Protein AF-A0A8S9G353-F1 (afdb_monomer_lite)

Structure (mmCIF, N/CA/C/O backbone):
data_AF-A0A8S9G353-F1
#
_entry.id   AF-A0A8S9G353-F1
#
loop_
_atom_site.group_PDB
_atom_site.id
_atom_site.type_symbol
_atom_site.label_atom_id
_atom_site.label_alt_id
_atom_site.label_comp_id
_atom_site.label_asym_id
_atom_site.label_entity_id
_atom_site.label_seq_id
_atom_site.pdbx_PDB_ins_code
_atom_site.Cartn_x
_atom_site.Cartn_y
_atom_site.Cartn_z
_atom_site.occupancy
_atom_site.B_iso_or_equiv
_atom_site.auth_seq_id
_atom_site.auth_comp_id
_atom_site.auth_asym_id
_atom_site.auth_atom_id
_atom_site.pdbx_PDB_model_num
ATOM 1 N N . MET A 1 1 ? -62.607 6.803 13.921 1.00 55.91 1 MET A N 1
ATOM 2 C CA . MET A 1 1 ? -63.536 5.691 13.612 1.00 55.91 1 MET A CA 1
ATOM 3 C C . MET A 1 1 ? -62.784 4.374 13.402 1.00 55.91 1 MET A C 1
ATOM 5 O O . MET A 1 1 ? -63.034 3.438 14.153 1.00 55.91 1 MET A O 1
ATOM 9 N N . LEU A 1 2 ? -61.813 4.290 12.478 1.00 59.03 2 LEU A N 1
ATOM 10 C CA . LEU A 1 2 ? -61.034 3.056 12.250 1.00 59.03 2 LEU A CA 1
ATOM 11 C C . LEU A 1 2 ? -60.102 2.688 13.426 1.00 59.03 2 LEU A C 1
ATOM 13 O O . LEU A 1 2 ? -60.113 1.559 13.903 1.00 59.03 2 LEU A O 1
ATOM 17 N N . THR A 1 3 ? -59.357 3.660 13.956 1.00 58.97 3 THR A N 1
ATOM 18 C CA . THR A 1 3 ? -58.429 3.477 15.090 1.00 58.97 3 THR A CA 1
ATOM 19 C C . THR A 1 3 ? -59.133 3.031 16.370 1.00 58.97 3 THR A C 1
ATOM 21 O O . THR A 1 3 ? -58.652 2.149 17.075 1.00 58.97 3 THR A O 1
ATOM 24 N N . THR A 1 4 ? -60.317 3.581 16.636 1.00 71.00 4 THR A N 1
ATOM 25 C CA . THR A 1 4 ? -61.157 3.221 17.784 1.00 71.00 4 THR A CA 1
ATOM 26 C C . THR A 1 4 ? -61.655 1.776 17.685 1.00 71.00 4 THR A C 1
ATOM 28 O O . THR A 1 4 ? -61.631 1.048 18.671 1.00 71.00 4 THR A O 1
ATOM 31 N N . SER A 1 5 ? -62.028 1.331 16.482 1.00 72.62 5 SER A N 1
ATOM 32 C CA . SER A 1 5 ? -62.490 -0.044 16.235 1.00 72.62 5 SER A CA 1
ATOM 33 C C . SER A 1 5 ? -61.361 -1.069 16.389 1.00 72.62 5 SER A C 1
ATOM 35 O O . SER A 1 5 ? -61.573 -2.144 16.945 1.00 72.62 5 SER A O 1
ATOM 37 N N . ILE A 1 6 ? -60.140 -0.713 15.971 1.00 72.31 6 ILE A N 1
ATOM 38 C CA . ILE A 1 6 ? -58.944 -1.548 16.159 1.00 72.31 6 ILE A CA 1
ATOM 39 C C . ILE A 1 6 ? -58.614 -1.684 17.652 1.00 72.31 6 ILE A C 1
ATOM 41 O O . ILE A 1 6 ? -58.399 -2.796 18.127 1.00 72.31 6 ILE A O 1
ATOM 45 N N . TYR A 1 7 ? -58.646 -0.587 18.417 1.00 67.81 7 TYR A N 1
ATOM 46 C CA . TYR A 1 7 ? -58.399 -0.629 19.864 1.00 67.81 7 TYR A CA 1
ATOM 47 C C . TYR A 1 7 ? -59.419 -1.488 20.616 1.00 67.81 7 TYR A C 1
ATOM 49 O O . TYR A 1 7 ? -59.037 -2.236 21.517 1.00 67.81 7 TYR A O 1
ATOM 57 N N . VAL A 1 8 ? -60.696 -1.434 20.230 1.00 78.00 8 VAL A N 1
ATOM 58 C CA . VAL A 1 8 ? -61.743 -2.284 20.816 1.00 78.00 8 VAL A CA 1
ATOM 59 C C . VAL A 1 8 ? -61.528 -3.756 20.453 1.00 78.00 8 VAL A C 1
ATOM 61 O O . VAL A 1 8 ? -61.611 -4.608 21.334 1.00 78.00 8 VAL A O 1
ATOM 64 N N . ALA A 1 9 ? -61.174 -4.071 19.203 1.00 75.00 9 ALA A N 1
ATOM 65 C CA . ALA A 1 9 ? -60.909 -5.447 18.777 1.00 75.00 9 ALA A CA 1
ATOM 66 C C . ALA A 1 9 ? -59.677 -6.055 19.472 1.00 75.00 9 ALA A C 1
ATOM 68 O O . ALA A 1 9 ? -59.719 -7.203 19.918 1.00 75.00 9 ALA A O 1
ATOM 69 N N . VAL A 1 10 ? -58.600 -5.277 19.619 1.00 74.81 10 VAL A N 1
ATOM 70 C CA . VAL A 1 10 ? -57.392 -5.698 20.346 1.00 74.81 10 VAL A CA 1
ATOM 71 C C . VAL A 1 10 ? -57.701 -5.875 21.830 1.00 74.81 10 VAL A C 1
ATOM 73 O O . VAL A 1 10 ? -57.339 -6.900 22.398 1.00 74.81 10 VAL A O 1
ATOM 76 N N . SER A 1 11 ? -58.439 -4.947 22.443 1.00 73.62 11 SER A N 1
ATOM 77 C CA . SER A 1 11 ? -58.834 -5.056 23.855 1.00 73.62 11 SER A CA 1
ATOM 78 C C . SER A 1 11 ? -59.720 -6.276 24.110 1.00 73.62 11 SER A C 1
ATOM 80 O O . SER A 1 11 ? -59.526 -6.977 25.100 1.00 73.62 11 SER A O 1
ATOM 82 N N . TYR A 1 12 ? -60.646 -6.577 23.192 1.00 79.62 12 TYR A N 1
ATOM 83 C CA . TYR A 1 12 ? -61.495 -7.764 23.266 1.00 79.62 12 TYR A CA 1
ATOM 84 C C . TYR A 1 12 ? -60.670 -9.052 23.178 1.00 79.62 12 TYR A C 1
ATOM 86 O O . TYR A 1 12 ? -60.824 -9.936 24.016 1.00 79.62 12 TYR A O 1
ATOM 94 N N . ARG A 1 13 ? -59.727 -9.134 22.230 1.00 73.06 13 ARG A N 1
ATOM 95 C CA . ARG A 1 13 ? -58.816 -10.283 22.098 1.00 73.06 13 ARG A CA 1
ATOM 96 C C . ARG A 1 13 ? -57.903 -10.453 23.309 1.00 73.06 13 ARG A C 1
ATOM 98 O O . ARG A 1 13 ? -57.686 -11.578 23.750 1.00 73.06 13 ARG A O 1
ATOM 105 N N . LEU A 1 14 ? -57.401 -9.353 23.869 1.00 72.69 14 LEU A N 1
ATOM 106 C CA . LEU A 1 14 ? -56.577 -9.381 25.077 1.00 72.69 14 LEU A CA 1
ATOM 107 C C . LEU A 1 14 ? -57.393 -9.862 26.286 1.00 72.69 14 LEU A C 1
ATOM 109 O O . LEU A 1 14 ? -56.909 -10.661 27.084 1.00 72.69 14 LEU A O 1
ATOM 113 N N . PHE A 1 15 ? -58.649 -9.429 26.400 1.00 75.56 15 PHE A N 1
ATOM 114 C CA . PHE A 1 15 ? -59.568 -9.863 27.452 1.00 75.56 15 PHE A CA 1
ATOM 115 C C . PHE A 1 15 ? -59.942 -11.349 27.326 1.00 75.56 15 PHE A C 1
ATOM 117 O O . PHE A 1 15 ? -59.948 -12.070 28.325 1.00 75.56 15 PHE A O 1
ATOM 124 N N . GLU A 1 16 ? -60.176 -11.833 26.105 1.00 74.50 16 GLU A N 1
ATOM 125 C CA . GLU A 1 16 ? -60.436 -13.246 25.804 1.00 74.50 16 GLU A CA 1
ATOM 126 C C . GLU A 1 16 ? -59.230 -14.123 26.186 1.00 74.50 16 GLU A C 1
ATOM 128 O O . GLU A 1 16 ? -59.372 -15.130 26.887 1.00 74.50 16 GLU A O 1
ATOM 133 N N . LEU A 1 17 ? -58.021 -13.678 25.823 1.00 70.38 17 LEU A N 1
ATOM 134 C CA . LEU A 1 17 ? -56.768 -14.337 26.187 1.00 70.38 17 LEU A CA 1
ATOM 135 C C . LEU A 1 17 ? -56.573 -14.362 27.709 1.00 70.38 17 LEU A C 1
ATOM 137 O O . LEU A 1 17 ? -56.207 -15.391 28.274 1.00 70.38 17 LEU A O 1
ATOM 141 N N . THR A 1 18 ? -56.877 -13.251 28.385 1.00 70.69 18 THR A N 1
ATOM 142 C CA . THR A 1 18 ? -56.728 -13.124 29.842 1.00 70.69 18 THR A CA 1
ATOM 143 C C . THR A 1 18 ? -57.715 -14.023 30.586 1.00 70.69 18 THR A C 1
ATOM 145 O O . THR A 1 18 ? -57.336 -14.654 31.568 1.00 70.69 18 THR A O 1
ATOM 148 N N . ASN A 1 19 ? -58.957 -14.164 30.110 1.00 68.19 19 ASN A N 1
ATOM 149 C CA . ASN A 1 19 ? -59.935 -15.092 30.696 1.00 68.19 19 ASN A CA 1
ATOM 150 C C . ASN A 1 19 ? -59.601 -16.564 30.426 1.00 68.19 19 ASN A C 1
ATOM 152 O O . ASN A 1 19 ? -59.816 -17.413 31.295 1.00 68.19 19 ASN A O 1
ATOM 156 N N . THR A 1 20 ? -59.028 -16.866 29.262 1.00 69.19 20 THR A N 1
ATOM 157 C CA . THR A 1 20 ? -58.547 -18.216 28.928 1.00 69.19 20 THR A CA 1
ATOM 158 C C . THR A 1 20 ? -57.343 -18.595 29.799 1.00 69.19 20 THR A C 1
ATOM 160 O O . THR A 1 20 ? -57.286 -19.688 30.355 1.00 69.19 20 THR A O 1
ATOM 163 N N . LEU A 1 21 ? -56.418 -17.657 30.026 1.00 63.66 21 LEU A N 1
ATOM 164 C CA . LEU A 1 21 ? -55.309 -17.819 30.971 1.00 63.66 21 LEU A CA 1
ATOM 165 C C . LEU A 1 21 ? -55.810 -17.951 32.414 1.00 63.66 21 LEU A C 1
ATOM 167 O O . LEU A 1 21 ? -55.369 -18.833 33.144 1.00 63.66 21 LEU A O 1
ATOM 171 N N . LYS A 1 22 ? -56.781 -17.131 32.824 1.00 61.66 22 LYS A N 1
ATOM 172 C CA . LYS A 1 22 ? -57.370 -17.185 34.167 1.00 61.66 22 LYS A CA 1
ATOM 173 C C . LYS A 1 22 ? -58.022 -18.539 34.451 1.00 61.66 22 LYS A C 1
ATOM 175 O O . LYS A 1 22 ? -57.855 -19.067 35.542 1.00 61.66 22 LYS A O 1
ATOM 180 N N . THR A 1 23 ? -58.718 -19.122 33.477 1.00 62.19 23 THR A N 1
ATOM 181 C CA . THR A 1 23 ? -59.330 -20.458 33.606 1.00 62.19 23 THR A CA 1
ATOM 182 C C . THR A 1 23 ? -58.314 -21.599 33.524 1.00 62.19 23 THR A C 1
ATOM 184 O O . THR A 1 23 ? -58.526 -22.638 34.147 1.00 62.19 23 THR A O 1
ATOM 187 N N . ALA A 1 24 ? -57.187 -21.407 32.832 1.00 62.16 24 ALA A N 1
ATOM 188 C CA . ALA A 1 24 ? -56.083 -22.367 32.809 1.00 62.16 24 ALA A CA 1
ATOM 189 C C . ALA A 1 24 ? -55.247 -22.368 34.107 1.00 62.16 24 ALA A C 1
ATOM 191 O O . ALA A 1 24 ? -54.764 -23.422 34.524 1.00 62.16 24 ALA A O 1
ATOM 192 N N . PHE A 1 25 ? -55.087 -21.208 34.757 1.00 56.62 25 PHE A N 1
ATOM 193 C CA . PHE A 1 25 ? -54.214 -21.038 35.926 1.00 56.62 25 PHE A CA 1
ATOM 194 C C . PHE A 1 25 ? -54.941 -20.980 37.279 1.00 56.62 25 PHE A C 1
ATOM 196 O O . PHE A 1 25 ? -54.320 -21.281 38.296 1.00 56.62 25 PHE A O 1
ATOM 203 N N . ILE A 1 26 ? -56.235 -20.639 37.320 1.00 58.59 26 ILE A N 1
ATOM 204 C CA . ILE A 1 26 ? -57.022 -20.548 38.561 1.00 58.59 26 ILE A CA 1
ATOM 205 C C . ILE A 1 26 ? -58.124 -21.621 38.540 1.00 58.59 26 ILE A C 1
ATOM 207 O O . ILE A 1 26 ? -59.177 -21.409 37.933 1.00 58.59 26 ILE A O 1
ATOM 211 N N . PRO A 1 27 ? -57.917 -22.785 39.183 1.00 55.19 27 PRO A N 1
ATOM 212 C CA . PRO A 1 27 ? -58.934 -23.824 39.248 1.00 55.19 27 PRO A CA 1
ATOM 213 C C . PRO A 1 27 ? -60.047 -23.394 40.207 1.00 55.19 27 PRO A C 1
ATOM 215 O O . PRO A 1 27 ? -59.804 -23.095 41.371 1.00 55.19 27 PRO A O 1
ATOM 218 N N . THR A 1 28 ? -61.291 -23.379 39.736 1.00 58.62 28 THR A N 1
ATOM 219 C CA . THR A 1 28 ? -62.439 -22.929 40.535 1.00 58.62 28 THR A CA 1
ATOM 220 C C . THR A 1 28 ? -62.966 -23.962 41.531 1.00 58.62 28 THR A C 1
ATOM 222 O O . THR A 1 28 ? -63.950 -23.654 42.199 1.00 58.62 28 THR A O 1
ATOM 225 N N . LYS A 1 29 ? -62.359 -25.156 41.678 1.00 54.03 29 LYS A N 1
ATOM 226 C CA . LYS A 1 29 ? -62.764 -26.117 42.730 1.00 54.03 29 LYS A CA 1
ATOM 227 C C . LYS A 1 29 ? -61.875 -27.350 42.977 1.00 54.03 29 LYS A C 1
ATOM 229 O O . LYS A 1 29 ? -62.331 -28.254 43.667 1.00 54.03 29 LYS A O 1
ATOM 234 N N . ASP A 1 30 ? -60.650 -27.422 42.446 1.00 55.72 30 ASP A N 1
ATOM 235 C CA . ASP A 1 30 ? -59.838 -28.653 42.513 1.00 55.72 30 ASP A CA 1
ATOM 236 C C . ASP A 1 30 ? -58.372 -28.367 42.904 1.00 55.72 30 ASP A C 1
ATOM 238 O O . ASP A 1 30 ? -57.546 -27.989 42.065 1.00 55.72 30 ASP A O 1
ATOM 242 N N 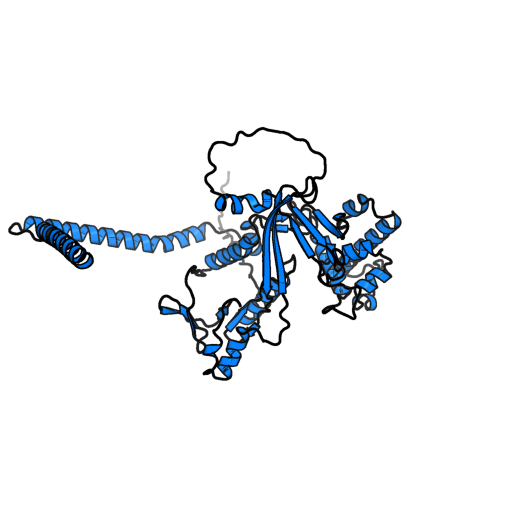. ASP A 1 31 ? -58.040 -28.561 44.187 1.00 58.78 31 ASP A N 1
ATOM 243 C CA . ASP A 1 31 ? -56.711 -28.289 44.776 1.00 58.78 31 ASP A CA 1
ATOM 244 C C . ASP A 1 31 ? -55.574 -29.070 44.094 1.00 58.78 31 ASP A C 1
ATOM 246 O O . ASP A 1 31 ? -54.429 -28.618 44.031 1.00 58.78 31 ASP A O 1
ATOM 250 N N . LYS A 1 32 ? -55.879 -30.232 43.503 1.00 61.28 32 LYS A N 1
ATOM 251 C CA . LYS A 1 32 ? -54.874 -31.110 42.881 1.00 61.28 32 LYS A CA 1
ATOM 252 C C . LYS A 1 32 ? -54.252 -30.522 41.612 1.00 61.28 32 LYS A C 1
ATOM 254 O O . LYS A 1 32 ? -53.079 -30.777 41.348 1.00 61.28 32 LYS A O 1
ATOM 259 N N . ARG A 1 33 ? -54.998 -29.725 40.832 1.00 61.06 33 ARG A N 1
ATOM 260 C CA . ARG A 1 33 ? -54.478 -29.095 39.600 1.00 61.06 33 ARG A CA 1
ATOM 261 C C . ARG A 1 33 ? -53.570 -27.908 39.892 1.00 61.06 33 ARG A C 1
ATOM 263 O O . ARG A 1 33 ? -52.574 -27.732 39.197 1.00 61.06 33 ARG A O 1
ATOM 270 N N . LEU A 1 34 ? -53.882 -27.130 40.931 1.00 64.69 34 LEU A N 1
ATOM 271 C CA . LEU A 1 34 ? -53.030 -26.022 41.361 1.00 64.69 34 LEU A CA 1
ATOM 272 C C . LEU A 1 34 ? -51.669 -26.554 41.818 1.00 64.69 34 LEU A C 1
ATOM 274 O O . LEU A 1 34 ? -50.641 -26.095 41.332 1.00 64.69 34 LEU A O 1
ATOM 278 N N . VAL A 1 35 ? -51.676 -27.599 42.651 1.00 70.25 35 VAL A N 1
ATOM 279 C CA . VAL A 1 35 ? -50.456 -28.269 43.117 1.00 70.25 35 VAL A CA 1
ATOM 280 C C . VAL A 1 35 ? -49.635 -28.819 41.943 1.00 70.25 35 VAL A C 1
ATOM 282 O O . VAL A 1 35 ? -48.425 -28.610 41.901 1.00 70.25 35 VAL A O 1
ATOM 285 N N . TYR A 1 36 ? -50.267 -29.447 40.945 1.00 73.75 36 TYR A N 1
ATOM 286 C CA . TYR A 1 36 ? -49.565 -29.957 39.756 1.00 73.75 36 TYR A CA 1
ATOM 287 C C . TYR A 1 36 ? -48.916 -28.849 38.913 1.00 73.75 36 TYR A C 1
ATOM 289 O O . TYR A 1 36 ? -47.792 -29.010 38.430 1.00 73.75 36 TYR A O 1
ATOM 297 N N . ASN A 1 37 ? -49.595 -27.709 38.763 1.00 72.44 37 ASN A N 1
ATOM 298 C CA . ASN A 1 37 ? -49.063 -26.548 38.049 1.00 72.44 37 ASN A CA 1
ATOM 299 C C . ASN A 1 37 ? -47.913 -25.888 38.824 1.00 72.44 37 ASN A C 1
ATOM 301 O O . ASN A 1 37 ? -46.915 -25.503 38.217 1.00 72.44 37 ASN A O 1
ATOM 305 N N . THR A 1 38 ? -47.999 -25.814 40.156 1.00 76.31 38 THR A N 1
ATOM 306 C CA . THR A 1 38 ? -46.906 -25.319 41.008 1.00 76.31 38 THR A CA 1
ATOM 307 C C . THR A 1 38 ? -45.686 -26.236 40.938 1.00 76.31 38 THR A C 1
ATOM 309 O O . THR A 1 38 ? -44.573 -25.751 40.749 1.00 76.31 38 THR A O 1
ATOM 312 N N . ILE A 1 39 ? -45.881 -27.557 41.011 1.00 80.25 39 ILE A N 1
ATOM 313 C CA . ILE A 1 39 ? -44.798 -28.543 40.875 1.00 80.25 39 ILE A CA 1
ATOM 314 C C . ILE A 1 39 ? -44.151 -28.438 39.489 1.00 80.25 39 ILE A C 1
ATOM 316 O O . ILE A 1 39 ? -42.927 -28.372 39.388 1.00 80.25 39 ILE A O 1
ATOM 320 N N . SER A 1 40 ? -44.952 -28.344 38.425 1.00 78.25 40 SER A N 1
ATOM 321 C CA . SER A 1 40 ? -44.439 -28.174 37.058 1.00 78.25 40 SER A CA 1
ATOM 322 C C . SER A 1 40 ? -43.652 -26.868 36.903 1.00 78.25 40 SER A C 1
ATOM 324 O O . SER A 1 40 ? -42.588 -26.863 36.290 1.00 78.25 40 SER A O 1
ATOM 326 N N . GLY A 1 41 ? -44.119 -25.775 37.514 1.00 80.81 41 GLY A N 1
ATOM 327 C CA . GLY A 1 41 ? -43.403 -24.499 37.547 1.00 80.81 41 GLY A CA 1
ATOM 328 C C . GLY A 1 41 ? -42.055 -24.591 38.268 1.00 80.81 41 GLY A C 1
ATOM 329 O O . GLY A 1 41 ? -41.054 -24.100 37.753 1.00 80.81 41 GLY A O 1
ATOM 330 N N . ILE A 1 42 ? -41.997 -25.276 39.416 1.00 86.06 42 ILE A N 1
ATOM 331 C CA . ILE A 1 42 ? -40.746 -25.494 40.163 1.00 86.06 42 ILE A CA 1
ATOM 332 C C . ILE A 1 42 ? -39.747 -26.304 39.329 1.00 86.06 42 ILE A C 1
ATOM 334 O O . ILE A 1 42 ? -38.574 -25.930 39.268 1.00 86.06 42 ILE A O 1
ATOM 338 N N . ILE A 1 43 ? -40.204 -27.365 38.653 1.00 88.69 43 ILE A N 1
ATOM 339 C CA . ILE A 1 43 ? -39.367 -28.205 37.780 1.00 88.69 43 ILE A CA 1
ATOM 340 C C . ILE A 1 43 ? -38.810 -27.383 36.612 1.00 88.69 43 ILE A C 1
ATOM 342 O O . ILE A 1 43 ? -37.608 -27.403 36.357 1.00 88.69 43 ILE A O 1
ATOM 346 N N . ILE A 1 44 ? -39.652 -26.602 35.932 1.00 83.00 44 ILE A N 1
ATOM 347 C CA . ILE A 1 44 ? -39.215 -25.766 34.805 1.00 83.00 44 ILE A CA 1
ATOM 348 C C . ILE A 1 44 ? -38.203 -24.711 35.273 1.00 83.00 44 ILE A C 1
ATOM 350 O O . ILE A 1 44 ? -37.161 -24.546 34.641 1.00 83.00 44 ILE A O 1
ATOM 354 N N . CYS A 1 45 ? -38.450 -24.043 36.403 1.00 82.56 45 CYS A N 1
ATOM 355 C CA . CYS A 1 45 ? -37.524 -23.055 36.961 1.00 82.56 45 CYS A CA 1
ATOM 356 C C . CYS A 1 45 ? -36.174 -23.671 37.356 1.00 82.56 45 CYS A C 1
ATOM 358 O O . CYS A 1 45 ? -35.131 -23.082 37.077 1.00 82.56 45 CYS A O 1
ATOM 360 N N . THR A 1 46 ? -36.167 -24.864 37.959 1.00 89.00 46 THR A N 1
ATOM 361 C CA . THR A 1 46 ? -34.916 -25.559 38.311 1.00 89.00 46 THR A CA 1
ATOM 362 C C . THR A 1 46 ? -34.156 -26.031 37.074 1.00 89.00 46 THR A C 1
ATOM 364 O O . THR A 1 46 ? -32.940 -25.848 37.013 1.00 89.00 46 THR A O 1
ATOM 367 N N . CYS A 1 47 ? -34.846 -26.546 36.053 1.00 88.38 47 CYS A N 1
ATOM 368 C CA . CYS A 1 47 ? -34.228 -26.888 34.772 1.00 88.38 47 CYS A CA 1
ATOM 369 C C . CYS A 1 47 ? -33.622 -25.658 34.080 1.00 88.38 47 CYS A C 1
ATOM 371 O O . CYS A 1 47 ? -32.480 -25.721 33.631 1.00 88.38 47 CYS A O 1
ATOM 373 N N . LEU A 1 48 ? -34.340 -24.530 34.032 1.00 79.25 48 LEU A N 1
ATOM 374 C CA . LEU A 1 48 ? -33.845 -23.283 33.437 1.00 79.25 48 LEU A CA 1
ATOM 375 C C . LEU A 1 48 ? -32.649 -22.712 34.207 1.00 79.25 48 LEU A C 1
ATOM 377 O O . LEU A 1 48 ? -31.680 -22.271 33.591 1.00 79.25 48 LEU A O 1
ATOM 381 N N . TYR A 1 49 ? -32.675 -22.769 35.541 1.00 86.44 49 TYR A N 1
ATOM 382 C CA . TYR A 1 49 ? -31.553 -22.337 36.374 1.00 86.44 49 TYR A CA 1
ATOM 383 C C . TYR A 1 49 ? -30.313 -23.212 36.153 1.00 86.44 49 TYR A C 1
ATOM 385 O O . TYR A 1 49 ? -29.210 -22.695 35.981 1.00 86.44 49 TYR A O 1
ATOM 393 N N . PHE A 1 50 ? -30.488 -24.535 36.074 1.00 85.94 50 PHE A N 1
ATOM 394 C CA . PHE A 1 50 ? -29.396 -25.461 35.777 1.00 85.94 50 PHE A CA 1
ATOM 395 C C . PHE A 1 50 ? -28.830 -25.239 34.369 1.00 85.94 50 PHE A C 1
ATOM 397 O O . PHE A 1 50 ? -27.614 -25.193 34.191 1.00 85.94 50 PHE A O 1
ATOM 404 N N . PHE A 1 51 ? -29.692 -25.024 33.374 1.00 79.44 51 PHE A N 1
ATOM 405 C CA . PHE A 1 51 ? -29.268 -24.730 32.006 1.00 79.44 51 PHE A CA 1
ATOM 406 C C . PHE A 1 51 ? -28.501 -23.401 31.927 1.00 79.44 51 PHE A C 1
ATOM 408 O O . PHE A 1 51 ? -27.449 -23.336 31.295 1.00 79.44 51 PHE A O 1
ATOM 415 N N . SER A 1 52 ? -28.957 -22.368 32.644 1.00 77.00 52 SER A N 1
ATOM 416 C CA . SER A 1 52 ? -28.242 -21.093 32.781 1.00 77.00 52 SER A CA 1
ATOM 417 C C . SER A 1 52 ? -26.883 -21.271 33.465 1.00 77.00 52 SER A C 1
ATOM 419 O O . SER A 1 52 ? -25.887 -20.712 33.013 1.00 77.00 52 SER A O 1
ATOM 421 N N . PHE A 1 53 ? -26.807 -22.075 34.526 1.00 78.00 53 PHE A N 1
ATOM 422 C CA . PHE A 1 53 ? -25.557 -22.364 35.231 1.00 78.00 53 PHE A CA 1
ATOM 423 C C . PHE A 1 53 ? -24.548 -23.102 34.336 1.00 78.00 53 PHE A C 1
ATOM 425 O O . PHE A 1 53 ? -23.368 -22.749 34.303 1.00 78.00 53 PHE A O 1
ATOM 432 N N . VAL A 1 54 ? -25.011 -24.075 33.543 1.00 75.88 54 VAL A N 1
ATOM 433 C CA . VAL A 1 54 ? -24.181 -24.781 32.555 1.00 75.88 54 VAL A CA 1
ATOM 434 C C . VAL A 1 54 ? -23.725 -23.836 31.438 1.00 75.88 54 VAL A C 1
ATOM 436 O O . VAL A 1 54 ? -22.541 -23.835 31.099 1.00 75.88 54 VAL A O 1
ATOM 439 N N . LEU A 1 55 ? -24.611 -22.981 30.916 1.00 67.56 55 LEU A N 1
ATOM 440 C CA . LEU A 1 55 ? -24.272 -21.973 29.902 1.00 67.56 55 LEU A CA 1
ATOM 441 C C . LEU A 1 55 ? -23.235 -20.956 30.395 1.00 67.56 55 LEU A C 1
ATOM 443 O O . LEU A 1 55 ? -22.378 -20.555 29.613 1.00 67.56 55 LEU A O 1
ATOM 447 N N . ILE A 1 56 ? -23.245 -20.598 31.682 1.00 68.62 56 ILE A N 1
ATOM 448 C CA . ILE A 1 56 ? -22.224 -19.732 32.298 1.00 68.62 56 ILE A CA 1
ATOM 449 C C . ILE A 1 56 ? -20.881 -20.472 32.462 1.00 68.62 56 ILE A C 1
ATOM 451 O O . ILE A 1 56 ? -19.817 -19.864 32.325 1.00 68.62 56 ILE A O 1
ATOM 455 N N . GLN A 1 57 ? -20.889 -21.790 32.693 1.00 61.34 57 GLN A N 1
ATOM 456 C CA . GLN A 1 57 ? -19.659 -22.589 32.802 1.00 61.34 57 GLN A CA 1
ATOM 457 C C . GLN A 1 57 ? -19.019 -22.963 31.455 1.00 61.34 57 GLN A C 1
ATOM 459 O O . GLN A 1 57 ? -17.812 -23.223 31.408 1.00 61.34 57 GLN A O 1
ATOM 464 N N . ILE A 1 58 ? -19.777 -22.976 30.354 1.00 64.62 58 ILE A N 1
ATOM 465 C CA . ILE A 1 58 ? -19.260 -23.267 29.006 1.00 64.62 58 ILE A CA 1
ATOM 466 C C . ILE A 1 58 ? -18.130 -22.304 28.583 1.00 64.62 58 ILE A C 1
ATOM 468 O O . ILE A 1 58 ? -17.070 -22.809 28.208 1.00 64.62 58 ILE A O 1
ATOM 472 N N . PRO A 1 59 ? -18.236 -20.963 28.701 1.00 52.25 59 PRO A N 1
ATOM 473 C CA . PRO A 1 59 ? -17.122 -20.067 28.379 1.00 52.25 59 PRO A CA 1
ATOM 474 C C . PRO A 1 59 ? -15.891 -20.288 29.278 1.00 52.25 59 PRO A C 1
ATOM 476 O O . PRO A 1 59 ? -14.751 -20.187 28.815 1.00 52.25 59 PRO A O 1
ATOM 479 N N . GLN A 1 60 ? -16.083 -20.680 30.543 1.00 52.66 60 GLN A N 1
ATOM 480 C CA . GLN A 1 60 ? -14.981 -20.950 31.479 1.00 52.66 60 GLN A CA 1
ATOM 481 C C . GLN A 1 60 ? -14.262 -22.284 31.216 1.00 52.66 60 GLN A C 1
ATOM 483 O O . GLN A 1 60 ? -13.046 -22.371 31.381 1.00 52.66 60 GLN A O 1
ATOM 488 N N . LYS A 1 61 ? -14.972 -23.335 30.790 1.00 45.66 61 LYS A N 1
ATOM 489 C CA . LYS A 1 61 ? -14.353 -24.618 30.401 1.00 45.66 61 LYS A CA 1
ATOM 490 C C . LYS A 1 61 ? -13.794 -24.588 28.978 1.00 45.66 61 LYS A C 1
ATOM 492 O O . LYS A 1 61 ? -12.731 -25.157 28.738 1.00 45.66 61 LYS A O 1
ATOM 497 N N . MET A 1 62 ? -14.448 -23.882 28.055 1.00 42.44 62 MET A N 1
ATOM 498 C CA . MET A 1 62 ? -13.987 -23.720 26.674 1.00 42.44 62 MET A CA 1
ATOM 499 C C . MET A 1 62 ? -12.714 -22.872 26.597 1.00 42.44 62 MET A C 1
ATOM 501 O O . MET A 1 62 ? -11.814 -23.215 25.841 1.00 42.44 62 MET A O 1
ATOM 505 N N . SER A 1 63 ? -12.560 -21.852 27.449 1.00 45.22 63 SER A N 1
ATOM 506 C CA . SER A 1 63 ? -11.295 -21.111 27.587 1.00 45.22 63 SER A CA 1
ATOM 507 C C . SER A 1 63 ? -10.150 -21.978 28.125 1.00 45.22 63 SER A C 1
ATOM 509 O O . SER A 1 63 ? -9.023 -21.839 27.658 1.00 45.22 63 SER A O 1
ATOM 511 N N . ARG A 1 64 ? -10.415 -22.928 29.035 1.00 46.03 64 ARG A N 1
ATOM 512 C CA . ARG A 1 64 ? -9.407 -23.899 29.516 1.00 46.03 64 ARG A CA 1
ATOM 513 C C . ARG A 1 64 ? -9.041 -24.950 28.461 1.00 46.03 64 ARG A C 1
ATOM 515 O O . ARG A 1 64 ? -7.877 -25.327 28.361 1.00 46.03 64 ARG A O 1
ATOM 522 N N . LEU A 1 65 ? -10.001 -25.393 27.647 1.00 39.28 65 LEU A N 1
ATOM 523 C CA . LEU A 1 65 ? -9.767 -26.351 26.556 1.00 39.28 65 LEU A CA 1
ATOM 524 C C . LEU A 1 65 ? -9.096 -25.706 25.331 1.00 39.28 65 LEU A C 1
ATOM 526 O O . LEU A 1 65 ? -8.218 -26.321 24.729 1.00 39.28 65 LEU A O 1
ATOM 530 N N . LEU A 1 66 ? -9.421 -24.449 25.013 1.00 42.12 66 LEU A N 1
ATOM 531 C CA . LEU A 1 66 ? -8.702 -23.645 24.017 1.00 42.12 66 LEU A CA 1
ATOM 532 C C . LEU A 1 66 ? -7.276 -23.325 24.483 1.00 42.12 66 LEU A C 1
ATOM 534 O O . LEU A 1 66 ? -6.359 -23.343 23.671 1.00 42.12 66 LEU A O 1
ATOM 538 N N . ARG A 1 67 ? -7.053 -23.131 25.790 1.00 37.81 67 ARG A N 1
ATOM 539 C CA . ARG A 1 67 ? -5.707 -22.946 26.360 1.00 37.81 67 ARG A CA 1
ATOM 540 C C . ARG A 1 67 ? -4.829 -24.205 26.232 1.00 37.81 67 ARG A C 1
ATOM 542 O O . ARG A 1 67 ? -3.624 -24.072 26.055 1.00 37.81 67 ARG A O 1
ATOM 549 N N . ARG A 1 68 ? -5.423 -25.410 26.235 1.00 36.16 68 ARG A N 1
ATOM 550 C CA . ARG A 1 68 ? -4.706 -26.690 26.041 1.00 36.16 68 ARG A CA 1
ATOM 551 C C . ARG A 1 68 ? -4.428 -27.063 24.578 1.00 36.16 68 ARG A C 1
ATOM 553 O O . ARG A 1 68 ? -3.456 -27.758 24.331 1.00 36.16 68 ARG A O 1
ATOM 560 N N . ARG A 1 69 ? -5.221 -26.602 23.599 1.00 35.72 69 ARG A N 1
ATOM 561 C CA . ARG A 1 69 ? -4.958 -26.866 22.159 1.00 35.72 69 ARG A CA 1
ATOM 562 C C . ARG A 1 69 ? -4.078 -25.822 21.462 1.00 35.72 69 ARG A C 1
ATOM 564 O O . ARG A 1 69 ? -3.790 -25.968 20.283 1.00 35.72 69 ARG A O 1
ATOM 571 N N . VAL A 1 70 ? -3.670 -24.768 22.164 1.00 40.50 70 VAL A N 1
ATOM 572 C CA . VAL A 1 70 ? -2.931 -23.624 21.598 1.00 40.50 70 VAL A CA 1
ATOM 573 C C . VAL A 1 70 ? -1.481 -23.585 22.121 1.00 40.50 70 VAL A C 1
ATOM 575 O O . VAL A 1 70 ? -0.866 -22.523 22.209 1.00 40.50 70 VAL A O 1
ATOM 578 N N . HIS A 1 71 ? -0.914 -24.751 22.452 1.00 39.97 71 HIS A N 1
ATOM 579 C CA . HIS A 1 71 ? 0.518 -24.915 22.724 1.00 39.97 71 HIS A CA 1
ATOM 580 C C . HIS A 1 71 ? 1.279 -25.113 21.410 1.00 39.97 71 HIS A C 1
ATOM 582 O O . HIS A 1 71 ? 1.415 -26.221 20.904 1.00 39.97 71 HIS A O 1
ATOM 588 N N . GLN A 1 72 ? 1.724 -23.999 20.833 1.00 43.03 72 GLN A N 1
ATOM 589 C CA . GLN A 1 72 ? 2.756 -23.978 19.797 1.00 43.03 72 GLN A CA 1
ATOM 590 C C . GLN A 1 72 ? 3.397 -22.581 19.780 1.00 43.03 72 GLN A C 1
ATOM 592 O O . GLN A 1 72 ? 2.640 -21.596 19.766 1.00 43.03 72 GLN A O 1
ATOM 597 N N . PRO A 1 73 ? 4.737 -22.478 19.841 1.00 37.56 73 PRO A N 1
ATOM 598 C CA . PRO A 1 73 ? 5.429 -21.220 20.095 1.00 37.56 73 PRO A CA 1
ATOM 599 C C . PRO A 1 73 ? 5.506 -20.337 18.835 1.00 37.56 73 PRO A C 1
ATOM 601 O O . PRO A 1 73 ? 5.373 -20.829 17.714 1.00 37.56 73 PRO A O 1
ATOM 604 N N . ASN A 1 74 ? 5.722 -19.035 19.069 1.00 43.12 74 ASN A N 1
ATOM 605 C CA . ASN A 1 74 ? 6.059 -17.933 18.142 1.00 43.12 74 ASN A CA 1
ATOM 606 C C . ASN A 1 74 ? 4.928 -16.921 17.832 1.00 43.12 74 ASN A C 1
ATOM 608 O O . ASN A 1 74 ? 3.844 -17.256 17.344 1.00 43.12 74 ASN A O 1
ATOM 612 N N . ALA A 1 75 ? 5.202 -15.637 18.108 1.00 44.03 75 ALA A N 1
ATOM 613 C CA . ALA A 1 75 ? 4.271 -14.512 17.959 1.00 44.03 75 ALA A CA 1
ATOM 614 C C . ALA A 1 75 ? 4.221 -13.946 16.524 1.00 44.03 75 ALA A C 1
ATOM 616 O O . ALA A 1 75 ? 3.122 -13.729 16.011 1.00 44.03 75 ALA A O 1
ATOM 617 N N . GLU A 1 76 ? 5.363 -13.806 15.840 1.00 40.75 76 GLU A N 1
ATOM 618 C CA . GLU A 1 76 ? 5.417 -13.412 14.417 1.00 40.75 76 GLU A CA 1
ATOM 619 C C . GLU A 1 76 ? 4.846 -14.489 13.481 1.00 40.75 76 GLU A C 1
ATOM 621 O O . GLU A 1 76 ? 4.237 -14.196 12.449 1.00 40.75 76 GLU A O 1
ATOM 626 N N . VAL A 1 77 ? 5.000 -15.760 13.861 1.00 44.34 77 VAL A N 1
ATOM 627 C CA . VAL A 1 77 ? 4.550 -16.914 13.070 1.00 44.34 77 VAL A CA 1
ATOM 628 C C . VAL A 1 77 ? 3.019 -17.030 13.057 1.00 44.34 77 VAL A C 1
ATOM 630 O O . VAL A 1 77 ? 2.453 -17.496 12.071 1.00 44.34 77 VAL A O 1
ATOM 633 N N . ARG A 1 78 ? 2.306 -16.546 14.089 1.00 48.84 78 ARG A N 1
ATOM 634 C CA . ARG A 1 78 ? 0.839 -16.691 14.175 1.00 48.84 78 ARG A CA 1
ATOM 635 C C . ARG A 1 78 ? 0.034 -15.703 13.333 1.00 48.84 78 ARG A C 1
ATOM 637 O O . ARG A 1 78 ? -1.047 -16.083 12.905 1.00 48.84 78 ARG A O 1
ATOM 644 N N . ILE A 1 79 ? 0.507 -14.483 13.055 1.00 51.44 79 ILE A N 1
ATOM 645 C CA . ILE A 1 79 ? -0.207 -13.600 12.103 1.00 51.44 79 ILE A CA 1
ATOM 646 C C . ILE A 1 79 ? -0.021 -14.126 10.675 1.00 51.44 79 ILE A C 1
ATOM 648 O O . ILE A 1 79 ? -0.990 -14.207 9.923 1.00 51.44 79 ILE A O 1
ATOM 652 N N . LYS A 1 80 ? 1.187 -14.603 10.341 1.00 50.97 80 LYS A N 1
ATOM 653 C CA . LYS A 1 80 ? 1.469 -15.267 9.058 1.00 50.97 80 LYS A CA 1
ATOM 654 C C . LYS A 1 80 ? 0.652 -16.549 8.845 1.00 50.97 80 LYS A C 1
ATOM 656 O O . LYS A 1 80 ? 0.360 -16.889 7.711 1.00 50.97 80 LYS A O 1
ATOM 661 N N . GLN A 1 81 ? 0.250 -17.245 9.911 1.00 56.78 81 GLN A N 1
ATOM 662 C CA . GLN A 1 81 ? -0.660 -18.397 9.815 1.00 56.78 81 GLN A CA 1
ATOM 663 C C . GLN A 1 81 ? -2.132 -18.010 9.605 1.00 56.78 81 GLN A C 1
ATOM 665 O O . GLN A 1 81 ? -2.931 -18.863 9.226 1.00 56.78 81 GLN A O 1
ATOM 670 N N . LEU A 1 82 ? -2.515 -16.761 9.886 1.00 68.44 82 LEU A N 1
ATOM 671 C CA . LEU A 1 82 ? -3.903 -16.306 9.779 1.00 68.44 82 LEU A CA 1
ATOM 672 C C . LEU A 1 82 ? -4.238 -15.747 8.398 1.00 68.44 82 LEU A C 1
ATOM 674 O O . LEU A 1 82 ? -5.401 -15.793 8.010 1.00 68.44 82 LEU A O 1
ATOM 678 N N . ILE A 1 83 ? -3.240 -15.227 7.682 1.00 82.81 83 ILE A N 1
ATOM 679 C CA . ILE A 1 83 ? -3.422 -14.578 6.386 1.00 82.81 83 ILE A CA 1
ATOM 680 C C . ILE A 1 83 ? -2.524 -15.254 5.359 1.00 82.81 83 ILE A C 1
ATOM 682 O O . ILE A 1 83 ? -1.306 -15.322 5.522 1.00 82.81 83 ILE A O 1
ATOM 686 N N . GLU A 1 84 ? -3.133 -15.720 4.276 1.00 84.69 84 GLU A N 1
ATOM 687 C CA . GLU A 1 84 ? -2.405 -16.176 3.100 1.00 84.69 84 GLU A CA 1
ATOM 688 C C . GLU A 1 84 ? -2.055 -14.974 2.217 1.00 84.69 84 GLU A C 1
ATOM 690 O O . GLU A 1 84 ? -2.875 -14.080 2.012 1.00 84.69 84 GLU A O 1
ATOM 695 N N . PHE A 1 85 ? -0.847 -14.960 1.662 1.00 85.75 85 PHE A N 1
ATOM 696 C CA . PHE A 1 85 ? -0.381 -13.906 0.767 1.00 85.75 85 PHE A CA 1
ATOM 697 C C . PHE A 1 85 ? -0.117 -14.464 -0.629 1.00 85.75 85 PHE A C 1
ATOM 699 O O . PHE A 1 85 ? 0.389 -15.577 -0.782 1.00 85.75 85 PHE A O 1
ATOM 706 N N . LYS A 1 86 ? -0.418 -13.658 -1.649 1.00 86.75 86 LYS A N 1
ATOM 707 C CA . LYS A 1 86 ? -0.043 -13.903 -3.045 1.00 86.75 86 LYS A CA 1
ATOM 708 C C . LYS A 1 86 ? 0.884 -12.815 -3.543 1.00 86.75 86 LYS A C 1
ATOM 710 O O . LYS A 1 86 ? 0.752 -11.657 -3.166 1.00 86.75 86 LYS A O 1
ATOM 715 N N . SER A 1 87 ? 1.814 -13.189 -4.408 1.00 86.56 87 SER A N 1
ATOM 716 C CA . SER A 1 87 ? 2.712 -12.225 -5.036 1.00 86.56 87 SER A CA 1
ATOM 717 C C . SER A 1 87 ? 2.016 -11.421 -6.124 1.00 86.56 87 SER A C 1
ATOM 719 O O . SER A 1 87 ? 1.032 -11.867 -6.726 1.00 86.56 87 SER A O 1
ATOM 721 N N . THR A 1 88 ? 2.584 -10.254 -6.402 1.00 86.25 88 THR A N 1
ATOM 722 C CA . THR A 1 88 ? 2.386 -9.578 -7.680 1.00 86.25 88 THR A CA 1
ATOM 723 C C . THR A 1 88 ? 3.183 -10.324 -8.751 1.00 86.25 88 THR A C 1
ATOM 725 O O . THR A 1 88 ? 4.396 -10.477 -8.618 1.00 86.25 88 THR A O 1
ATOM 728 N N . ASP A 1 89 ? 2.518 -10.774 -9.815 1.00 86.19 89 ASP A N 1
ATOM 729 C CA . ASP A 1 89 ? 3.139 -11.592 -10.865 1.00 86.19 89 ASP A CA 1
ATOM 730 C C . ASP A 1 89 ? 4.103 -10.765 -11.730 1.00 86.19 89 ASP A C 1
ATOM 732 O O . ASP A 1 89 ? 5.106 -11.281 -12.225 1.00 86.19 89 ASP A O 1
ATOM 736 N N . ALA A 1 90 ? 3.799 -9.478 -11.931 1.00 88.06 90 ALA A N 1
ATOM 737 C CA . ALA A 1 90 ? 4.648 -8.560 -12.680 1.00 88.06 90 ALA A CA 1
ATOM 738 C C . ALA A 1 90 ? 4.409 -7.088 -12.316 1.00 88.06 90 ALA A C 1
ATOM 740 O O . ALA A 1 90 ? 3.294 -6.684 -11.979 1.00 88.06 90 ALA A O 1
ATOM 741 N N . SER A 1 91 ? 5.457 -6.277 -12.464 1.00 91.00 91 SER A N 1
ATOM 742 C CA . SER A 1 91 ? 5.398 -4.822 -12.301 1.00 91.00 91 SER A CA 1
ATOM 743 C C . SER A 1 91 ? 5.774 -4.113 -13.601 1.00 91.00 91 SER A C 1
ATOM 745 O O . SER A 1 91 ? 6.705 -4.528 -14.302 1.00 91.00 91 SER A O 1
ATOM 747 N N . PHE A 1 92 ? 5.073 -3.025 -13.908 1.00 91.19 92 PHE A N 1
ATOM 748 C CA . PHE A 1 92 ? 5.235 -2.250 -15.132 1.00 91.19 92 PHE A CA 1
ATOM 749 C C . PHE A 1 92 ? 5.346 -0.755 -14.861 1.00 91.19 92 PHE A C 1
ATOM 751 O O . PHE A 1 92 ? 4.732 -0.235 -13.933 1.00 91.19 92 PHE A O 1
ATOM 758 N N . VAL A 1 93 ? 6.071 -0.062 -15.735 1.00 92.06 93 VAL A N 1
ATOM 759 C CA . VAL A 1 93 ? 6.067 1.396 -15.852 1.00 92.06 93 VAL A CA 1
ATOM 760 C C . VAL A 1 93 ? 5.393 1.766 -17.169 1.00 92.06 93 VAL A C 1
ATOM 762 O O . VAL A 1 93 ? 5.788 1.261 -18.224 1.00 92.06 93 VAL A O 1
ATOM 765 N N . GLY A 1 94 ? 4.354 2.592 -17.096 1.00 86.81 94 GLY A N 1
ATOM 766 C CA . GLY A 1 94 ? 3.564 3.027 -18.245 1.00 86.81 94 GLY A CA 1
ATOM 767 C C . GLY A 1 94 ? 3.866 4.458 -18.683 1.00 86.81 94 GLY A C 1
ATOM 768 O O . GLY A 1 94 ? 4.384 5.261 -17.909 1.00 86.81 94 GLY A O 1
ATOM 769 N N . ASP A 1 95 ? 3.507 4.776 -19.925 1.00 84.62 95 ASP A N 1
ATOM 770 C CA . ASP A 1 95 ? 3.526 6.133 -20.476 1.00 84.62 95 ASP A CA 1
ATOM 771 C C . ASP A 1 95 ? 2.183 6.504 -21.143 1.00 84.62 95 ASP A C 1
ATOM 773 O O . ASP A 1 95 ? 1.268 5.680 -21.249 1.00 84.62 95 ASP A O 1
ATOM 777 N N . SER A 1 96 ? 2.047 7.758 -21.586 1.00 79.06 96 SER A N 1
ATOM 778 C CA . SER A 1 96 ? 0.843 8.289 -22.247 1.00 79.06 96 SER A CA 1
ATOM 779 C C . SER A 1 96 ? 0.486 7.583 -23.556 1.00 79.06 96 SER A C 1
ATOM 781 O O . SER A 1 96 ? -0.661 7.666 -23.994 1.00 79.06 96 SER A O 1
ATOM 783 N N . SER A 1 97 ? 1.423 6.853 -24.173 1.00 79.38 97 SER A N 1
ATOM 784 C CA . SER A 1 97 ? 1.139 6.060 -25.375 1.00 79.38 97 SER A CA 1
ATOM 785 C C . SER A 1 97 ? 0.374 4.767 -25.060 1.00 79.38 97 SER A C 1
ATOM 787 O O . SER A 1 97 ? -0.168 4.122 -25.960 1.00 79.38 97 SER A O 1
ATOM 789 N N . GLY A 1 98 ? 0.296 4.397 -23.776 1.00 74.12 98 GLY A N 1
ATOM 790 C CA . GLY A 1 98 ? -0.258 3.127 -23.315 1.00 74.12 98 GLY A CA 1
ATOM 791 C C . GLY A 1 98 ? 0.728 1.961 -23.429 1.00 74.12 98 GLY A C 1
ATOM 792 O O . GLY A 1 98 ? 0.332 0.814 -23.211 1.00 74.12 98 GLY A O 1
ATOM 793 N N . GLU A 1 99 ? 1.997 2.225 -23.759 1.00 84.31 99 GLU A N 1
ATOM 794 C CA . GLU A 1 99 ? 3.058 1.222 -23.730 1.00 84.31 99 GLU A CA 1
ATOM 795 C C . GLU A 1 99 ? 3.409 0.896 -22.272 1.00 84.31 99 GLU A C 1
ATOM 797 O O . GLU A 1 99 ? 3.634 1.782 -21.449 1.00 84.31 99 GLU A O 1
ATOM 802 N N . LEU A 1 100 ? 3.463 -0.397 -21.943 1.00 87.56 100 LEU A N 1
ATOM 803 C CA . LEU A 1 100 ? 3.836 -0.875 -20.614 1.00 87.56 100 LEU A CA 1
ATOM 804 C C . LEU A 1 100 ? 5.201 -1.549 -20.670 1.00 87.56 100 LEU A C 1
ATOM 806 O O . LEU A 1 100 ? 5.371 -2.582 -21.325 1.00 87.56 100 LEU A O 1
ATOM 810 N N . ARG A 1 101 ? 6.170 -1.001 -19.944 1.00 89.00 101 ARG A N 1
ATOM 811 C CA . ARG A 1 101 ? 7.529 -1.545 -19.860 1.00 89.00 101 ARG A CA 1
ATOM 812 C C . ARG A 1 101 ? 7.711 -2.308 -18.566 1.00 89.00 101 ARG A C 1
ATOM 814 O O . ARG A 1 101 ? 7.187 -1.907 -17.537 1.00 89.00 101 ARG A O 1
ATOM 821 N N . ASN A 1 102 ? 8.446 -3.411 -18.609 1.00 90.31 102 ASN A N 1
ATOM 822 C CA . ASN A 1 102 ? 8.711 -4.205 -17.410 1.00 90.31 102 ASN A CA 1
ATOM 823 C C . ASN A 1 102 ? 9.612 -3.426 -16.455 1.00 90.31 102 ASN A C 1
ATOM 825 O O . ASN A 1 102 ? 10.586 -2.810 -16.891 1.00 90.31 102 ASN A O 1
ATOM 829 N N . VAL A 1 103 ? 9.324 -3.507 -15.158 1.00 90.88 103 VAL A N 1
ATOM 830 C CA . VAL A 1 103 ? 10.291 -3.096 -14.141 1.00 90.88 103 VAL A CA 1
ATOM 831 C C . VAL A 1 103 ? 11.500 -4.029 -14.238 1.00 90.88 103 VAL A C 1
ATOM 833 O O . VAL A 1 103 ? 11.372 -5.252 -14.274 1.00 90.88 103 VAL A O 1
ATOM 836 N N . LEU A 1 104 ? 12.687 -3.439 -14.355 1.00 88.31 104 LEU A N 1
ATOM 837 C CA . LEU A 1 104 ? 13.943 -4.156 -14.557 1.00 88.31 104 LEU A CA 1
ATOM 838 C C . LEU A 1 104 ? 14.582 -4.467 -13.206 1.00 88.31 104 LEU A C 1
ATOM 840 O O . LEU A 1 104 ? 15.608 -3.900 -12.848 1.00 88.31 104 LEU A O 1
ATOM 844 N N . ASP A 1 105 ? 13.931 -5.343 -12.454 1.00 83.50 105 ASP A N 1
ATOM 845 C CA . ASP A 1 105 ? 14.236 -5.651 -11.052 1.00 83.50 105 ASP A CA 1
ATOM 846 C C . ASP A 1 105 ? 15.244 -6.791 -10.839 1.00 83.50 105 ASP A C 1
ATOM 848 O O . ASP A 1 105 ? 15.781 -6.973 -9.750 1.00 83.50 105 ASP A O 1
ATOM 852 N N . SER A 1 106 ? 15.500 -7.583 -11.876 1.00 83.44 106 SER A N 1
ATOM 853 C CA . SER A 1 106 ? 16.270 -8.818 -11.780 1.00 83.44 106 SER A CA 1
ATOM 854 C C . SER A 1 106 ? 17.181 -9.003 -12.983 1.00 83.44 106 SER A C 1
ATOM 856 O O . SER A 1 106 ? 16.924 -8.512 -14.085 1.00 83.44 106 SER A O 1
ATOM 858 N N . ARG A 1 107 ? 18.242 -9.802 -12.811 1.00 84.44 107 ARG A N 1
ATOM 859 C CA . ARG A 1 107 ? 19.142 -10.169 -13.917 1.00 84.44 107 ARG A CA 1
ATOM 860 C C . ARG A 1 107 ? 18.374 -10.789 -15.088 1.00 84.44 107 ARG A C 1
ATOM 862 O O . ARG A 1 107 ? 18.696 -10.517 -16.242 1.00 84.44 107 ARG A O 1
ATOM 869 N N . ALA A 1 108 ? 17.360 -11.604 -14.794 1.00 83.88 108 ALA A N 1
ATOM 870 C CA . ALA A 1 108 ? 16.507 -12.214 -15.805 1.00 83.88 108 ALA A CA 1
ATOM 871 C C . ALA A 1 108 ? 15.648 -11.169 -16.536 1.00 83.88 108 ALA A C 1
ATOM 873 O O . ALA A 1 108 ? 15.583 -11.213 -17.766 1.00 83.88 108 ALA A O 1
ATOM 874 N N . ALA A 1 109 ? 15.040 -10.219 -15.816 1.00 85.81 109 ALA A N 1
ATOM 875 C CA . ALA A 1 109 ? 14.264 -9.132 -16.415 1.00 85.81 109 ALA A CA 1
ATOM 876 C C . ALA A 1 109 ? 15.136 -8.236 -17.309 1.00 85.81 109 ALA A C 1
ATOM 878 O O . ALA A 1 109 ? 14.800 -8.021 -18.473 1.00 85.81 109 ALA A O 1
ATOM 879 N N . ILE A 1 110 ? 16.309 -7.818 -16.818 1.00 88.00 110 ILE A N 1
ATOM 880 C CA . ILE A 1 110 ? 17.285 -7.018 -17.578 1.00 88.00 110 ILE A CA 1
ATOM 881 C C . ILE A 1 110 ? 17.731 -7.754 -18.843 1.00 88.00 110 ILE A C 1
ATOM 883 O O . ILE A 1 110 ? 17.849 -7.161 -19.916 1.00 88.00 110 ILE A O 1
ATOM 887 N N . PHE A 1 111 ? 17.990 -9.059 -18.743 1.00 86.44 111 PHE A N 1
ATOM 888 C CA . PHE A 1 111 ? 18.433 -9.839 -19.892 1.00 86.44 111 PHE A CA 1
ATOM 889 C C . PHE A 1 111 ? 17.338 -9.963 -20.960 1.00 86.44 111 PHE A C 1
ATOM 891 O O . PHE A 1 111 ? 17.630 -9.746 -22.138 1.00 86.44 111 PHE A O 1
ATOM 898 N N . LYS A 1 112 ? 16.095 -10.256 -20.549 1.00 87.12 112 LYS A N 1
ATOM 899 C CA . LYS A 1 112 ? 14.929 -10.426 -21.436 1.00 87.12 112 LYS A CA 1
ATOM 900 C C . LYS A 1 112 ? 14.469 -9.130 -22.107 1.00 87.12 112 LYS A C 1
ATOM 902 O O . LYS A 1 112 ? 13.811 -9.201 -23.144 1.00 87.12 112 LYS A O 1
ATOM 907 N N . ASP A 1 113 ? 14.791 -7.975 -21.534 1.00 86.31 113 ASP A N 1
ATOM 908 C CA . ASP A 1 113 ? 14.381 -6.685 -22.078 1.00 86.31 113 ASP A CA 1
ATOM 909 C C . ASP A 1 113 ? 14.952 -6.435 -23.486 1.00 86.31 113 ASP A C 1
ATOM 911 O O . ASP A 1 113 ? 16.119 -6.718 -23.759 1.00 86.31 113 ASP A O 1
ATOM 915 N N . LYS A 1 114 ? 14.133 -5.911 -24.399 1.00 86.31 114 LYS A N 1
ATOM 916 C CA . LYS A 1 114 ? 14.546 -5.602 -25.782 1.00 86.31 114 LYS A CA 1
ATOM 917 C C . LYS A 1 114 ? 14.799 -4.110 -26.011 1.00 86.31 114 LYS A C 1
ATOM 919 O O . LYS A 1 114 ? 15.331 -3.756 -27.058 1.00 86.31 114 LYS A O 1
ATOM 924 N N . GLY A 1 115 ? 14.407 -3.255 -25.066 1.00 82.88 115 GLY A N 1
ATOM 925 C CA . GLY A 1 115 ? 14.524 -1.802 -25.167 1.00 82.88 115 GLY A CA 1
ATOM 926 C C . GLY A 1 115 ? 15.897 -1.261 -24.766 1.00 82.88 115 GLY A C 1
ATOM 927 O O . GLY A 1 115 ? 16.250 -0.164 -25.190 1.00 82.88 115 GLY A O 1
ATOM 928 N N . LEU A 1 116 ? 16.670 -2.020 -23.983 1.00 85.44 116 LEU A N 1
ATOM 929 C CA . LEU A 1 116 ? 18.015 -1.652 -23.547 1.00 85.44 116 LEU A CA 1
ATOM 930 C C . LEU A 1 116 ? 19.121 -2.227 -24.435 1.00 85.44 116 LEU A C 1
ATOM 932 O O . LEU A 1 116 ? 19.168 -3.425 -24.741 1.00 85.44 116 LEU A O 1
ATOM 936 N N . THR A 1 117 ? 20.101 -1.384 -24.745 1.00 89.81 117 THR A N 1
ATOM 937 C CA . THR A 1 117 ? 21.363 -1.791 -25.367 1.00 89.81 117 THR A CA 1
ATOM 938 C C . THR A 1 117 ? 22.216 -2.622 -24.402 1.00 89.81 117 THR A C 1
ATOM 940 O O . THR A 1 117 ? 22.076 -2.572 -23.178 1.00 89.81 117 THR A O 1
ATOM 943 N N . ARG A 1 118 ? 23.180 -3.382 -24.940 1.00 88.62 118 ARG A N 1
ATOM 944 C CA . ARG A 1 118 ? 24.104 -4.192 -24.123 1.00 88.62 118 ARG A CA 1
ATOM 945 C C . ARG A 1 118 ? 24.895 -3.349 -23.112 1.00 88.62 118 ARG A C 1
ATOM 947 O O . ARG A 1 118 ? 25.171 -3.826 -22.014 1.00 88.62 118 ARG A O 1
ATOM 954 N N . LEU A 1 119 ? 25.257 -2.118 -23.477 1.00 89.25 119 LEU A N 1
ATOM 955 C CA . LEU A 1 119 ? 25.980 -1.202 -22.592 1.00 89.25 119 LEU A CA 1
ATOM 956 C C . LEU A 1 119 ? 25.100 -0.755 -21.421 1.00 89.25 119 LEU A C 1
ATOM 958 O O . LEU A 1 119 ? 25.540 -0.835 -20.278 1.00 89.25 119 LEU A O 1
ATOM 962 N N . GLU A 1 120 ? 23.849 -0.382 -21.684 1.00 89.88 120 GLU A N 1
ATOM 963 C CA . GLU A 1 120 ? 22.895 0.036 -20.649 1.00 89.88 120 GLU A CA 1
ATOM 964 C C . GLU A 1 120 ? 22.556 -1.108 -19.688 1.00 89.88 120 GLU A C 1
ATOM 966 O O . GLU A 1 120 ? 22.564 -0.913 -18.473 1.00 89.88 120 GLU A O 1
ATOM 971 N N . LYS A 1 121 ? 22.361 -2.329 -20.206 1.00 90.31 121 LYS A N 1
ATOM 972 C CA . LYS A 1 121 ? 22.175 -3.528 -19.370 1.00 90.31 121 LYS A CA 1
ATOM 973 C C . LYS A 1 121 ? 23.370 -3.768 -18.448 1.00 90.31 121 LYS A C 1
ATOM 975 O O . LYS A 1 121 ? 23.192 -4.064 -17.270 1.00 90.31 121 LYS A O 1
ATOM 980 N N . ASN A 1 122 ? 24.590 -3.625 -18.968 1.00 89.31 122 ASN A N 1
ATOM 981 C CA . ASN A 1 122 ? 25.806 -3.777 -18.170 1.00 89.31 122 ASN A CA 1
ATOM 982 C C . ASN A 1 122 ? 25.934 -2.683 -17.098 1.00 89.31 122 ASN A C 1
ATOM 984 O O . ASN A 1 122 ? 26.373 -2.985 -15.990 1.00 89.31 122 ASN A O 1
ATOM 988 N N . LEU A 1 123 ? 25.558 -1.437 -17.406 1.00 89.12 123 LEU A N 1
ATOM 989 C CA . LEU A 1 123 ? 25.552 -0.333 -16.440 1.00 89.12 123 LEU A CA 1
ATOM 990 C C . LEU A 1 123 ? 24.556 -0.589 -15.305 1.00 89.12 123 LEU A C 1
ATOM 992 O O . LEU A 1 123 ? 24.938 -0.506 -14.141 1.00 89.12 123 LEU A O 1
ATOM 996 N N . LEU A 1 124 ? 23.324 -0.988 -15.629 1.00 89.94 124 LEU A N 1
ATOM 997 C CA . LEU A 1 124 ? 22.300 -1.301 -14.629 1.00 89.94 124 LEU A CA 1
ATOM 998 C C . LEU A 1 124 ? 22.701 -2.491 -13.743 1.00 89.94 124 LEU A C 1
ATOM 1000 O O . LEU A 1 124 ? 22.575 -2.431 -12.524 1.00 89.94 124 LEU A O 1
ATOM 1004 N N . MET A 1 125 ? 23.269 -3.548 -14.331 1.00 89.94 125 MET A N 1
ATOM 1005 C CA . MET A 1 125 ? 23.788 -4.687 -13.564 1.00 89.94 125 MET A CA 1
ATOM 1006 C C . MET A 1 125 ? 24.924 -4.286 -12.613 1.00 89.94 125 MET A C 1
ATOM 1008 O O . MET A 1 125 ? 24.981 -4.778 -11.487 1.00 89.94 125 MET A O 1
ATOM 1012 N N . LYS A 1 126 ? 25.832 -3.398 -13.045 1.00 88.56 126 LYS A N 1
ATOM 1013 C CA . LYS A 1 126 ? 26.892 -2.857 -12.177 1.00 88.56 126 LYS A CA 1
ATOM 1014 C C . LYS A 1 126 ? 26.312 -2.020 -11.043 1.00 88.56 126 LYS A C 1
ATOM 1016 O O . LYS A 1 126 ? 26.774 -2.152 -9.916 1.00 88.56 126 LYS A O 1
ATOM 1021 N N . PHE A 1 127 ? 25.300 -1.210 -11.335 1.00 90.19 127 PHE A N 1
ATOM 1022 C CA . PHE A 1 127 ? 24.608 -0.405 -10.338 1.00 90.19 127 PHE A CA 1
ATOM 1023 C C . PHE A 1 127 ? 23.927 -1.277 -9.271 1.00 90.19 127 PHE A C 1
ATOM 1025 O O . PHE A 1 127 ? 24.156 -1.069 -8.085 1.00 90.19 127 PHE A O 1
ATOM 1032 N N . PHE A 1 128 ? 23.196 -2.329 -9.657 1.00 89.62 128 PHE A N 1
ATOM 1033 C CA . PHE A 1 128 ? 22.625 -3.263 -8.678 1.00 89.62 128 PHE A CA 1
ATOM 1034 C C . PHE A 1 128 ? 23.679 -4.011 -7.866 1.00 89.62 128 PHE A C 1
ATOM 1036 O O . PHE A 1 128 ? 23.481 -4.227 -6.672 1.00 89.62 128 PHE A O 1
ATOM 1043 N N . LYS A 1 129 ? 24.817 -4.369 -8.473 1.00 88.12 129 LYS A N 1
ATOM 1044 C CA . LYS A 1 129 ? 25.930 -4.956 -7.722 1.00 88.12 129 LYS A CA 1
ATOM 1045 C C . LYS A 1 129 ? 26.477 -3.976 -6.682 1.00 88.12 129 LYS A C 1
ATOM 1047 O O . LYS A 1 129 ? 26.730 -4.390 -5.562 1.00 88.12 129 LYS A O 1
ATOM 1052 N N . LEU A 1 130 ? 26.609 -2.696 -7.030 1.00 87.75 130 LEU A N 1
ATOM 1053 C CA . LEU A 1 130 ? 27.037 -1.647 -6.103 1.00 87.75 130 LEU A CA 1
ATOM 1054 C C . LEU A 1 130 ? 26.067 -1.512 -4.918 1.00 87.75 130 LEU A C 1
ATOM 1056 O O . LEU A 1 130 ? 26.522 -1.520 -3.779 1.00 87.75 130 LEU A O 1
ATOM 1060 N N . VAL A 1 131 ? 24.752 -1.491 -5.165 1.00 87.38 131 VAL A N 1
ATOM 1061 C CA . VAL A 1 131 ? 23.732 -1.464 -4.095 1.00 87.38 131 VAL A CA 1
ATOM 1062 C C . VAL A 1 131 ? 23.847 -2.695 -3.184 1.00 87.38 131 VAL A C 1
ATOM 1064 O O . VAL A 1 131 ? 23.843 -2.566 -1.966 1.00 87.38 131 VAL A O 1
ATOM 1067 N N . GLN A 1 132 ? 24.014 -3.893 -3.752 1.00 84.44 132 GLN A N 1
ATOM 1068 C CA . GLN A 1 132 ? 24.184 -5.126 -2.970 1.00 84.44 132 GLN A CA 1
ATOM 1069 C C . GLN A 1 132 ? 25.485 -5.143 -2.157 1.00 84.44 132 GLN A C 1
ATOM 1071 O O . GLN A 1 132 ? 25.497 -5.603 -1.019 1.00 84.44 132 GLN A O 1
ATOM 1076 N N . THR A 1 133 ? 26.585 -4.645 -2.722 1.00 81.56 133 THR A N 1
ATOM 1077 C CA . THR A 1 133 ? 27.867 -4.548 -2.016 1.00 81.56 133 THR A CA 1
ATOM 1078 C C . THR A 1 133 ? 27.797 -3.544 -0.869 1.00 81.56 133 THR A C 1
ATOM 1080 O O . THR A 1 133 ? 28.339 -3.826 0.197 1.00 81.56 133 THR A O 1
ATOM 1083 N N . HIS A 1 134 ? 27.080 -2.428 -1.044 1.00 77.75 134 HIS A N 1
ATOM 1084 C CA . HIS A 1 134 ? 26.839 -1.469 0.032 1.00 77.75 134 HIS A CA 1
ATOM 1085 C C . HIS A 1 134 ? 26.174 -2.142 1.246 1.00 77.75 134 HIS A C 1
ATOM 1087 O O . HIS A 1 134 ? 26.663 -2.003 2.366 1.00 77.75 134 HIS A O 1
ATOM 1093 N N . LEU A 1 135 ? 25.155 -2.979 1.012 1.00 72.12 135 LEU A N 1
ATOM 1094 C CA . LEU A 1 135 ? 24.491 -3.756 2.069 1.00 72.12 135 LEU A CA 1
ATOM 1095 C C . LEU A 1 135 ? 25.410 -4.758 2.770 1.00 72.12 135 LEU A C 1
ATOM 1097 O O . LEU A 1 135 ? 25.317 -4.937 3.975 1.00 72.12 135 LEU A O 1
ATOM 1101 N N . ALA A 1 136 ? 26.290 -5.433 2.031 1.00 70.69 136 ALA A N 1
ATOM 1102 C CA . ALA A 1 136 ? 27.212 -6.395 2.633 1.00 70.69 136 ALA A CA 1
ATOM 1103 C C . ALA A 1 136 ? 28.285 -5.698 3.493 1.00 70.69 136 ALA A C 1
ATOM 1105 O O . ALA A 1 136 ? 28.711 -6.227 4.523 1.00 70.69 136 ALA A O 1
ATOM 1106 N N . SER A 1 137 ? 28.698 -4.490 3.098 1.00 63.28 137 SER A N 1
ATOM 1107 C CA . SER A 1 137 ? 29.714 -3.708 3.810 1.00 63.28 137 SER A CA 1
ATOM 1108 C C . SER A 1 137 ? 29.225 -3.065 5.112 1.00 63.28 137 SER A C 1
ATOM 1110 O O . SER A 1 137 ? 30.053 -2.746 5.959 1.00 63.28 137 SER A O 1
ATOM 1112 N N . SER A 1 138 ? 27.909 -2.922 5.312 1.00 56.78 138 SER A N 1
ATOM 1113 C CA . SER A 1 138 ? 27.338 -2.519 6.606 1.00 56.78 138 SER A CA 1
ATOM 1114 C C . SER A 1 138 ? 27.239 -3.679 7.609 1.00 56.78 138 SER A C 1
ATOM 1116 O O . SER A 1 138 ? 27.011 -3.434 8.791 1.00 56.78 138 SER A O 1
ATOM 1118 N N . SER A 1 139 ? 27.448 -4.930 7.169 1.00 54.12 139 SER A N 1
ATOM 1119 C CA . SER A 1 139 ? 27.336 -6.138 8.007 1.00 54.12 139 SER A CA 1
ATOM 1120 C C . SER A 1 139 ? 28.657 -6.836 8.371 1.00 54.12 139 SER A C 1
ATOM 1122 O O . SER A 1 139 ? 28.669 -7.632 9.306 1.00 54.12 139 SER A O 1
ATOM 1124 N N . THR A 1 140 ? 29.771 -6.556 7.684 1.00 44.88 140 THR A N 1
ATOM 1125 C CA . THR A 1 140 ? 31.075 -7.210 7.940 1.00 44.88 140 THR A CA 1
ATOM 1126 C C . THR A 1 140 ? 32.255 -6.282 7.649 1.00 44.88 140 THR A C 1
ATOM 1128 O O . THR A 1 140 ? 32.241 -5.550 6.660 1.00 44.88 140 THR A O 1
ATOM 1131 N N . GLU A 1 141 ? 33.283 -6.331 8.505 1.00 46.28 141 GLU A N 1
ATOM 1132 C CA . GLU A 1 141 ? 34.506 -5.533 8.374 1.00 46.28 141 GLU A CA 1
ATOM 1133 C C . GLU A 1 141 ? 35.283 -5.821 7.073 1.00 46.28 141 GLU A C 1
ATOM 1135 O O . GLU A 1 141 ? 35.532 -6.970 6.722 1.00 46.28 141 GLU A O 1
ATOM 1140 N N . HIS A 1 142 ? 35.698 -4.729 6.418 1.00 46.38 142 HIS A N 1
ATOM 1141 C CA . HIS A 1 142 ? 36.827 -4.584 5.486 1.00 46.38 142 HIS A CA 1
ATOM 1142 C C . HIS A 1 142 ? 36.944 -5.585 4.321 1.00 46.38 142 HIS A C 1
ATOM 1144 O O . HIS A 1 142 ? 37.753 -6.507 4.346 1.00 46.38 142 HIS A O 1
ATOM 1150 N N . ASP A 1 143 ? 36.262 -5.274 3.213 1.00 40.81 143 ASP A N 1
ATOM 1151 C CA . ASP A 1 143 ? 36.684 -5.704 1.874 1.00 40.81 143 ASP A CA 1
ATOM 1152 C C . ASP A 1 143 ? 37.174 -4.471 1.080 1.00 40.81 143 ASP A C 1
ATOM 1154 O O . ASP A 1 143 ? 36.384 -3.625 0.650 1.00 40.81 143 ASP A O 1
ATOM 1158 N N . GLU A 1 144 ? 38.498 -4.321 0.941 1.00 44.41 144 GLU A N 1
ATOM 1159 C CA . GLU A 1 144 ? 39.181 -3.164 0.318 1.00 44.41 144 GLU A CA 1
ATOM 1160 C C . GLU A 1 144 ? 38.932 -3.035 -1.199 1.00 44.41 144 GLU A C 1
ATOM 1162 O O . GLU A 1 144 ? 39.338 -2.055 -1.825 1.00 44.41 144 GLU A O 1
ATOM 1167 N N . THR A 1 145 ? 38.239 -4.000 -1.812 1.00 46.06 145 THR A N 1
ATOM 1168 C CA . THR A 1 145 ? 37.934 -4.011 -3.254 1.00 46.06 145 THR A CA 1
ATOM 1169 C C . THR A 1 145 ? 36.520 -3.532 -3.602 1.00 46.06 145 THR A C 1
ATOM 1171 O O . THR A 1 145 ? 36.158 -3.446 -4.782 1.00 46.06 145 THR A O 1
ATOM 1174 N N . ALA A 1 146 ? 35.708 -3.192 -2.597 1.00 52.88 146 ALA A N 1
ATOM 1175 C CA . ALA A 1 146 ? 34.352 -2.702 -2.795 1.00 52.88 146 ALA A CA 1
ATOM 1176 C C . ALA A 1 146 ? 34.350 -1.253 -3.311 1.00 52.88 146 ALA A C 1
ATOM 1178 O O . ALA A 1 146 ? 34.888 -0.346 -2.679 1.00 52.88 146 ALA A O 1
ATOM 1179 N N . VAL A 1 147 ? 33.683 -1.015 -4.445 1.00 60.44 147 VAL A N 1
ATOM 1180 C CA . VAL A 1 147 ? 33.339 0.340 -4.899 1.00 60.44 147 VAL A CA 1
ATOM 1181 C C . VAL A 1 147 ? 32.327 0.912 -3.905 1.00 60.44 147 VAL A C 1
ATOM 1183 O O . VAL A 1 147 ? 31.129 0.660 -4.027 1.00 60.44 147 VAL A O 1
ATOM 1186 N N . LYS A 1 148 ? 32.819 1.621 -2.887 1.00 67.50 148 LYS A N 1
ATOM 1187 C CA . LYS A 1 148 ? 31.988 2.350 -1.928 1.00 67.50 148 LYS A CA 1
ATOM 1188 C C . LYS A 1 148 ? 31.457 3.621 -2.585 1.00 67.50 148 LYS A C 1
ATOM 1190 O O . LYS A 1 148 ? 32.176 4.299 -3.319 1.00 67.50 148 LYS A O 1
ATOM 1195 N N . VAL A 1 149 ? 30.188 3.916 -2.335 1.00 78.75 149 VAL A N 1
ATOM 1196 C CA . VAL A 1 149 ? 29.605 5.225 -2.644 1.00 78.75 149 VAL A CA 1
ATOM 1197 C C . VAL A 1 149 ? 30.250 6.234 -1.693 1.00 78.75 149 VAL A C 1
ATOM 1199 O O . VAL A 1 149 ? 30.448 5.911 -0.524 1.00 78.75 149 VAL A O 1
ATOM 1202 N N . SER A 1 150 ? 30.661 7.403 -2.189 1.00 82.38 150 SER A N 1
ATOM 1203 C CA . SER A 1 150 ? 31.280 8.412 -1.324 1.00 82.38 150 SER A CA 1
ATOM 1204 C C . SER A 1 150 ? 30.250 9.005 -0.362 1.00 82.38 150 SER A C 1
ATOM 1206 O O . SER A 1 150 ? 29.080 9.131 -0.711 1.00 82.38 150 SER A O 1
ATOM 1208 N N . GLU A 1 151 ? 30.688 9.439 0.821 1.00 82.19 151 GLU A N 1
ATOM 1209 C CA . GLU A 1 151 ? 29.822 10.132 1.794 1.00 82.19 151 GLU A CA 1
ATOM 1210 C C . GLU A 1 151 ? 29.165 11.389 1.191 1.00 82.19 151 GLU A C 1
ATOM 1212 O O . GLU A 1 151 ? 28.008 11.694 1.457 1.00 82.19 151 GLU A O 1
ATOM 1217 N N . GLU A 1 152 ? 29.876 12.087 0.299 1.00 85.44 152 GLU A N 1
ATOM 1218 C CA . GLU A 1 152 ? 29.325 13.218 -0.459 1.00 85.44 152 GLU A CA 1
ATOM 1219 C C . GLU A 1 152 ? 28.171 12.796 -1.379 1.00 85.44 152 GLU A C 1
ATOM 1221 O O . GLU A 1 152 ? 27.158 13.488 -1.464 1.00 85.44 152 GLU A O 1
ATOM 1226 N N . ASP A 1 153 ? 28.302 11.648 -2.051 1.00 86.50 153 ASP A N 1
ATOM 1227 C CA . ASP A 1 153 ? 27.241 11.128 -2.912 1.00 86.50 153 ASP A CA 1
ATOM 1228 C C . ASP A 1 153 ? 26.050 10.659 -2.075 1.00 86.50 153 ASP A C 1
ATOM 1230 O O . ASP A 1 153 ? 24.917 10.810 -2.518 1.00 86.50 153 ASP A O 1
ATOM 1234 N N . MET A 1 154 ? 26.282 10.150 -0.863 1.00 87.12 154 MET A N 1
ATOM 1235 C CA . MET A 1 154 ? 25.233 9.687 0.046 1.00 87.12 154 MET A CA 1
ATOM 1236 C C . MET A 1 154 ? 24.271 10.794 0.481 1.00 87.12 154 MET A C 1
ATOM 1238 O O . MET A 1 154 ? 23.054 10.588 0.479 1.00 87.12 154 MET A O 1
ATOM 1242 N N . GLU A 1 155 ? 24.798 11.976 0.790 1.00 89.56 155 GLU A N 1
ATOM 1243 C CA . GLU A 1 155 ? 23.982 13.141 1.149 1.00 89.56 155 GLU A CA 1
ATOM 1244 C C . GLU A 1 155 ? 23.414 13.884 -0.070 1.00 89.56 155 GLU A C 1
ATOM 1246 O O . GLU A 1 155 ? 22.489 14.687 0.075 1.00 89.56 155 GLU A O 1
ATOM 1251 N N . SER A 1 156 ? 23.920 13.606 -1.277 1.00 91.88 156 SER A N 1
ATOM 1252 C CA . SER A 1 156 ? 23.410 14.212 -2.510 1.00 91.88 156 SER A CA 1
ATOM 1253 C C . SER A 1 156 ? 22.005 13.702 -2.880 1.00 91.88 156 SER A C 1
ATOM 1255 O O . SER A 1 156 ? 21.635 12.573 -2.520 1.00 91.88 156 SER A O 1
ATOM 1257 N N . PRO A 1 157 ? 21.212 14.486 -3.636 1.00 93.06 157 PRO A N 1
ATOM 1258 C CA . PRO A 1 157 ? 19.946 14.025 -4.193 1.00 93.06 157 PRO A CA 1
ATOM 1259 C C . PRO A 1 157 ? 20.117 12.751 -5.024 1.00 93.06 157 PRO A C 1
ATOM 1261 O O . PRO A 1 157 ? 20.978 12.661 -5.902 1.00 93.06 157 PRO A O 1
ATOM 1264 N N . PHE A 1 158 ? 19.240 11.770 -4.817 1.00 93.94 158 PHE A N 1
ATOM 1265 C CA . PHE A 1 158 ? 19.352 10.471 -5.479 1.00 93.94 158 PHE A CA 1
ATOM 1266 C C . PHE A 1 158 ? 19.324 10.581 -7.010 1.00 93.94 158 PHE A C 1
ATOM 1268 O O . PHE A 1 158 ? 20.037 9.862 -7.709 1.00 93.94 158 PHE A O 1
ATOM 1275 N N . VAL A 1 159 ? 18.558 11.527 -7.558 1.00 92.44 159 VAL A N 1
ATOM 1276 C CA . VAL A 1 159 ? 18.513 11.806 -9.004 1.00 92.44 159 VAL A CA 1
ATOM 1277 C C . VAL A 1 159 ? 19.868 12.255 -9.556 1.00 92.44 159 VAL A C 1
ATOM 1279 O O . VAL A 1 159 ? 20.263 11.839 -10.656 1.00 92.44 159 VAL A O 1
ATOM 1282 N N . GLU A 1 160 ? 20.605 13.070 -8.804 1.00 91.75 160 GLU A N 1
ATOM 1283 C CA . GLU A 1 160 ? 21.943 13.522 -9.183 1.00 91.75 160 GLU A CA 1
ATOM 1284 C C . GLU A 1 160 ? 22.917 12.347 -9.181 1.00 91.75 160 GLU A C 1
ATOM 1286 O O . GLU A 1 160 ? 23.640 12.142 -10.162 1.00 91.75 160 GLU A O 1
ATOM 1291 N N . PHE A 1 161 ? 22.852 11.494 -8.159 1.00 92.81 161 PHE A N 1
ATOM 1292 C CA . PHE A 1 161 ? 23.652 10.276 -8.095 1.00 92.81 161 PHE A CA 1
ATOM 1293 C C . PHE A 1 161 ? 23.364 9.321 -9.267 1.00 92.81 161 PHE A C 1
ATOM 1295 O O . PHE A 1 161 ? 24.286 8.859 -9.948 1.00 92.81 161 PHE A O 1
ATOM 1302 N N . LEU A 1 162 ? 22.090 9.082 -9.603 1.00 92.50 162 LEU A N 1
ATOM 1303 C CA . LEU A 1 162 ? 21.714 8.277 -10.775 1.00 92.50 162 LEU A CA 1
ATOM 1304 C C . LEU A 1 162 ? 22.242 8.884 -12.089 1.00 92.50 162 LEU A C 1
ATOM 1306 O O . LEU A 1 162 ? 22.605 8.158 -13.022 1.00 92.50 162 LEU A O 1
ATOM 1310 N N . SER A 1 163 ? 22.308 10.215 -12.167 1.00 91.56 163 SER A N 1
ATOM 1311 C CA . SER A 1 163 ? 22.876 10.944 -13.306 1.00 91.56 163 SER A CA 1
ATOM 1312 C C . SER A 1 163 ? 24.397 10.801 -13.378 1.00 91.56 163 SER A C 1
ATOM 1314 O O . SER A 1 163 ? 24.932 10.531 -14.458 1.00 91.56 163 SER A O 1
ATOM 1316 N N . LYS A 1 164 ? 25.086 10.878 -12.234 1.00 90.75 164 LYS A N 1
ATOM 1317 C CA . LYS A 1 164 ? 26.530 10.627 -12.097 1.00 90.75 164 LYS A CA 1
ATOM 1318 C C . LYS A 1 164 ? 26.900 9.207 -12.535 1.00 90.75 164 LYS A C 1
ATOM 1320 O O . LYS A 1 164 ? 27.901 9.016 -13.226 1.00 90.75 164 LYS A O 1
ATOM 1325 N N . MET A 1 165 ? 26.035 8.230 -12.255 1.00 88.62 165 MET A N 1
ATOM 1326 C CA . MET A 1 165 ? 26.170 6.838 -12.709 1.00 88.62 165 MET A CA 1
ATOM 1327 C C . MET A 1 165 ? 25.887 6.631 -14.210 1.00 88.62 165 MET A C 1
ATOM 1329 O O . MET A 1 165 ? 25.986 5.506 -14.708 1.00 88.62 165 MET A O 1
ATOM 1333 N N . ARG A 1 166 ? 25.577 7.704 -14.955 1.00 88.31 166 ARG A N 1
ATOM 1334 C CA . ARG A 1 166 ? 25.299 7.706 -16.404 1.00 88.31 166 ARG A CA 1
ATOM 1335 C C . ARG A 1 166 ? 24.157 6.768 -16.801 1.00 88.31 166 ARG A C 1
ATOM 1337 O O . ARG A 1 166 ? 24.177 6.178 -17.883 1.00 88.31 166 ARG A O 1
ATOM 1344 N N . LEU A 1 167 ? 23.161 6.618 -15.929 1.00 88.69 167 LEU A N 1
ATOM 1345 C CA . LEU A 1 167 ? 21.984 5.812 -16.230 1.00 88.69 167 LEU A CA 1
ATOM 1346 C C . LEU A 1 167 ? 21.052 6.574 -17.193 1.00 88.69 167 LEU A C 1
ATOM 1348 O O . LEU A 1 167 ? 20.778 7.757 -16.969 1.00 88.69 167 LEU A O 1
ATOM 1352 N N . PRO A 1 168 ? 20.543 5.928 -18.260 1.00 88.50 168 PRO A N 1
ATOM 1353 C CA . PRO A 1 168 ? 19.588 6.538 -19.180 1.00 88.50 168 PRO A CA 1
ATOM 1354 C C . PRO A 1 168 ? 18.322 7.027 -18.462 1.00 88.50 168 PRO A C 1
ATOM 1356 O O . PRO A 1 168 ? 17.875 6.358 -17.526 1.00 88.50 168 PRO A O 1
ATOM 1359 N N . PRO A 1 169 ? 17.660 8.100 -18.943 1.00 88.50 169 PRO A N 1
ATOM 1360 C CA . PRO A 1 169 ? 16.440 8.635 -18.326 1.00 88.50 169 PRO A CA 1
ATOM 1361 C C . PRO A 1 169 ? 15.346 7.580 -18.106 1.00 88.50 169 PRO A C 1
ATOM 1363 O O . PRO A 1 169 ? 14.719 7.532 -17.053 1.00 88.50 169 PRO A O 1
ATOM 1366 N N . LYS A 1 170 ? 15.184 6.655 -19.064 1.00 86.88 170 LYS A N 1
ATOM 1367 C CA . LYS A 1 170 ? 14.231 5.537 -18.961 1.00 86.88 170 LYS A CA 1
ATOM 1368 C C . LYS A 1 170 ? 14.525 4.623 -17.765 1.00 86.88 170 LYS A C 1
ATOM 1370 O O . LYS A 1 170 ? 13.598 4.191 -17.093 1.00 86.88 170 LYS A O 1
ATOM 1375 N N . ILE A 1 171 ? 15.801 4.341 -17.490 1.00 89.62 171 ILE A N 1
ATOM 1376 C CA . ILE A 1 171 ? 16.209 3.518 -16.344 1.00 89.62 171 ILE A CA 1
ATOM 1377 C C . ILE A 1 171 ? 16.028 4.299 -15.045 1.00 89.62 171 ILE A C 1
ATOM 1379 O O . ILE A 1 171 ? 15.502 3.735 -14.093 1.00 89.62 171 ILE A O 1
ATOM 1383 N N . LYS A 1 172 ? 16.392 5.591 -15.009 1.00 91.88 172 LYS A N 1
ATOM 1384 C CA . LYS A 1 172 ? 16.169 6.434 -13.822 1.00 91.88 172 LYS A CA 1
ATOM 1385 C C . LYS A 1 172 ? 14.699 6.435 -13.417 1.00 91.88 172 LYS A C 1
ATOM 1387 O O . LYS A 1 172 ? 14.394 6.166 -12.266 1.00 91.88 172 LYS A O 1
ATOM 1392 N N . SER A 1 173 ? 13.797 6.629 -14.380 1.00 91.19 173 SER A N 1
ATOM 1393 C CA . SER A 1 173 ? 12.352 6.584 -14.142 1.00 91.19 173 SER A CA 1
ATOM 1394 C C . SER A 1 173 ? 11.900 5.235 -13.557 1.00 91.19 173 SER A C 1
ATOM 1396 O O . SER A 1 173 ? 11.161 5.204 -12.576 1.00 91.19 173 SER A O 1
ATOM 1398 N N . ILE A 1 174 ? 12.408 4.110 -14.077 1.00 92.19 174 ILE A N 1
ATOM 1399 C CA . ILE A 1 174 ? 12.123 2.778 -13.513 1.00 92.19 174 ILE A CA 1
ATOM 1400 C C . ILE A 1 174 ? 12.649 2.650 -12.077 1.00 92.19 174 ILE A C 1
ATOM 1402 O O . ILE A 1 174 ? 11.939 2.129 -11.220 1.00 92.19 174 ILE A O 1
ATOM 1406 N N . LEU A 1 175 ? 13.864 3.124 -11.796 1.00 94.00 175 LEU A N 1
ATOM 1407 C CA . LEU A 1 175 ? 14.453 3.051 -10.457 1.00 94.00 175 LEU A CA 1
ATOM 1408 C C . LEU A 1 175 ? 13.699 3.930 -9.451 1.00 94.00 175 LEU A C 1
ATOM 1410 O O . LEU A 1 175 ? 13.393 3.459 -8.362 1.00 94.00 175 LEU A O 1
ATOM 1414 N N . LEU A 1 176 ? 13.357 5.164 -9.823 1.00 93.50 176 LEU A N 1
ATOM 1415 C CA . LEU A 1 176 ? 12.666 6.128 -8.960 1.00 93.50 176 LEU A CA 1
ATOM 1416 C C . LEU A 1 176 ? 11.216 5.714 -8.680 1.00 93.50 176 LEU A C 1
ATOM 1418 O O . LEU A 1 176 ? 10.781 5.696 -7.532 1.00 93.50 176 LEU A O 1
ATOM 1422 N N . TYR A 1 177 ? 10.468 5.342 -9.718 1.00 92.31 177 TYR A N 1
ATOM 1423 C CA . TYR A 1 177 ? 9.018 5.151 -9.609 1.00 92.31 177 TYR A CA 1
ATOM 1424 C C . TYR A 1 177 ? 8.605 3.678 -9.564 1.00 92.31 177 TYR A C 1
ATOM 1426 O O . TYR A 1 177 ? 7.654 3.322 -8.874 1.00 92.31 177 TYR A O 1
ATOM 1434 N N . GLY A 1 178 ? 9.320 2.801 -10.272 1.00 90.94 178 GLY A N 1
ATOM 1435 C CA . GLY A 1 178 ? 9.024 1.366 -10.314 1.00 90.94 178 GLY A CA 1
ATOM 1436 C C . GLY A 1 178 ? 9.624 0.563 -9.155 1.00 90.94 178 GLY A C 1
ATOM 1437 O O . GLY A 1 178 ? 9.030 -0.434 -8.750 1.00 90.94 178 GLY A O 1
ATOM 1438 N N . ILE A 1 179 ? 10.781 0.987 -8.627 1.00 92.12 179 ILE A N 1
ATOM 1439 C CA . ILE A 1 179 ? 11.505 0.281 -7.552 1.00 92.12 179 ILE A CA 1
ATOM 1440 C C . ILE A 1 179 ? 11.461 1.065 -6.235 1.00 92.12 179 ILE A C 1
ATOM 1442 O O . ILE A 1 179 ? 10.961 0.542 -5.245 1.00 92.12 179 ILE A O 1
ATOM 1446 N N . ALA A 1 180 ? 11.924 2.320 -6.219 1.00 91.75 180 ALA A N 1
ATOM 1447 C CA . ALA A 1 180 ? 11.895 3.175 -5.024 1.00 91.75 180 ALA A CA 1
ATOM 1448 C C . ALA A 1 180 ? 10.492 3.728 -4.695 1.00 91.75 180 ALA A C 1
ATOM 1450 O O . ALA A 1 180 ? 10.280 4.254 -3.600 1.00 91.75 180 ALA A O 1
ATOM 1451 N N . MET A 1 181 ? 9.541 3.569 -5.626 1.00 89.50 181 MET A N 1
ATOM 1452 C CA . MET A 1 181 ? 8.116 3.884 -5.477 1.00 89.50 181 MET A CA 1
ATOM 1453 C C . MET A 1 181 ? 7.830 5.324 -5.042 1.00 89.50 181 MET A C 1
ATOM 1455 O O . MET A 1 181 ? 6.933 5.543 -4.235 1.00 89.50 181 MET A O 1
ATOM 1459 N N . LEU A 1 182 ? 8.550 6.303 -5.586 1.00 90.19 182 LEU A N 1
ATOM 1460 C CA . LEU A 1 182 ? 8.336 7.718 -5.264 1.00 90.19 182 LEU A CA 1
ATOM 1461 C C . LEU A 1 182 ? 7.014 8.266 -5.815 1.00 90.19 182 LEU A C 1
ATOM 1463 O O . LEU A 1 182 ? 6.536 7.822 -6.859 1.00 90.19 182 LEU A O 1
ATOM 1467 N N . ASP A 1 183 ? 6.442 9.247 -5.117 1.00 86.44 183 ASP A N 1
ATOM 1468 C CA . ASP A 1 183 ? 5.220 9.938 -5.539 1.00 86.44 183 ASP A CA 1
ATOM 1469 C C . ASP A 1 183 ? 5.504 11.143 -6.426 1.00 86.44 183 ASP A C 1
ATOM 1471 O O . ASP A 1 183 ? 4.874 11.290 -7.464 1.00 86.44 183 ASP A O 1
ATOM 1475 N N . HIS A 1 184 ? 6.452 11.996 -6.048 1.00 86.56 184 HIS A N 1
ATOM 1476 C CA . HIS A 1 184 ? 6.637 13.304 -6.677 1.00 86.56 184 HIS A CA 1
ATOM 1477 C C . HIS A 1 184 ? 7.749 13.313 -7.732 1.00 86.56 184 HIS A C 1
ATOM 1479 O O . HIS A 1 184 ? 8.629 12.445 -7.760 1.00 86.56 184 HIS A O 1
ATOM 1485 N N . ASP A 1 185 ? 7.701 14.306 -8.621 1.00 86.81 185 ASP A N 1
ATOM 1486 C CA . ASP A 1 185 ? 8.734 14.522 -9.634 1.00 86.81 185 ASP A CA 1
ATOM 1487 C C . ASP A 1 185 ? 10.043 14.970 -8.981 1.00 86.81 185 ASP A C 1
ATOM 1489 O O . ASP A 1 185 ? 10.112 16.056 -8.419 1.00 86.81 185 ASP A O 1
ATOM 1493 N N . GLN A 1 186 ? 11.080 14.138 -9.061 1.00 86.25 186 GLN A N 1
ATOM 1494 C CA . GLN A 1 186 ? 12.374 14.422 -8.441 1.00 86.25 186 GLN A CA 1
ATOM 1495 C C . GLN A 1 186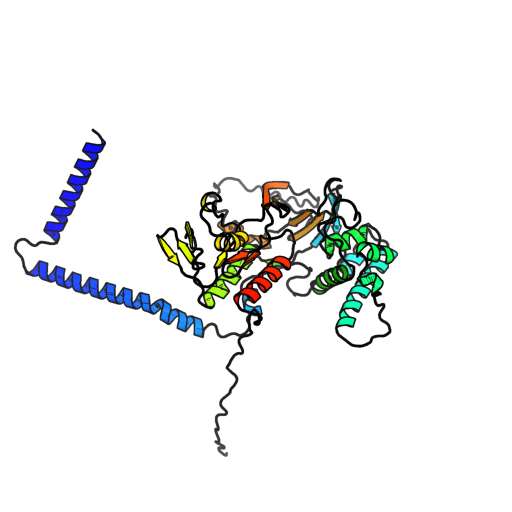 ? 13.323 15.195 -9.371 1.00 86.25 186 GLN A C 1
ATOM 1497 O O . GLN A 1 186 ? 14.386 15.616 -8.925 1.00 86.25 186 GLN A O 1
ATOM 1502 N N . ASP A 1 187 ? 12.973 15.369 -10.651 1.00 77.88 187 ASP A N 1
ATOM 1503 C CA . ASP A 1 187 ? 13.795 16.115 -11.610 1.00 77.88 187 ASP A CA 1
ATOM 1504 C C . ASP A 1 187 ? 13.547 17.639 -11.527 1.00 77.88 187 ASP A C 1
ATOM 1506 O O . ASP A 1 187 ? 14.379 18.415 -11.995 1.00 77.88 187 ASP A O 1
ATOM 1510 N N . ASN A 1 188 ? 12.425 18.088 -10.939 1.00 69.19 188 ASN A N 1
ATOM 1511 C CA . ASN A 1 188 ? 12.073 19.510 -10.814 1.00 69.19 188 ASN A CA 1
ATOM 1512 C C . ASN A 1 188 ? 11.937 19.950 -9.345 1.00 69.19 188 ASN A C 1
ATOM 1514 O O . ASN A 1 188 ? 10.841 19.985 -8.781 1.00 69.19 188 ASN A O 1
ATOM 1518 N N . THR A 1 189 ? 13.069 20.300 -8.735 1.00 61.16 189 THR A N 1
ATOM 1519 C CA . THR A 1 189 ? 13.184 20.669 -7.315 1.00 61.16 189 THR A CA 1
ATOM 1520 C C . THR A 1 189 ? 12.494 21.992 -6.958 1.00 61.16 189 THR A C 1
ATOM 1522 O O . THR A 1 189 ? 12.166 22.212 -5.797 1.00 61.16 189 THR A O 1
ATOM 1525 N N . GLU A 1 190 ? 12.263 22.882 -7.928 1.00 56.19 190 GLU A N 1
ATOM 1526 C CA . GLU A 1 190 ? 11.910 24.283 -7.651 1.00 56.19 190 GLU A CA 1
ATOM 1527 C C . GLU A 1 190 ? 10.403 24.553 -7.496 1.00 56.19 190 GLU A C 1
ATOM 1529 O O . GLU A 1 190 ? 10.034 25.552 -6.884 1.00 56.19 190 GLU A O 1
ATOM 1534 N N . GLU A 1 191 ? 9.520 23.687 -8.011 1.00 52.12 191 GLU A N 1
ATOM 1535 C CA . GLU A 1 191 ? 8.096 24.047 -8.159 1.00 52.12 191 GLU A CA 1
ATOM 1536 C C . GLU A 1 191 ? 7.121 23.249 -7.275 1.00 52.12 191 GLU A C 1
ATOM 1538 O O . GLU A 1 191 ? 6.053 23.761 -6.952 1.00 52.12 191 GLU A O 1
ATOM 1543 N N . THR A 1 192 ? 7.436 22.006 -6.877 1.00 50.91 192 THR A N 1
ATOM 1544 C CA . THR A 1 192 ? 6.430 21.106 -6.247 1.00 50.91 192 THR A CA 1
ATOM 1545 C C . THR A 1 192 ? 6.982 19.980 -5.361 1.00 50.91 192 THR A C 1
ATOM 1547 O O . THR A 1 192 ? 6.206 19.174 -4.847 1.00 50.91 192 THR A O 1
ATOM 1550 N N . CYS A 1 193 ? 8.301 19.871 -5.185 1.00 54.81 193 CYS A N 1
ATOM 1551 C CA . CYS A 1 193 ? 8.896 18.727 -4.498 1.00 54.81 193 CYS A CA 1
ATOM 1552 C C . CYS A 1 193 ? 9.003 18.988 -2.988 1.00 54.81 193 CYS A C 1
ATOM 1554 O O . CYS A 1 193 ? 9.955 19.614 -2.532 1.00 54.81 193 CYS A O 1
ATOM 1556 N N . GLU A 1 194 ? 8.031 18.514 -2.202 1.00 59.81 194 GLU A N 1
ATOM 1557 C CA . GLU A 1 194 ? 8.055 18.670 -0.735 1.00 59.81 194 GLU A CA 1
ATOM 1558 C C . GLU A 1 194 ? 9.187 17.867 -0.068 1.00 59.81 194 GLU A C 1
ATOM 1560 O O . GLU A 1 194 ? 9.666 18.241 1.001 1.00 59.81 194 GLU A O 1
ATOM 1565 N N . HIS A 1 195 ? 9.658 16.792 -0.714 1.00 74.12 195 HIS A N 1
ATOM 1566 C CA . HIS A 1 195 ? 10.750 15.958 -0.217 1.00 74.12 195 HIS A CA 1
ATOM 1567 C C . HIS A 1 195 ? 11.641 15.442 -1.358 1.00 74.12 195 HIS A C 1
ATOM 1569 O O . HIS A 1 195 ? 11.231 14.608 -2.175 1.00 74.12 195 HIS A O 1
ATOM 1575 N N . VAL A 1 196 ? 12.885 15.922 -1.397 1.00 86.12 196 VAL A N 1
ATOM 1576 C CA . VAL A 1 196 ? 13.927 15.417 -2.300 1.00 86.12 196 VAL A CA 1
ATOM 1577 C C . VAL A 1 196 ? 14.571 14.194 -1.658 1.00 86.12 196 VAL A C 1
ATOM 1579 O O . VAL A 1 196 ? 15.139 14.278 -0.571 1.00 86.12 196 VAL A O 1
ATOM 1582 N N . LEU A 1 197 ? 14.485 13.052 -2.335 1.00 90.69 197 LEU A N 1
ATOM 1583 C CA . LEU A 1 197 ? 15.034 11.794 -1.848 1.00 90.69 197 LEU A CA 1
ATOM 1584 C C . LEU A 1 197 ? 16.569 11.859 -1.823 1.00 90.69 197 LEU A C 1
ATOM 1586 O O . LEU A 1 197 ? 17.205 12.052 -2.864 1.00 90.69 197 LEU A O 1
ATOM 1590 N N . LYS A 1 198 ? 17.168 11.635 -0.651 1.00 92.81 198 LYS A N 1
ATOM 1591 C CA . LYS A 1 198 ? 18.623 11.487 -0.507 1.00 92.81 198 LYS A CA 1
ATOM 1592 C C . LYS A 1 198 ? 19.113 10.163 -1.085 1.00 92.81 198 LYS A C 1
ATOM 1594 O O . LYS A 1 198 ? 18.377 9.175 -1.132 1.00 92.81 198 LYS A O 1
ATOM 1599 N N . THR A 1 199 ? 20.376 10.118 -1.497 1.00 93.12 199 THR A N 1
ATOM 1600 C CA . THR A 1 199 ? 20.972 8.903 -2.068 1.00 93.12 199 THR A CA 1
ATOM 1601 C C . THR A 1 199 ? 21.019 7.746 -1.077 1.00 93.12 199 THR A C 1
ATOM 1603 O O . THR A 1 199 ? 20.738 6.621 -1.486 1.00 93.12 199 THR A O 1
ATOM 1606 N N . THR A 1 200 ? 21.291 8.007 0.206 1.00 90.88 200 THR A N 1
ATOM 1607 C CA . THR A 1 200 ? 21.187 7.001 1.281 1.00 90.88 200 THR A CA 1
ATOM 1608 C C . THR A 1 200 ? 19.833 6.299 1.264 1.00 90.88 200 THR A C 1
ATOM 1610 O O . THR A 1 200 ? 19.752 5.090 1.055 1.00 90.88 200 THR A O 1
ATOM 1613 N N . GLU A 1 201 ? 18.757 7.076 1.364 1.00 89.75 201 GLU A N 1
ATOM 1614 C CA . GLU A 1 201 ? 17.392 6.560 1.392 1.00 89.75 201 GLU A CA 1
ATOM 1615 C C . GLU A 1 201 ? 17.014 5.858 0.077 1.00 89.75 201 GLU A C 1
ATOM 1617 O O . GLU A 1 201 ? 16.353 4.819 0.077 1.00 89.75 201 GLU A O 1
ATOM 1622 N N . GLY A 1 202 ? 17.466 6.383 -1.065 1.00 92.00 202 GLY A N 1
ATOM 1623 C CA . GLY A 1 202 ? 17.269 5.738 -2.362 1.00 92.00 202 GLY A CA 1
ATOM 1624 C C . GLY A 1 202 ? 17.934 4.368 -2.457 1.00 92.00 202 GLY A C 1
ATOM 1625 O O . GLY A 1 202 ? 17.312 3.413 -2.932 1.00 92.00 202 GLY A O 1
ATOM 1626 N N . ILE A 1 203 ? 19.171 4.247 -1.972 1.00 91.44 203 ILE A N 1
ATOM 1627 C CA . ILE A 1 203 ? 19.896 2.975 -1.909 1.00 91.44 203 ILE A CA 1
ATOM 1628 C C . ILE A 1 203 ? 19.183 2.004 -0.965 1.00 91.44 203 ILE A C 1
ATOM 1630 O O . ILE A 1 203 ? 18.992 0.851 -1.351 1.00 91.44 203 ILE A O 1
ATOM 1634 N N . ASP A 1 204 ? 18.723 2.459 0.200 1.00 89.38 204 ASP A N 1
ATOM 1635 C CA . ASP A 1 204 ? 18.009 1.625 1.174 1.00 89.38 204 ASP A CA 1
ATOM 1636 C C . ASP A 1 204 ? 16.675 1.102 0.622 1.00 89.38 204 ASP A C 1
ATOM 1638 O O . ASP A 1 204 ? 16.358 -0.086 0.749 1.00 89.38 204 ASP A O 1
ATOM 1642 N N . ARG A 1 205 ? 15.909 1.946 -0.082 1.00 90.88 205 ARG A N 1
ATOM 1643 C CA . ARG A 1 205 ? 14.664 1.536 -0.756 1.00 90.88 205 ARG A CA 1
ATOM 1644 C C . ARG A 1 205 ? 14.928 0.501 -1.853 1.00 90.88 205 ARG A C 1
ATOM 1646 O O . ARG A 1 205 ? 14.217 -0.502 -1.945 1.00 90.88 205 ARG A O 1
ATOM 1653 N N . LEU A 1 206 ? 15.963 0.704 -2.672 1.00 91.88 206 LEU A N 1
ATOM 1654 C CA . LEU A 1 206 ? 16.371 -0.257 -3.707 1.00 91.88 206 LEU A CA 1
ATOM 1655 C C . LEU A 1 206 ? 16.843 -1.579 -3.101 1.00 91.88 206 LEU A C 1
ATOM 1657 O O . LEU A 1 206 ? 16.483 -2.651 -3.586 1.00 91.88 206 LEU A O 1
ATOM 1661 N N . ALA A 1 207 ? 17.639 -1.505 -2.043 1.00 89.44 207 ALA A N 1
ATOM 1662 C CA . ALA A 1 207 ? 18.122 -2.650 -1.298 1.00 89.44 207 ALA A CA 1
ATOM 1663 C C . ALA A 1 207 ? 16.975 -3.486 -0.728 1.00 89.44 207 ALA A C 1
ATOM 1665 O O . ALA A 1 207 ? 16.931 -4.703 -0.933 1.00 89.44 207 ALA A O 1
ATOM 1666 N N . LEU A 1 208 ? 16.019 -2.836 -0.062 1.00 88.94 208 LEU A N 1
ATOM 1667 C CA . LEU A 1 208 ? 14.830 -3.486 0.475 1.00 88.94 208 LEU A CA 1
ATOM 1668 C C . LEU A 1 208 ? 14.034 -4.179 -0.634 1.00 88.94 208 LEU A C 1
ATOM 1670 O O . LEU A 1 208 ? 13.638 -5.335 -0.481 1.00 88.94 208 LEU A O 1
ATOM 1674 N N . TYR A 1 209 ? 13.844 -3.512 -1.773 1.00 89.69 209 TYR A N 1
ATOM 1675 C CA . TYR A 1 209 ? 13.150 -4.101 -2.913 1.00 89.69 209 TYR A CA 1
ATOM 1676 C C . TYR A 1 209 ? 13.875 -5.351 -3.427 1.00 89.69 209 TYR A C 1
ATOM 1678 O O . TYR A 1 209 ? 13.276 -6.420 -3.522 1.00 89.69 209 TYR A O 1
ATOM 1686 N N . ILE A 1 210 ? 15.176 -5.241 -3.717 1.00 87.31 210 ILE A N 1
ATOM 1687 C CA . ILE A 1 210 ? 15.991 -6.331 -4.278 1.00 87.31 210 ILE A CA 1
ATOM 1688 C C . ILE A 1 210 ? 16.037 -7.534 -3.330 1.00 87.31 210 ILE A C 1
ATOM 1690 O O . ILE A 1 210 ? 15.916 -8.670 -3.782 1.00 87.31 210 ILE A O 1
ATOM 1694 N N . THR A 1 211 ? 16.183 -7.298 -2.025 1.00 87.44 211 THR A N 1
ATOM 1695 C CA . THR A 1 211 ? 16.206 -8.361 -1.003 1.00 87.44 211 THR A CA 1
ATOM 1696 C C . THR A 1 211 ? 14.828 -8.970 -0.729 1.00 87.44 211 THR A C 1
ATOM 1698 O O . THR A 1 211 ? 14.742 -10.061 -0.165 1.00 87.44 211 THR A O 1
ATOM 1701 N N . SER A 1 212 ? 13.746 -8.307 -1.147 1.00 87.62 212 SER A N 1
ATOM 1702 C CA . SER A 1 212 ? 12.383 -8.840 -1.053 1.00 87.62 212 SER A CA 1
ATOM 1703 C C . SER A 1 212 ? 12.042 -9.805 -2.192 1.00 87.62 212 SER A C 1
ATOM 1705 O O . SER A 1 212 ? 11.211 -10.694 -2.006 1.00 87.62 212 SER A O 1
ATOM 1707 N N . ILE A 1 213 ? 12.689 -9.674 -3.356 1.00 86.88 213 ILE A N 1
ATOM 1708 C CA . ILE A 1 213 ? 12.472 -10.561 -4.510 1.00 86.88 213 ILE A CA 1
ATOM 1709 C C . ILE A 1 213 ? 12.844 -11.999 -4.142 1.00 86.88 213 ILE A C 1
ATOM 1711 O O . ILE A 1 213 ? 13.955 -12.274 -3.693 1.00 86.88 213 ILE A O 1
ATOM 1715 N N . GLY A 1 214 ? 11.921 -12.935 -4.367 1.00 84.00 214 GLY A N 1
ATOM 1716 C CA . GLY A 1 214 ? 12.151 -14.360 -4.119 1.00 84.00 214 GLY A CA 1
ATOM 1717 C C . GLY A 1 214 ? 12.376 -14.724 -2.648 1.00 84.00 214 GLY A C 1
ATOM 1718 O O . GLY A 1 214 ? 12.783 -15.849 -2.365 1.00 84.00 214 GLY A O 1
ATOM 1719 N N . ARG A 1 215 ? 12.102 -13.805 -1.708 1.00 85.25 215 ARG A N 1
ATOM 1720 C CA . ARG A 1 215 ? 12.241 -14.052 -0.264 1.00 85.25 215 ARG A CA 1
ATOM 1721 C C . ARG A 1 215 ? 11.325 -15.174 0.224 1.00 85.25 215 ARG A C 1
ATOM 1723 O O . ARG A 1 215 ? 11.667 -15.877 1.172 1.00 85.25 215 ARG A O 1
ATOM 1730 N N . PHE A 1 216 ? 10.168 -15.342 -0.411 1.00 82.06 216 PHE A N 1
ATOM 1731 C CA . PHE A 1 216 ? 9.203 -16.382 -0.075 1.00 82.06 216 PHE A CA 1
ATOM 1732 C C . PHE A 1 216 ? 9.005 -17.322 -1.264 1.00 82.06 216 PHE A C 1
ATOM 1734 O O . PHE A 1 216 ? 8.836 -16.887 -2.399 1.00 82.06 216 PHE A O 1
ATOM 1741 N N . SER A 1 217 ? 8.985 -18.632 -1.015 1.00 75.44 217 SER A N 1
ATOM 1742 C CA . SER A 1 217 ? 8.854 -19.641 -2.077 1.00 75.44 217 SER A CA 1
ATOM 1743 C C . SER A 1 217 ? 7.529 -19.551 -2.842 1.00 75.44 217 SER A C 1
ATOM 1745 O O . SER A 1 217 ? 7.470 -19.899 -4.019 1.00 75.44 217 SER A O 1
ATOM 1747 N N . ASN A 1 218 ? 6.475 -19.054 -2.192 1.00 71.75 218 ASN A N 1
ATOM 1748 C CA . ASN A 1 218 ? 5.161 -18.789 -2.777 1.00 71.75 218 ASN A CA 1
ATOM 1749 C C . ASN A 1 218 ? 5.021 -17.369 -3.359 1.00 71.75 218 ASN A C 1
ATOM 1751 O O . ASN A 1 218 ? 3.975 -17.061 -3.933 1.00 71.75 218 ASN A O 1
ATOM 1755 N N . ALA A 1 219 ? 6.042 -16.510 -3.229 1.00 75.94 219 ALA A N 1
ATOM 1756 C CA . ALA A 1 219 ? 6.029 -15.163 -3.781 1.00 75.94 219 ALA A CA 1
ATOM 1757 C C . ALA A 1 219 ? 7.367 -14.759 -4.413 1.00 75.94 219 ALA A C 1
ATOM 1759 O O . ALA A 1 219 ? 8.320 -14.375 -3.740 1.00 75.94 219 ALA A O 1
ATOM 1760 N N . LEU A 1 220 ? 7.412 -14.836 -5.745 1.00 76.12 220 LEU A N 1
ATOM 1761 C CA . LEU A 1 220 ? 8.627 -14.599 -6.523 1.00 76.12 220 LEU A CA 1
ATOM 1762 C C . LEU A 1 220 ? 8.950 -13.107 -6.710 1.00 76.12 220 LEU A C 1
ATOM 1764 O O . LEU A 1 220 ? 10.116 -12.772 -6.904 1.00 76.12 220 LEU A O 1
ATOM 1768 N N . GLY A 1 221 ? 7.955 -12.216 -6.655 1.00 84.25 221 GLY A N 1
ATOM 1769 C CA . GLY A 1 221 ? 8.148 -10.767 -6.761 1.00 84.25 221 GLY A CA 1
ATOM 1770 C C . GLY A 1 221 ? 8.513 -10.100 -5.429 1.00 84.25 221 GLY A C 1
ATOM 1771 O O . GLY A 1 221 ? 8.418 -10.709 -4.369 1.00 84.25 221 GLY A O 1
ATOM 1772 N N . ALA A 1 222 ? 8.887 -8.817 -5.479 1.00 87.56 222 ALA A N 1
ATOM 1773 C CA . ALA A 1 222 ? 9.187 -8.013 -4.284 1.00 87.56 222 ALA A CA 1
ATOM 1774 C C . ALA A 1 222 ? 7.942 -7.639 -3.455 1.00 87.56 222 ALA A C 1
ATOM 1776 O O . ALA A 1 222 ? 8.061 -7.210 -2.311 1.00 87.56 222 ALA A O 1
ATOM 1777 N N . LEU A 1 223 ? 6.748 -7.769 -4.042 1.00 88.12 223 LEU A N 1
ATOM 1778 C CA . LEU A 1 223 ? 5.481 -7.356 -3.448 1.00 88.12 223 LEU A CA 1
ATOM 1779 C C . LEU A 1 223 ? 4.555 -8.548 -3.223 1.00 88.12 223 LEU A C 1
ATOM 1781 O O . LEU A 1 223 ? 4.490 -9.488 -4.026 1.00 88.12 223 LEU A O 1
ATOM 1785 N N . MET A 1 224 ? 3.797 -8.457 -2.134 1.00 87.88 224 MET A N 1
ATOM 1786 C CA . MET A 1 224 ? 2.773 -9.415 -1.747 1.00 87.88 224 MET A CA 1
ATOM 1787 C C . MET A 1 224 ? 1.475 -8.695 -1.402 1.00 87.88 224 MET A C 1
ATOM 1789 O O . MET A 1 224 ? 1.475 -7.563 -0.923 1.00 87.88 224 MET A O 1
ATOM 1793 N N . TYR A 1 225 ? 0.369 -9.391 -1.613 1.00 87.81 225 TYR A N 1
ATOM 1794 C CA . TYR A 1 225 ? -0.974 -8.926 -1.332 1.00 87.81 225 TYR A CA 1
ATOM 1795 C C . TYR A 1 225 ? -1.736 -10.015 -0.566 1.00 87.81 225 TYR A C 1
ATOM 1797 O O . TYR A 1 225 ? -1.662 -11.186 -0.960 1.00 87.81 225 TYR A O 1
ATOM 1805 N N . PRO A 1 226 ? -2.447 -9.683 0.525 1.00 88.00 226 PRO A N 1
ATOM 1806 C CA . PRO A 1 226 ? -3.224 -10.667 1.262 1.00 88.00 226 PRO A CA 1
ATOM 1807 C C . PRO A 1 226 ? -4.369 -11.190 0.399 1.00 88.00 226 PRO A C 1
ATOM 1809 O O . PRO A 1 226 ? -5.127 -10.435 -0.218 1.00 88.00 226 PRO A O 1
ATOM 1812 N N . VAL A 1 227 ? -4.507 -12.509 0.361 1.00 86.00 227 VAL A N 1
ATOM 1813 C CA . VAL A 1 227 ? -5.672 -13.157 -0.233 1.00 86.00 227 VAL A CA 1
ATOM 1814 C C . VAL A 1 227 ? -6.909 -12.670 0.524 1.00 86.00 227 VAL A C 1
ATOM 1816 O O . VAL A 1 227 ? -6.885 -12.557 1.745 1.00 86.00 227 VAL A O 1
ATOM 1819 N N . TYR A 1 228 ? -7.973 -12.351 -0.216 1.00 85.00 228 TYR A N 1
ATOM 1820 C CA . TYR A 1 228 ? -9.212 -11.721 0.273 1.00 85.00 228 TYR A CA 1
ATOM 1821 C C . TYR A 1 228 ? -9.129 -10.222 0.581 1.00 85.00 228 TYR A C 1
ATOM 1823 O O . TYR A 1 228 ? -10.156 -9.606 0.862 1.00 85.00 228 TYR A O 1
ATOM 1831 N N . GLY A 1 229 ? -7.964 -9.604 0.391 1.00 88.00 229 GLY A N 1
ATOM 1832 C CA . GLY A 1 229 ? -7.813 -8.156 0.444 1.00 88.00 229 GLY A CA 1
ATOM 1833 C C . GLY A 1 229 ? -7.250 -7.630 1.754 1.00 88.00 229 GLY A C 1
ATOM 1834 O O . GLY A 1 229 ? -7.157 -8.321 2.765 1.00 88.00 229 GLY A O 1
ATOM 1835 N N . GLN A 1 230 ? -6.871 -6.352 1.727 1.00 87.12 230 GLN A N 1
ATOM 1836 C CA . GLN A 1 230 ? -6.189 -5.689 2.845 1.00 87.12 230 GLN A CA 1
ATOM 1837 C C . GLN A 1 230 ? -7.041 -5.606 4.126 1.00 87.12 230 GLN A C 1
ATOM 1839 O O . GLN A 1 230 ? -6.499 -5.422 5.211 1.00 87.12 230 GLN A O 1
ATOM 1844 N N . GLY A 1 231 ? -8.362 -5.800 4.027 1.00 89.31 231 GLY A N 1
ATOM 1845 C CA . GLY A 1 231 ? -9.268 -5.861 5.178 1.00 89.31 231 GLY A CA 1
ATOM 1846 C C . GLY A 1 231 ? -9.036 -7.056 6.114 1.00 89.31 231 GLY A C 1
ATOM 1847 O O . GLY A 1 231 ? -9.508 -7.028 7.251 1.00 89.31 231 GLY A O 1
ATOM 1848 N N . GLU A 1 232 ? -8.290 -8.078 5.685 1.00 87.62 232 GLU A N 1
ATOM 1849 C CA . GLU A 1 232 ? -7.913 -9.209 6.543 1.00 87.62 232 GLU A CA 1
ATOM 1850 C C . GLU A 1 232 ? -6.830 -8.836 7.566 1.00 87.62 232 GLU A C 1
ATOM 1852 O O . GLU A 1 232 ? -6.792 -9.408 8.658 1.00 87.62 232 GLU A O 1
ATOM 1857 N N . LEU A 1 233 ? -5.981 -7.841 7.263 1.00 89.50 233 LEU A N 1
ATOM 1858 C CA . LEU A 1 233 ? -4.912 -7.403 8.165 1.00 89.50 233 LEU A CA 1
ATOM 1859 C C . LEU A 1 233 ? -5.476 -6.900 9.510 1.00 89.50 233 LEU A C 1
ATOM 1861 O O . LEU A 1 233 ? -5.131 -7.498 10.536 1.00 89.50 233 LEU A O 1
ATOM 1865 N N . PRO A 1 234 ? -6.390 -5.901 9.560 1.00 90.88 234 PRO A N 1
ATOM 1866 C CA . PRO A 1 234 ? -7.009 -5.481 10.819 1.00 90.88 234 PRO A CA 1
ATOM 1867 C C . PRO A 1 234 ? -7.693 -6.630 11.567 1.00 90.88 234 PRO A C 1
ATOM 1869 O O . PRO A 1 234 ? -7.548 -6.749 12.781 1.00 90.88 234 PRO A O 1
ATOM 1872 N N . GLN A 1 235 ? -8.390 -7.522 10.855 1.00 90.06 235 GLN A N 1
ATOM 1873 C CA . GLN A 1 235 ? -9.091 -8.654 11.467 1.00 90.06 235 GLN A CA 1
ATOM 1874 C C . GLN A 1 235 ? -8.132 -9.630 12.160 1.00 90.06 235 GLN A C 1
ATOM 1876 O O . GLN A 1 235 ? -8.428 -10.103 13.263 1.00 90.06 235 GLN A O 1
ATOM 1881 N N . ALA A 1 236 ? -6.973 -9.916 11.560 1.00 89.06 236 ALA A N 1
ATOM 1882 C CA . ALA A 1 236 ? -5.969 -10.783 12.170 1.00 89.06 236 ALA A CA 1
ATOM 1883 C C . ALA A 1 236 ? -5.388 -10.172 13.453 1.00 89.06 236 ALA A C 1
ATOM 1885 O O . ALA A 1 236 ? -5.264 -10.877 14.463 1.00 89.06 236 ALA A O 1
ATOM 1886 N N . PHE A 1 237 ? -5.109 -8.863 13.456 1.00 89.38 237 PHE A N 1
ATOM 1887 C CA . PHE A 1 237 ? -4.696 -8.151 14.668 1.00 89.38 237 PHE A CA 1
ATOM 1888 C C . PHE A 1 237 ? -5.800 -8.155 15.733 1.00 89.38 237 PHE A C 1
ATOM 1890 O O . PHE A 1 237 ? -5.523 -8.480 16.891 1.00 89.38 237 PHE A O 1
ATOM 1897 N N . CYS A 1 238 ? -7.061 -7.916 15.353 1.00 91.38 238 CYS A N 1
ATOM 1898 C CA . CYS A 1 238 ? -8.192 -7.992 16.279 1.00 91.38 238 CYS A CA 1
ATOM 1899 C C . CYS A 1 238 ? -8.331 -9.382 16.905 1.00 91.38 238 CYS A C 1
ATOM 1901 O O . CYS A 1 238 ? -8.490 -9.527 18.118 1.00 91.38 238 CYS A O 1
ATOM 1903 N N . ARG A 1 239 ? -8.204 -10.436 16.095 1.00 88.94 239 ARG A N 1
ATOM 1904 C CA . ARG A 1 239 ? -8.231 -11.818 16.580 1.00 88.94 239 ARG A CA 1
ATOM 1905 C C . ARG A 1 239 ? -7.093 -12.087 17.561 1.00 88.94 239 ARG A C 1
ATOM 1907 O O . ARG A 1 239 ? -7.317 -12.726 18.590 1.00 88.94 239 ARG A O 1
ATOM 1914 N N . ARG A 1 240 ? -5.881 -11.604 17.273 1.00 85.44 240 ARG A N 1
ATOM 1915 C CA . ARG A 1 240 ? -4.723 -11.756 18.166 1.00 85.44 240 ARG A CA 1
ATOM 1916 C C . ARG A 1 240 ? -4.961 -11.071 19.511 1.00 85.44 240 ARG A C 1
ATOM 1918 O O . ARG A 1 240 ? -4.704 -11.686 20.546 1.00 85.44 240 ARG A O 1
ATOM 1925 N N . ALA A 1 241 ? -5.489 -9.853 19.501 1.00 88.50 241 ALA A N 1
ATOM 1926 C CA . ALA A 1 241 ? -5.838 -9.125 20.714 1.00 88.50 241 ALA A CA 1
ATOM 1927 C C . ALA A 1 241 ? -6.960 -9.824 21.506 1.00 88.50 241 ALA A C 1
ATOM 1929 O O . ALA A 1 241 ? -6.864 -9.952 22.727 1.00 88.50 241 ALA A O 1
ATOM 1930 N N . ALA A 1 242 ? -7.980 -10.366 20.833 1.00 89.69 242 ALA A N 1
ATOM 1931 C CA . ALA A 1 242 ? -9.061 -11.114 21.482 1.00 89.69 242 ALA A CA 1
ATOM 1932 C C . ALA A 1 242 ? -8.551 -12.367 22.217 1.00 89.69 242 ALA A C 1
ATOM 1934 O O . ALA A 1 242 ? -8.986 -12.658 23.330 1.00 89.69 242 ALA A O 1
ATOM 1935 N N . VAL A 1 243 ? -7.567 -13.078 21.650 1.00 88.56 243 VAL A N 1
ATOM 1936 C CA . VAL A 1 243 ? -6.908 -14.223 22.315 1.00 88.56 243 VAL A CA 1
ATOM 1937 C C . VAL A 1 243 ? -6.219 -13.808 23.622 1.00 88.56 243 VAL A C 1
ATOM 1939 O O . VAL A 1 243 ? -6.124 -14.618 24.545 1.00 88.56 243 VAL A O 1
ATOM 1942 N N . LYS A 1 244 ? -5.770 -12.553 23.727 1.00 87.81 244 LYS A N 1
ATOM 1943 C CA . LYS A 1 244 ? -5.179 -11.973 24.943 1.00 87.81 244 LYS A CA 1
ATOM 1944 C C . LYS A 1 244 ? -6.212 -11.300 25.863 1.00 87.81 244 LYS A C 1
ATOM 1946 O O . LYS A 1 244 ? -5.825 -10.689 26.851 1.00 87.81 244 LYS A O 1
ATOM 1951 N N . GLY A 1 245 ? -7.510 -11.459 25.590 1.00 90.50 245 GLY A N 1
ATOM 1952 C CA . GLY A 1 245 ? -8.601 -10.986 26.449 1.00 90.50 245 GLY A CA 1
ATOM 1953 C C . GLY A 1 245 ? -9.233 -9.656 26.032 1.00 90.50 245 GLY A C 1
ATOM 1954 O O . GLY A 1 245 ? -10.060 -9.136 26.776 1.00 90.50 245 GLY A O 1
ATOM 1955 N N . CYS A 1 246 ? -8.885 -9.107 24.863 1.00 93.62 246 CYS A N 1
ATOM 1956 C CA . CYS A 1 246 ? -9.540 -7.908 24.337 1.00 93.62 246 CYS A CA 1
ATOM 1957 C C . CYS A 1 246 ? -11.016 -8.181 23.990 1.00 93.62 246 CYS A C 1
ATOM 1959 O O . CYS A 1 246 ? -11.351 -9.222 23.419 1.00 93.62 246 CYS A O 1
ATOM 1961 N N . ILE A 1 247 ? -11.894 -7.230 24.319 1.00 94.19 247 ILE A N 1
ATOM 1962 C CA . ILE A 1 247 ? -13.333 -7.295 24.045 1.00 94.19 247 ILE A CA 1
ATOM 1963 C C . ILE A 1 247 ? -13.647 -6.380 22.861 1.00 94.19 247 ILE A C 1
ATOM 1965 O O . ILE A 1 247 ? -13.360 -5.187 22.900 1.00 94.19 247 ILE A O 1
ATOM 1969 N N . TYR A 1 248 ? -14.289 -6.939 21.836 1.00 94.50 248 TYR A N 1
ATOM 1970 C CA . TYR A 1 248 ? -14.736 -6.205 20.653 1.00 94.50 248 TYR A CA 1
ATOM 1971 C C . TYR A 1 248 ? -16.249 -6.025 20.666 1.00 94.50 248 TYR A C 1
ATOM 1973 O O . TYR A 1 248 ? -16.994 -6.991 20.842 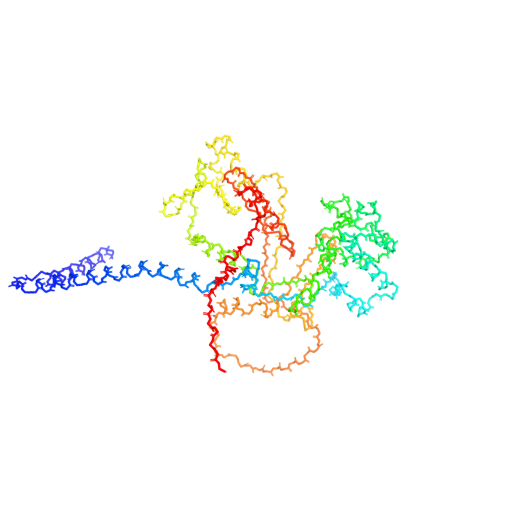1.00 94.50 248 TYR A O 1
ATOM 1981 N N . VAL A 1 249 ? -16.706 -4.797 20.421 1.00 93.25 249 VAL A N 1
ATOM 1982 C CA . VAL A 1 249 ? -18.131 -4.464 20.328 1.00 93.25 249 VAL A CA 1
ATOM 1983 C C . VAL A 1 249 ? -18.380 -3.704 19.029 1.00 93.25 249 VAL A C 1
ATOM 1985 O O . VAL A 1 249 ? -17.992 -2.551 18.885 1.00 93.25 249 VAL A O 1
ATOM 1988 N N . LEU A 1 250 ? -19.032 -4.360 18.067 1.00 93.69 250 LEU A N 1
ATOM 1989 C CA . LEU A 1 250 ? -19.461 -3.740 16.809 1.00 93.69 250 LEU A CA 1
ATOM 1990 C C . LEU A 1 250 ? -20.902 -3.233 16.920 1.00 93.69 250 LEU A C 1
ATOM 1992 O O . LEU A 1 250 ? -21.680 -3.740 17.728 1.00 93.69 250 LEU A O 1
ATOM 1996 N N . ARG A 1 251 ? -21.279 -2.281 16.054 1.00 92.50 251 ARG A N 1
ATOM 1997 C CA . ARG A 1 251 ? -22.624 -1.664 16.022 1.00 92.50 251 ARG A CA 1
ATOM 1998 C C . ARG A 1 251 ? -23.027 -1.011 17.354 1.00 92.50 251 ARG A C 1
ATOM 2000 O O . ARG A 1 251 ? -24.208 -0.960 17.681 1.00 92.50 251 ARG A O 1
ATOM 2007 N N . MET A 1 252 ? -22.047 -0.510 18.106 1.00 92.69 252 MET A N 1
ATOM 2008 C CA . MET A 1 252 ? -22.256 0.259 19.330 1.00 92.69 252 MET A CA 1
ATOM 2009 C C . MET A 1 252 ? -21.686 1.669 19.141 1.00 92.69 252 MET A C 1
ATOM 2011 O O . MET A 1 252 ? -20.479 1.853 19.283 1.00 92.69 252 MET A O 1
ATOM 2015 N N . PRO A 1 253 ? -22.521 2.657 18.779 1.00 90.38 253 PRO A N 1
ATOM 2016 C CA . PRO A 1 253 ? -22.061 4.028 18.611 1.00 90.38 253 PRO A CA 1
ATOM 2017 C C . PRO A 1 253 ? -21.594 4.639 19.936 1.00 90.38 253 PRO A C 1
ATOM 2019 O O . PRO A 1 253 ? -22.222 4.441 20.981 1.00 90.38 253 PRO A O 1
ATOM 2022 N N . VAL A 1 254 ? -20.524 5.429 19.870 1.00 88.56 254 VAL A N 1
ATOM 2023 C CA . VAL A 1 254 ? -20.102 6.332 20.947 1.00 88.56 254 VAL A CA 1
ATOM 2024 C C . VAL A 1 254 ? -20.832 7.660 20.754 1.00 88.56 254 VAL A C 1
ATOM 2026 O O . VAL A 1 254 ? -20.775 8.238 19.673 1.00 88.56 254 VAL A O 1
ATOM 2029 N N . THR A 1 255 ? -21.546 8.132 21.776 1.00 88.94 255 THR A N 1
ATOM 2030 C CA . THR A 1 255 ? -22.372 9.350 21.693 1.00 88.94 255 THR A CA 1
ATOM 2031 C C . THR A 1 255 ? -21.669 10.590 22.221 1.00 88.94 255 THR A C 1
ATOM 2033 O O . THR A 1 255 ? -21.969 11.692 21.777 1.00 88.94 255 THR A O 1
ATOM 2036 N N . SER A 1 256 ? -20.774 10.440 23.199 1.00 86.19 256 SER A N 1
ATOM 2037 C CA . SER A 1 256 ? -20.039 11.572 23.767 1.00 86.19 256 SER A CA 1
ATOM 2038 C C . SER A 1 256 ? -18.713 11.142 24.383 1.00 86.19 256 SER A C 1
ATOM 2040 O O . SER A 1 256 ? -18.614 10.063 24.973 1.00 86.19 256 SER A O 1
ATOM 2042 N N . LEU A 1 257 ? -17.727 12.030 24.297 1.00 84.94 257 LEU A N 1
ATOM 2043 C CA . LEU A 1 257 ? -16.435 11.916 24.963 1.00 84.94 257 LEU A CA 1
ATOM 2044 C C . LEU A 1 257 ? -16.472 12.661 26.306 1.00 84.94 257 LEU A C 1
ATOM 2046 O O . LEU A 1 257 ? -16.949 13.791 26.381 1.00 84.94 257 LEU A O 1
ATOM 2050 N N . LEU A 1 258 ? -15.975 12.027 27.364 1.00 84.50 258 LEU A N 1
ATOM 2051 C CA . LEU A 1 258 ? -15.893 12.574 28.718 1.00 84.50 258 LEU A CA 1
ATOM 2052 C C . LEU A 1 258 ? -14.426 12.931 29.008 1.00 84.50 258 LEU A C 1
ATOM 2054 O O . LEU A 1 258 ? -13.621 12.067 29.366 1.00 84.50 258 LEU A O 1
ATOM 2058 N N . LEU A 1 259 ? -14.085 14.205 28.812 1.00 75.44 259 LEU A N 1
ATOM 2059 C CA . LEU A 1 259 ? -12.699 14.695 28.772 1.00 75.44 259 LEU A CA 1
ATOM 2060 C C . LEU A 1 259 ? -11.968 14.596 30.111 1.00 75.44 259 LEU A C 1
ATOM 2062 O O . LEU A 1 259 ? -10.783 14.291 30.128 1.00 75.44 259 LEU A O 1
ATOM 2066 N N . ASP A 1 260 ? -12.673 14.771 31.228 1.00 70.81 260 ASP A N 1
ATOM 2067 C CA . ASP A 1 260 ? -12.054 14.790 32.559 1.00 70.81 260 ASP A CA 1
ATOM 2068 C C . ASP A 1 260 ? -11.443 13.434 32.967 1.00 70.81 260 ASP A C 1
ATOM 2070 O O . ASP A 1 260 ? -10.699 13.359 33.943 1.00 70.81 260 ASP A O 1
ATOM 2074 N N . LYS A 1 261 ? -11.794 12.341 32.268 1.00 68.94 261 LYS A N 1
ATOM 2075 C CA . LYS A 1 261 ? -11.407 10.964 32.623 1.00 68.94 261 LYS A CA 1
ATOM 2076 C C . LYS A 1 261 ? -11.041 10.082 31.420 1.00 68.94 261 LYS A C 1
ATOM 2078 O O . LYS A 1 261 ? -11.151 8.866 31.548 1.00 68.94 261 LYS A O 1
ATOM 2083 N N . ALA A 1 262 ? -10.728 10.647 30.247 1.00 75.88 262 ALA A N 1
ATOM 2084 C CA . ALA A 1 262 ? -10.482 9.888 29.003 1.00 75.88 262 ALA A CA 1
ATOM 2085 C C . ALA A 1 262 ? -11.514 8.759 28.757 1.00 75.88 262 ALA A C 1
ATOM 2087 O O . ALA A 1 262 ? -11.186 7.618 28.429 1.00 75.88 262 ALA A O 1
ATOM 2088 N N . SER A 1 263 ? -12.788 9.070 29.000 1.00 84.25 263 SER A N 1
ATOM 2089 C CA . SER A 1 263 ? -13.876 8.091 29.067 1.00 84.25 263 SER A CA 1
ATOM 2090 C C . SER A 1 263 ? -14.896 8.329 27.961 1.00 84.25 263 SER A C 1
ATOM 2092 O O . SER A 1 263 ? -14.992 9.428 27.420 1.00 84.25 263 SER A O 1
ATOM 2094 N N . VAL A 1 264 ? -15.692 7.317 27.627 1.00 89.69 264 VAL A N 1
ATOM 2095 C CA . VAL A 1 264 ? -16.695 7.409 26.554 1.00 89.69 264 VAL A CA 1
ATOM 2096 C C . VAL A 1 264 ? -18.077 7.020 27.054 1.00 89.69 264 VAL A C 1
ATOM 2098 O O . VAL A 1 264 ? -18.224 6.108 27.868 1.00 89.69 264 VAL A O 1
ATOM 2101 N N . ARG A 1 265 ? -19.110 7.691 26.539 1.00 90.69 265 ARG A N 1
ATOM 2102 C CA . ARG A 1 265 ? -20.506 7.282 26.720 1.00 90.69 265 ARG A CA 1
ATOM 2103 C C . ARG A 1 265 ? -21.005 6.601 25.457 1.00 90.69 265 ARG A C 1
ATOM 2105 O O . ARG A 1 265 ? -20.854 7.127 24.353 1.00 90.69 265 ARG A O 1
ATOM 2112 N N . LEU A 1 266 ? -21.605 5.434 25.634 1.00 92.31 266 LEU A N 1
ATOM 2113 C CA . LEU A 1 266 ? -22.183 4.640 24.561 1.00 92.31 266 LEU A CA 1
ATOM 2114 C C . LEU A 1 266 ? -23.642 5.025 24.308 1.00 92.31 266 LEU A C 1
ATOM 2116 O O . LEU A 1 266 ? -24.331 5.521 25.199 1.00 92.31 266 LEU A O 1
ATOM 2120 N N . ALA A 1 267 ? -24.155 4.677 23.128 1.00 91.06 267 ALA A N 1
ATOM 2121 C CA . ALA A 1 267 ? -25.571 4.828 22.786 1.00 91.06 267 ALA A CA 1
ATOM 2122 C C . ALA A 1 267 ? -26.524 4.051 23.715 1.00 91.06 267 ALA A C 1
ATOM 2124 O O . ALA A 1 267 ? -27.700 4.386 23.812 1.00 91.06 267 ALA A O 1
ATOM 2125 N N . SER A 1 268 ? -26.025 3.040 24.433 1.00 91.88 268 SER A N 1
ATOM 2126 C CA . SER A 1 268 ? -26.777 2.342 25.483 1.00 91.88 268 SER A CA 1
ATOM 2127 C C . SER A 1 268 ? -27.000 3.184 26.749 1.00 91.88 268 SER A C 1
ATOM 2129 O O . SER A 1 268 ? -27.729 2.754 27.639 1.00 91.88 268 SER A O 1
ATOM 2131 N N . GLY A 1 269 ? -26.350 4.346 26.862 1.00 91.69 269 GLY A N 1
ATOM 2132 C CA . GLY A 1 269 ? -26.295 5.164 28.075 1.00 91.69 269 GLY A CA 1
ATOM 2133 C C . GLY A 1 269 ? -25.192 4.746 29.053 1.00 91.69 269 GLY A C 1
ATOM 2134 O O . GLY A 1 269 ? -24.962 5.445 30.035 1.00 91.69 269 GLY A O 1
ATOM 2135 N N . GLN A 1 270 ? -24.488 3.639 28.793 1.00 92.94 270 GLN A N 1
ATOM 2136 C CA . GLN A 1 270 ? -23.381 3.185 29.632 1.00 92.94 270 GLN A CA 1
ATOM 2137 C C . GLN A 1 270 ? -22.138 4.065 29.443 1.00 92.94 270 GLN A C 1
ATOM 2139 O O . GLN A 1 270 ? -21.768 4.399 28.317 1.00 92.94 270 GLN A O 1
ATOM 2144 N N . GLU A 1 271 ? -21.463 4.380 30.547 1.00 92.94 271 GLU A N 1
ATOM 2145 C CA . GLU A 1 271 ? -20.155 5.037 30.549 1.00 92.94 271 GLU A CA 1
ATOM 2146 C C . GLU A 1 271 ? -19.046 4.001 30.729 1.00 92.94 271 GLU A C 1
ATOM 2148 O O . GLU A 1 271 ? -19.108 3.150 31.621 1.00 92.94 271 GLU A O 1
ATOM 2153 N N . ILE A 1 272 ? -18.038 4.063 29.861 1.00 91.69 272 ILE A N 1
ATOM 2154 C CA . ILE A 1 272 ? -16.843 3.226 29.931 1.00 91.69 272 ILE A CA 1
ATOM 2155 C C . ILE A 1 272 ? -15.665 4.114 30.299 1.00 91.69 272 ILE A C 1
ATOM 2157 O O . ILE A 1 272 ? -15.322 5.049 29.572 1.00 91.69 272 ILE A O 1
ATOM 2161 N N . PHE A 1 273 ? -15.044 3.776 31.426 1.00 90.88 273 PHE A N 1
ATOM 2162 C CA . PHE A 1 273 ? -13.855 4.443 31.927 1.00 90.88 273 PHE A CA 1
ATOM 2163 C C . PHE A 1 273 ? -12.593 3.774 31.388 1.00 90.88 273 PHE A C 1
ATOM 2165 O O . PHE A 1 273 ? -12.485 2.547 31.414 1.00 90.88 273 PHE A O 1
ATOM 2172 N N . SER A 1 274 ? -11.638 4.585 30.933 1.00 88.69 274 SER A N 1
ATOM 2173 C CA . SER A 1 274 ? -10.311 4.136 30.511 1.00 88.69 274 SER A CA 1
ATOM 2174 C C . SER A 1 274 ? -9.241 5.108 30.998 1.00 88.69 274 SER A C 1
ATOM 2176 O O . SER A 1 274 ? -9.505 6.291 31.168 1.00 88.69 274 SER A O 1
ATOM 2178 N N . GLN A 1 275 ? -8.028 4.604 31.224 1.00 87.31 275 GLN A N 1
ATOM 2179 C CA . GLN A 1 275 ? -6.864 5.449 31.519 1.00 87.31 275 GLN A CA 1
ATOM 2180 C C . GLN A 1 275 ? -6.301 6.098 30.255 1.00 87.31 275 GLN A C 1
ATOM 2182 O O . GLN A 1 275 ? -5.759 7.193 30.314 1.00 87.31 275 GLN A O 1
ATOM 2187 N N . LYS A 1 276 ? -6.411 5.399 29.121 1.00 87.25 276 LYS A N 1
ATOM 2188 C CA . LYS A 1 276 ? -5.936 5.843 27.813 1.00 87.25 276 LYS A CA 1
ATOM 2189 C C . LYS A 1 276 ? -7.005 5.573 26.772 1.00 87.25 276 LYS A C 1
ATOM 2191 O O . LYS A 1 276 ? -7.627 4.507 26.782 1.00 87.25 276 LYS A O 1
ATOM 2196 N N . LEU A 1 277 ? -7.201 6.520 25.870 1.00 88.12 277 LEU A N 1
ATOM 2197 C CA . LEU A 1 277 ? -8.169 6.411 24.795 1.00 88.12 277 LEU A CA 1
ATOM 2198 C C . LEU A 1 277 ? -7.478 6.636 23.453 1.00 88.12 277 LEU A C 1
ATOM 2200 O O . LEU A 1 277 ? -6.850 7.666 23.235 1.00 88.12 277 LEU A O 1
ATOM 2204 N N . VAL A 1 278 ? -7.624 5.667 22.554 1.00 89.19 278 VAL A N 1
ATOM 2205 C CA . VAL A 1 278 ? -7.166 5.772 21.168 1.00 89.19 278 VAL A CA 1
ATOM 2206 C C . VAL A 1 278 ? -8.396 5.865 20.282 1.00 89.19 278 VAL A C 1
ATOM 2208 O O . VAL A 1 278 ? -9.280 5.009 20.366 1.00 89.19 278 VAL A O 1
ATOM 2211 N N . LEU A 1 279 ? -8.464 6.909 19.464 1.00 86.31 279 LEU A N 1
ATOM 2212 C CA . LEU A 1 279 ? -9.587 7.172 18.572 1.00 86.31 279 LEU A CA 1
ATOM 2213 C C . LEU A 1 279 ? -9.125 7.194 17.120 1.00 86.31 279 LEU A C 1
ATOM 2215 O O . LEU A 1 279 ? -8.027 7.646 16.803 1.00 86.31 279 LEU A O 1
ATOM 2219 N N . ASP A 1 280 ? -9.996 6.723 16.235 1.00 84.06 280 ASP A N 1
ATOM 2220 C CA . ASP A 1 280 ? -9.846 6.995 14.811 1.00 84.06 280 ASP A CA 1
ATOM 2221 C C . ASP A 1 280 ? -10.247 8.453 14.541 1.00 84.06 280 ASP A C 1
ATOM 2223 O O . ASP A 1 280 ? -11.193 8.974 15.141 1.00 84.06 280 ASP A O 1
ATOM 2227 N N . GLN A 1 281 ? -9.549 9.104 13.616 1.00 71.12 281 GLN A N 1
ATOM 2228 C CA . GLN A 1 281 ? -9.827 10.468 13.190 1.00 71.12 281 GLN A CA 1
ATOM 2229 C C . GLN A 1 281 ? -11.241 10.662 12.619 1.00 71.12 281 GLN A C 1
ATOM 2231 O O . GLN A 1 281 ? -11.764 11.776 12.624 1.00 71.12 281 GLN A O 1
ATOM 2236 N N . CYS A 1 282 ? -11.904 9.603 12.142 1.00 64.88 282 CYS A N 1
ATOM 2237 C CA . CYS A 1 282 ? -13.293 9.718 11.690 1.00 64.88 282 CYS A CA 1
ATOM 2238 C C . CYS A 1 282 ? -14.307 9.960 12.829 1.00 64.88 282 CYS A C 1
ATOM 2240 O O . CYS A 1 282 ? -15.485 10.204 12.554 1.00 64.88 282 CYS A O 1
ATOM 2242 N N . VAL A 1 283 ? -13.876 9.965 14.098 1.00 70.25 283 VAL A N 1
ATOM 2243 C CA . VAL A 1 283 ? -14.690 10.427 15.231 1.00 70.25 283 VAL A CA 1
ATOM 2244 C C . VAL A 1 283 ? -14.753 11.957 15.235 1.00 70.25 283 VAL A C 1
ATOM 2246 O O . VAL A 1 283 ? -13.926 12.646 15.825 1.00 70.25 283 VAL A O 1
ATOM 2249 N N . THR A 1 284 ? -15.777 12.508 14.586 1.00 63.59 284 THR A N 1
ATOM 2250 C CA . THR A 1 284 ? -16.009 13.956 14.551 1.00 63.59 284 THR A CA 1
ATOM 2251 C C . THR A 1 284 ? -16.549 14.459 15.890 1.00 63.59 284 THR A C 1
ATOM 2253 O O . THR A 1 284 ? -17.672 14.123 16.277 1.00 63.59 284 THR A O 1
ATOM 2256 N N . VAL A 1 285 ? -15.791 15.313 16.577 1.00 64.56 285 VAL A N 1
ATOM 2257 C CA . VAL A 1 285 ? -16.304 16.098 17.708 1.00 64.56 285 VAL A CA 1
ATOM 2258 C C . VAL A 1 285 ? -17.002 17.334 17.139 1.00 64.56 285 VAL A C 1
ATOM 2260 O O . VAL A 1 285 ? -16.383 18.138 16.448 1.00 64.56 285 VAL A O 1
ATOM 2263 N N . GLY A 1 286 ? -18.309 17.474 17.380 1.00 59.09 286 GLY A N 1
ATOM 2264 C CA . GLY A 1 286 ? -19.083 18.610 16.876 1.00 59.09 286 GLY A CA 1
ATOM 2265 C C . GLY A 1 286 ? -18.514 19.943 17.373 1.00 59.09 286 GLY A C 1
ATOM 2266 O O . GLY A 1 286 ? -18.447 20.174 18.581 1.00 59.09 286 GLY A O 1
ATOM 2267 N N . LEU A 1 287 ? -18.136 20.823 16.439 1.00 53.19 287 LEU A N 1
ATOM 2268 C CA . LEU A 1 287 ? -17.497 22.122 16.703 1.00 53.19 287 LEU A CA 1
ATOM 2269 C C . LEU A 1 287 ? -18.338 23.027 17.627 1.00 53.19 287 LEU A C 1
ATOM 2271 O O . LEU A 1 287 ? -17.799 23.817 18.398 1.00 53.19 287 LEU A O 1
ATOM 2275 N N . GLU A 1 288 ? -19.665 22.859 17.610 1.00 52.06 288 GLU A N 1
ATOM 2276 C CA . GLU A 1 288 ? -20.616 23.571 18.477 1.00 52.06 288 GLU A CA 1
ATOM 2277 C C . GLU A 1 288 ? -20.388 23.297 19.978 1.00 52.06 288 GLU A C 1
ATOM 2279 O O . GLU A 1 288 ? -20.712 24.134 20.821 1.00 52.06 288 GLU A O 1
ATOM 2284 N N . SER A 1 289 ? -19.756 22.168 20.321 1.00 54.78 289 SER A N 1
ATOM 2285 C CA . SER A 1 289 ? -19.453 21.769 21.699 1.00 54.78 289 SER A CA 1
ATOM 2286 C C . SER A 1 289 ? -18.125 22.331 22.234 1.00 54.78 289 SER A C 1
ATOM 2288 O O . SER A 1 289 ? -17.763 22.024 23.371 1.00 54.78 289 SER A O 1
ATOM 2290 N N . LEU A 1 290 ? -17.389 23.131 21.447 1.00 57.69 290 LEU A N 1
ATOM 2291 C CA . LEU A 1 290 ? -16.070 23.664 21.827 1.00 57.69 290 LEU A CA 1
ATOM 2292 C C . LEU A 1 290 ? -16.122 24.994 22.600 1.00 57.69 290 LEU A C 1
ATOM 2294 O O . LEU A 1 290 ? -15.133 25.399 23.211 1.00 57.69 290 LEU A O 1
ATOM 2298 N N . SER A 1 291 ? -17.268 25.679 22.582 1.00 54.72 291 SER A N 1
ATOM 2299 C CA . SER A 1 291 ? -17.444 27.011 23.176 1.00 54.72 291 SER A CA 1
ATOM 2300 C C . SER A 1 291 ? -17.379 27.087 24.719 1.00 54.72 291 SER A C 1
ATOM 2302 O O . SER A 1 291 ? -16.965 28.140 25.206 1.00 54.72 291 SER A O 1
ATOM 2304 N N . PRO A 1 292 ? -17.688 26.033 25.514 1.00 63.06 292 PRO A N 1
ATOM 2305 C CA . PRO A 1 292 ? -17.583 26.085 26.976 1.00 63.06 292 PRO A CA 1
ATOM 2306 C C . PRO A 1 292 ? -16.312 25.431 27.556 1.00 63.06 292 PRO A C 1
ATOM 2308 O O . PRO A 1 292 ? -16.231 25.249 28.769 1.00 63.06 292 PRO A O 1
ATOM 2311 N N . LEU A 1 293 ? -15.333 25.035 26.736 1.00 67.12 293 LEU A N 1
ATOM 2312 C CA . LEU A 1 293 ? -14.190 24.234 27.197 1.00 67.12 293 LEU A CA 1
ATOM 2313 C C . LEU A 1 293 ? -13.072 25.074 27.828 1.00 67.12 293 LEU A C 1
ATOM 2315 O O . LEU A 1 293 ? -12.724 26.148 27.330 1.00 67.12 293 LEU A O 1
ATOM 2319 N N . THR A 1 294 ? -12.451 24.539 28.881 1.00 71.88 294 THR A N 1
ATOM 2320 C CA . THR A 1 294 ? -11.222 25.102 29.465 1.00 71.88 294 THR A CA 1
ATOM 2321 C C . THR A 1 294 ? -10.032 24.940 28.517 1.00 71.88 294 THR A C 1
ATOM 2323 O O . THR A 1 294 ? -10.039 24.081 27.636 1.00 71.88 294 THR A O 1
ATOM 2326 N N . ASP A 1 295 ? -8.974 25.735 28.695 1.00 71.81 295 ASP A N 1
ATOM 2327 C CA . ASP A 1 295 ? -7.789 25.667 27.823 1.00 71.81 295 ASP A CA 1
ATOM 2328 C C . ASP A 1 295 ? -7.108 24.288 27.856 1.00 71.81 295 ASP A C 1
ATOM 2330 O O . ASP A 1 295 ? -6.654 23.795 26.827 1.00 71.81 295 ASP A O 1
ATOM 2334 N N . GLN A 1 296 ? -7.148 23.600 29.001 1.00 69.44 296 GLN A N 1
ATOM 2335 C CA . GLN A 1 296 ? -6.673 22.220 29.137 1.00 69.44 296 GLN A CA 1
ATOM 2336 C C . GLN A 1 296 ? -7.527 21.218 28.337 1.00 69.44 296 GLN A C 1
ATOM 2338 O O . GLN A 1 296 ? -7.000 20.296 27.710 1.00 69.44 296 GLN A O 1
ATOM 2343 N N . GLN A 1 297 ? -8.849 21.402 28.319 1.00 71.38 297 GLN A N 1
ATOM 2344 C CA . GLN A 1 297 ? -9.761 20.575 27.526 1.00 71.38 297 GLN A CA 1
ATOM 2345 C C . GLN A 1 297 ? -9.616 20.850 26.025 1.00 71.38 297 GLN A C 1
ATOM 2347 O O . GLN A 1 297 ? -9.673 19.915 25.230 1.00 71.38 297 GLN A O 1
ATOM 2352 N N . LYS A 1 298 ? -9.371 22.107 25.631 1.00 70.69 298 LYS A N 1
ATOM 2353 C CA . LYS A 1 298 ? -9.056 22.464 24.241 1.00 70.69 298 LYS A CA 1
ATOM 2354 C C . LYS A 1 298 ? -7.776 21.785 23.777 1.00 70.69 298 LYS A C 1
ATOM 2356 O O . LYS A 1 298 ? -7.785 21.195 22.706 1.00 70.69 298 LYS A O 1
ATOM 2361 N N . GLU A 1 299 ? -6.724 21.802 24.595 1.00 68.56 299 GLU A N 1
ATOM 2362 C CA . GLU A 1 299 ? -5.464 21.116 24.287 1.00 68.56 299 GLU A CA 1
ATOM 2363 C C . GLU A 1 299 ? -5.658 19.604 24.126 1.00 68.56 299 GLU A C 1
ATOM 2365 O O . GLU A 1 299 ? -5.158 19.002 23.184 1.00 68.56 299 GLU A O 1
ATOM 2370 N N . THR A 1 300 ? -6.480 19.000 24.986 1.00 69.62 300 THR A N 1
ATOM 2371 C CA . THR A 1 300 ? -6.825 17.571 24.902 1.00 69.62 300 THR A CA 1
ATOM 2372 C C . THR A 1 300 ? -7.610 17.237 23.625 1.00 69.62 300 THR A C 1
ATOM 2374 O O . THR A 1 300 ? -7.457 16.155 23.064 1.00 69.62 300 THR A O 1
ATOM 2377 N N . ILE A 1 301 ? -8.448 18.162 23.145 1.00 72.44 301 ILE A N 1
ATOM 2378 C CA . ILE A 1 301 ? -9.252 17.987 21.928 1.00 72.44 301 ILE A CA 1
ATOM 2379 C C . ILE A 1 301 ? -8.481 18.346 20.653 1.00 72.44 301 ILE A C 1
ATOM 2381 O O . ILE A 1 301 ? -8.872 17.867 19.590 1.00 72.44 301 ILE A O 1
ATOM 2385 N N . ARG A 1 302 ? -7.378 19.110 20.717 1.00 70.62 302 ARG A N 1
ATOM 2386 C CA . ARG A 1 302 ? -6.533 19.391 19.535 1.00 70.62 302 ARG A CA 1
ATOM 2387 C C . ARG A 1 302 ? -6.144 18.111 18.799 1.00 70.62 302 ARG A C 1
ATOM 2389 O O . ARG A 1 302 ? -6.266 18.062 17.589 1.00 70.62 302 ARG A O 1
ATOM 2396 N N . VAL A 1 303 ? -5.855 17.047 19.545 1.00 70.25 303 VAL A N 1
ATOM 2397 C CA . VAL A 1 303 ? -5.539 15.712 19.013 1.00 70.25 303 VAL A CA 1
ATOM 2398 C C . VAL A 1 303 ? -6.639 15.134 18.104 1.00 70.25 303 VAL A C 1
ATOM 2400 O O . VAL A 1 303 ? -6.367 14.315 17.227 1.00 70.25 303 VAL A O 1
ATOM 2403 N N . LEU A 1 304 ? -7.897 15.533 18.317 1.00 67.50 304 LEU A N 1
ATOM 2404 C CA . LEU A 1 304 ? -9.080 15.056 17.592 1.00 67.50 304 LEU A CA 1
ATOM 2405 C C . LEU A 1 304 ? -9.587 16.052 16.547 1.00 67.50 304 LEU A C 1
ATOM 2407 O O . LEU A 1 304 ? -10.380 15.684 15.681 1.00 67.50 304 LEU A O 1
ATOM 2411 N N . VAL A 1 305 ? -9.169 17.313 16.629 1.00 60.41 305 VAL A N 1
ATOM 2412 C CA . VAL A 1 305 ? -9.550 18.350 15.672 1.00 60.41 305 VAL A CA 1
ATOM 2413 C C . VAL A 1 305 ? -8.401 18.494 14.685 1.00 60.41 305 VAL A C 1
ATOM 2415 O O . VAL A 1 305 ? -7.334 18.950 15.083 1.00 60.41 305 VAL A O 1
ATOM 2418 N N . PRO A 1 306 ? -8.588 18.145 13.399 1.00 55.62 306 PRO A N 1
ATOM 2419 C CA . PRO A 1 306 ? -7.555 18.382 12.404 1.00 55.62 306 PRO A CA 1
ATOM 2420 C C . PRO A 1 306 ? -7.174 19.863 12.451 1.00 55.62 306 PRO A C 1
ATOM 2422 O O . PRO A 1 306 ? -8.039 20.719 12.253 1.00 55.62 306 PRO A O 1
ATOM 2425 N N . ASN A 1 307 ? -5.907 20.168 12.739 1.00 52.94 307 ASN A N 1
ATOM 2426 C CA . ASN A 1 307 ? -5.409 21.536 12.688 1.00 52.94 307 ASN A CA 1
ATOM 2427 C C . ASN A 1 307 ? -5.782 22.121 11.315 1.00 52.94 307 ASN A C 1
ATOM 2429 O O . ASN A 1 307 ? -5.326 21.614 10.291 1.00 52.94 307 ASN A O 1
ATOM 2433 N N . GLU A 1 308 ? -6.586 23.193 11.276 1.00 47.06 308 GLU A N 1
ATOM 2434 C CA . GLU A 1 308 ? -7.013 23.871 10.033 1.00 47.06 308 GLU A CA 1
ATOM 2435 C C . GLU A 1 308 ? -5.825 24.325 9.151 1.00 47.06 308 GLU A C 1
ATOM 2437 O O . GLU A 1 308 ? -6.010 24.696 7.995 1.00 47.06 308 GLU A O 1
ATOM 2442 N N . ILE A 1 309 ? -4.607 24.275 9.700 1.00 43.75 309 ILE A N 1
ATOM 2443 C CA . ILE A 1 309 ? -3.348 24.777 9.146 1.00 43.75 309 ILE A CA 1
ATOM 2444 C C . ILE A 1 309 ? -2.494 23.664 8.499 1.00 43.75 309 ILE A C 1
ATOM 2446 O O . ILE A 1 309 ? -1.575 23.974 7.745 1.00 43.75 309 ILE A O 1
ATOM 2450 N N . SER A 1 310 ? -2.773 22.374 8.732 1.00 49.16 310 SER A N 1
ATOM 2451 C CA . SER A 1 310 ? -2.056 21.307 8.016 1.00 49.16 310 SER A CA 1
ATOM 2452 C C . SER A 1 310 ? -2.635 21.206 6.605 1.00 49.16 310 SER A C 1
ATOM 2454 O O . SER A 1 310 ? -3.835 20.977 6.445 1.00 49.16 310 SER A O 1
ATOM 2456 N N . SER A 1 311 ? -1.807 21.445 5.584 1.00 52.06 311 SER A N 1
ATOM 2457 C CA . SER A 1 311 ? -2.148 21.241 4.174 1.00 52.06 311 SER A CA 1
ATOM 2458 C C . SER A 1 311 ? -2.922 19.931 4.030 1.00 52.06 311 SER A C 1
ATOM 2460 O O . SER A 1 311 ? -2.399 18.858 4.311 1.00 52.06 311 SER A O 1
ATOM 2462 N N . LYS A 1 312 ? -4.210 20.016 3.671 1.00 62.62 312 LYS A N 1
ATOM 2463 C CA . LYS A 1 312 ? -5.073 18.839 3.523 1.00 62.62 312 LYS A CA 1
ATOM 2464 C C . LYS A 1 312 ? -4.645 18.071 2.282 1.00 62.62 312 LYS A C 1
ATOM 2466 O O . LYS A 1 312 ? -5.266 18.206 1.225 1.00 62.62 312 LYS A O 1
ATOM 2471 N N . GLU A 1 313 ? -3.572 17.303 2.404 1.00 75.81 313 GLU A N 1
ATOM 2472 C CA . GLU A 1 313 ? -3.217 16.303 1.419 1.00 75.81 313 GLU A CA 1
ATOM 2473 C C . GLU A 1 313 ? -4.414 15.370 1.229 1.00 75.81 313 GLU A C 1
ATOM 2475 O O . GLU A 1 313 ? -5.149 15.019 2.159 1.00 75.81 313 GLU A O 1
ATOM 2480 N N . LYS A 1 314 ? -4.664 15.020 -0.025 1.00 84.38 314 LYS A N 1
ATOM 2481 C CA . LYS A 1 314 ? -5.814 14.220 -0.422 1.00 84.38 314 LYS A CA 1
ATOM 2482 C C . LYS A 1 314 ? -5.340 13.118 -1.337 1.00 84.38 314 LYS A C 1
ATOM 2484 O O . LYS A 1 314 ? -4.593 13.367 -2.279 1.00 84.38 314 LYS A O 1
ATOM 2489 N N . ILE A 1 315 ? -5.848 11.916 -1.109 1.00 86.69 315 ILE A N 1
ATOM 2490 C CA . ILE A 1 315 ? -5.608 10.775 -1.983 1.00 86.69 315 ILE A CA 1
ATOM 2491 C C . ILE A 1 315 ? -6.859 10.529 -2.807 1.00 86.69 315 ILE A C 1
ATOM 2493 O O . ILE A 1 315 ? -7.932 10.254 -2.269 1.00 86.69 315 ILE A O 1
ATOM 2497 N N . ALA A 1 316 ? -6.705 10.562 -4.126 1.00 89.62 316 ALA A N 1
ATOM 2498 C CA . ALA A 1 316 ? -7.712 10.057 -5.043 1.00 89.62 316 ALA A CA 1
ATOM 2499 C C . ALA A 1 316 ? -7.564 8.536 -5.185 1.00 89.62 316 ALA A C 1
ATOM 2501 O O . ALA A 1 316 ? -6.495 8.033 -5.532 1.00 89.62 316 ALA A O 1
ATOM 2502 N N . ARG A 1 317 ? -8.645 7.795 -4.938 1.00 90.94 317 ARG A N 1
ATOM 2503 C CA . ARG A 1 317 ? -8.696 6.340 -5.103 1.00 90.94 317 ARG A CA 1
ATOM 2504 C C . ARG A 1 317 ? -9.763 5.975 -6.128 1.00 90.94 317 ARG A C 1
ATOM 2506 O O . ARG A 1 317 ? -10.880 6.490 -6.098 1.00 90.94 317 ARG A O 1
ATOM 2513 N N . GLY A 1 318 ? -9.403 5.078 -7.041 1.00 88.69 318 GLY A N 1
ATOM 2514 C CA . GLY A 1 318 ? -10.289 4.542 -8.067 1.00 88.69 318 GLY A CA 1
ATOM 2515 C C . GLY A 1 318 ? -10.358 3.024 -7.970 1.00 88.69 318 GLY A C 1
ATOM 2516 O O . GLY A 1 318 ? -9.327 2.358 -7.934 1.00 88.69 318 GLY A O 1
ATOM 2517 N N . ILE A 1 319 ? -11.570 2.476 -7.941 1.00 92.25 319 ILE A N 1
ATOM 2518 C CA . ILE A 1 319 ? -11.821 1.035 -7.998 1.00 92.25 319 ILE A CA 1
ATOM 2519 C C . ILE A 1 319 ? -12.486 0.749 -9.335 1.00 92.25 319 ILE A C 1
ATOM 2521 O O . ILE A 1 319 ? -13.533 1.320 -9.630 1.00 92.25 319 ILE A O 1
ATOM 2525 N N . CYS A 1 320 ? -11.896 -0.145 -10.125 1.00 89.62 320 CYS A N 1
ATOM 2526 C CA . CYS A 1 320 ? -12.416 -0.542 -11.428 1.00 89.62 320 CYS A CA 1
ATOM 2527 C C . CYS A 1 320 ? -12.615 -2.057 -11.474 1.00 89.62 320 CYS A C 1
ATOM 2529 O O . CYS A 1 320 ? -11.703 -2.816 -11.151 1.00 89.62 320 CYS A O 1
ATOM 2531 N N . ILE A 1 321 ? -13.785 -2.496 -11.933 1.00 92.12 321 ILE A N 1
ATOM 2532 C CA . ILE A 1 321 ? -14.030 -3.889 -12.313 1.00 92.12 321 ILE A CA 1
ATOM 2533 C C . ILE A 1 321 ? -13.832 -3.969 -13.819 1.00 92.12 321 ILE A C 1
ATOM 2535 O O . ILE A 1 321 ? -14.516 -3.273 -14.571 1.00 92.12 321 ILE A O 1
ATOM 2539 N N . ILE A 1 322 ? -12.896 -4.808 -14.254 1.00 88.19 322 ILE A N 1
ATOM 2540 C CA . ILE A 1 322 ? -12.537 -4.959 -15.663 1.00 88.19 322 ILE A CA 1
ATOM 2541 C C . ILE A 1 322 ? -12.786 -6.387 -16.146 1.00 88.19 322 ILE A C 1
ATOM 2543 O O . ILE A 1 322 ? -12.674 -7.350 -15.386 1.00 88.19 322 ILE A O 1
ATOM 2547 N N . ARG A 1 323 ? -13.113 -6.520 -17.430 1.00 88.81 323 ARG A N 1
ATOM 2548 C CA . ARG A 1 323 ? -13.075 -7.780 -18.171 1.00 88.81 323 ARG A CA 1
ATOM 2549 C C . ARG A 1 323 ? -11.777 -7.832 -18.970 1.00 88.81 323 ARG A C 1
ATOM 2551 O O . ARG A 1 323 ? -11.497 -6.918 -19.743 1.00 88.81 323 ARG A O 1
ATOM 2558 N N . GLY A 1 324 ? -11.029 -8.917 -18.797 1.00 86.12 324 GLY A N 1
ATOM 2559 C CA . GLY A 1 324 ? -9.688 -9.081 -19.357 1.00 86.12 324 GLY A CA 1
ATOM 2560 C C . GLY A 1 324 ? -8.600 -8.666 -18.368 1.00 86.12 324 GLY A C 1
ATOM 2561 O O . GLY A 1 324 ? -8.869 -8.447 -17.187 1.00 86.12 324 GLY A O 1
ATOM 2562 N N . SER A 1 325 ? -7.371 -8.573 -18.859 1.00 85.19 325 SER A N 1
ATOM 2563 C CA . SER A 1 325 ? -6.201 -8.161 -18.088 1.00 85.19 325 SER A CA 1
ATOM 2564 C C . SER A 1 325 ? -5.433 -7.075 -18.836 1.00 85.19 325 SER A C 1
ATOM 2566 O O . SER A 1 325 ? -5.493 -6.965 -20.059 1.00 85.19 325 SER A O 1
ATOM 2568 N N . VAL A 1 326 ? -4.691 -6.261 -18.091 1.00 81.44 326 VAL A N 1
ATOM 2569 C CA . VAL A 1 326 ? -3.813 -5.215 -18.628 1.00 81.44 326 VAL A CA 1
ATOM 2570 C C . VAL A 1 326 ? -2.725 -5.811 -19.532 1.00 81.44 326 VAL A C 1
ATOM 2572 O O . VAL A 1 326 ? -2.318 -5.197 -20.516 1.00 81.44 326 VAL A O 1
ATOM 2575 N N . ARG A 1 327 ? -2.279 -7.034 -19.228 1.00 82.50 327 ARG A N 1
ATOM 2576 C CA . ARG A 1 327 ? -1.404 -7.843 -20.077 1.00 82.50 327 ARG A CA 1
ATOM 2577 C C . ARG A 1 327 ? -1.873 -9.294 -20.057 1.00 82.50 327 ARG A C 1
ATOM 2579 O O . ARG A 1 327 ? -2.262 -9.794 -18.999 1.00 82.50 327 ARG A O 1
ATOM 2586 N N . ALA A 1 328 ? -1.849 -9.947 -21.219 1.00 81.12 328 ALA A N 1
ATOM 2587 C CA . ALA A 1 328 ? -2.231 -11.351 -21.356 1.00 81.12 328 ALA A CA 1
ATOM 2588 C C . ALA A 1 328 ? -1.448 -12.233 -20.368 1.00 81.12 328 ALA A C 1
ATOM 2590 O O . ALA A 1 328 ? -0.274 -11.971 -20.106 1.00 81.12 328 ALA A O 1
ATOM 2591 N N . ASP A 1 329 ? -2.127 -13.233 -19.807 1.00 82.31 329 ASP A N 1
ATOM 2592 C CA . ASP A 1 329 ? -1.581 -14.246 -18.890 1.00 82.31 329 ASP A CA 1
ATOM 2593 C C . ASP A 1 329 ? -1.051 -13.743 -17.535 1.00 82.31 329 ASP A C 1
ATOM 2595 O O . ASP A 1 329 ? -0.454 -14.506 -16.778 1.00 82.31 329 ASP A O 1
ATOM 2599 N N . ILE A 1 330 ? -1.301 -12.478 -17.180 1.00 85.88 330 ILE A N 1
ATOM 2600 C CA . ILE A 1 330 ? -0.885 -11.898 -15.897 1.00 85.88 330 ILE A CA 1
ATOM 2601 C C . ILE A 1 330 ? -2.116 -11.623 -15.039 1.00 85.88 330 ILE A C 1
ATOM 2603 O O . ILE A 1 330 ? -2.977 -10.816 -15.403 1.00 85.88 330 ILE A O 1
ATOM 2607 N N . SER A 1 331 ? -2.192 -12.297 -13.888 1.00 86.00 331 SER A N 1
ATOM 2608 C CA . SER A 1 331 ? -3.329 -12.188 -12.972 1.00 86.00 331 SER A CA 1
ATOM 2609 C C . SER A 1 331 ? -3.187 -10.969 -12.069 1.00 86.00 331 SER A C 1
ATOM 2611 O O . SER A 1 331 ? -4.073 -10.112 -12.052 1.00 86.00 331 SER A O 1
ATOM 2613 N N . ASN A 1 332 ? -2.062 -10.872 -11.361 1.00 89.81 332 ASN A N 1
ATOM 2614 C CA . ASN A 1 332 ? -1.764 -9.785 -10.438 1.00 89.81 332 ASN A CA 1
ATOM 2615 C C . ASN A 1 332 ? -0.671 -8.895 -11.029 1.00 89.81 332 ASN A C 1
ATOM 2617 O O . ASN A 1 332 ? 0.464 -9.336 -11.198 1.00 89.81 332 ASN A O 1
ATOM 2621 N N . ALA A 1 333 ? -0.995 -7.642 -11.330 1.00 89.62 333 ALA A N 1
ATOM 2622 C CA . ALA A 1 333 ? -0.056 -6.716 -11.953 1.00 89.62 333 ALA A CA 1
ATOM 2623 C C . ALA A 1 333 ? -0.032 -5.381 -11.219 1.00 89.62 333 ALA A C 1
ATOM 2625 O O . ALA A 1 333 ? -1.085 -4.832 -10.901 1.00 89.62 333 ALA A O 1
ATOM 2626 N N . LEU A 1 334 ? 1.163 -4.833 -11.019 1.00 91.25 334 LEU A N 1
ATOM 2627 C CA . LEU A 1 334 ? 1.336 -3.441 -10.627 1.00 91.25 334 LEU A CA 1
ATOM 2628 C C . LEU A 1 334 ? 1.727 -2.627 -11.859 1.00 91.25 334 LEU A C 1
ATOM 2630 O O . LEU A 1 334 ? 2.680 -2.970 -1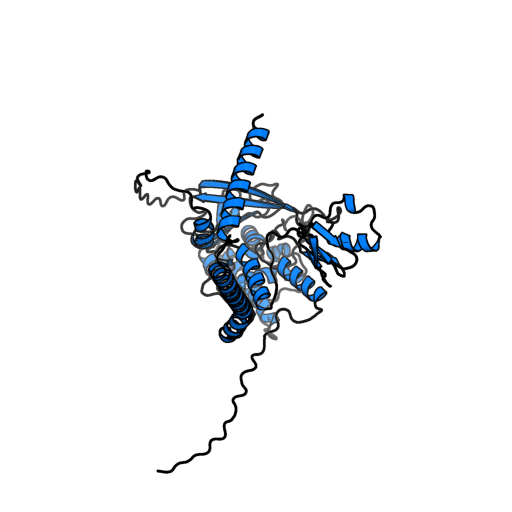2.549 1.00 91.25 334 LEU A O 1
ATOM 2634 N N . VAL A 1 335 ? 1.023 -1.534 -12.123 1.00 91.56 335 VAL A N 1
ATOM 2635 C CA . VAL A 1 335 ? 1.407 -0.546 -13.133 1.00 91.56 335 VAL A CA 1
ATOM 2636 C C . VAL A 1 335 ? 1.634 0.785 -12.440 1.00 91.56 335 VAL A C 1
ATOM 2638 O O . VAL A 1 335 ? 0.777 1.251 -11.692 1.00 91.56 335 VAL A O 1
ATOM 2641 N N . VAL A 1 336 ? 2.777 1.402 -12.704 1.00 92.50 336 VAL A N 1
ATOM 2642 C CA . VAL A 1 336 ? 3.121 2.733 -12.214 1.00 92.50 336 VAL A CA 1
ATOM 2643 C C . VAL A 1 336 ? 3.223 3.681 -13.398 1.00 92.50 336 VAL A C 1
ATOM 2645 O O . VAL A 1 336 ? 3.917 3.403 -14.372 1.00 92.50 336 VAL A O 1
ATOM 2648 N N . TYR A 1 337 ? 2.543 4.812 -13.296 1.00 92.31 337 TYR A N 1
ATOM 2649 C CA . TYR A 1 337 ? 2.643 5.935 -14.212 1.00 92.31 337 TYR A CA 1
ATOM 2650 C C . TYR A 1 337 ? 3.385 7.060 -13.490 1.00 92.31 337 TYR A C 1
ATOM 2652 O O . TYR A 1 337 ? 2.792 7.698 -12.615 1.00 92.31 337 TYR A O 1
ATOM 2660 N N . PRO A 1 338 ? 4.670 7.298 -13.808 1.00 92.25 338 PRO A N 1
ATOM 2661 C CA . PRO A 1 338 ? 5.455 8.382 -13.227 1.00 92.25 338 PRO A CA 1
ATOM 2662 C C . PRO A 1 338 ? 4.766 9.750 -13.355 1.00 92.25 338 PRO A C 1
ATOM 2664 O O . PRO A 1 338 ? 3.908 9.914 -14.231 1.00 92.25 338 PRO A O 1
ATOM 2667 N N . PRO A 1 339 ? 5.150 10.748 -12.546 1.00 89.56 339 PRO A N 1
ATOM 2668 C CA . PRO A 1 339 ? 4.741 12.132 -12.759 1.00 89.56 339 PRO A CA 1
ATOM 2669 C C . PRO A 1 339 ? 4.940 12.553 -14.218 1.00 89.56 339 PRO A C 1
ATOM 2671 O O . PRO A 1 339 ? 5.884 12.117 -14.882 1.00 89.56 339 PRO A O 1
ATOM 2674 N N . LYS A 1 340 ? 4.013 13.364 -14.730 1.00 88.19 340 LYS A N 1
ATOM 2675 C CA . LYS A 1 340 ? 3.986 13.879 -16.110 1.00 88.19 340 LYS A CA 1
ATOM 2676 C C . LYS A 1 340 ? 3.908 12.813 -17.218 1.00 88.19 340 LYS A C 1
ATOM 2678 O O . LYS A 1 340 ? 3.998 13.155 -18.396 1.00 88.19 340 LYS A O 1
ATOM 2683 N N . SER A 1 341 ? 3.740 11.529 -16.882 1.00 89.06 341 SER A N 1
ATOM 2684 C CA . SER A 1 341 ? 3.745 10.446 -17.877 1.00 89.06 341 SER A CA 1
ATOM 2685 C C . SER A 1 341 ? 2.413 10.285 -18.605 1.00 89.06 341 SER A C 1
ATOM 2687 O O . SER A 1 341 ? 2.435 9.979 -19.794 1.00 89.06 341 SER A O 1
ATOM 2689 N N . LEU A 1 342 ? 1.275 10.493 -17.929 1.00 86.06 342 LEU A N 1
ATOM 2690 C CA . LEU A 1 342 ? -0.061 10.420 -18.535 1.00 86.06 342 LEU A CA 1
ATOM 2691 C C . LEU A 1 342 ? -0.487 11.764 -19.129 1.00 86.06 342 LEU A C 1
ATOM 2693 O O . LEU A 1 342 ? -1.011 11.810 -20.240 1.00 86.06 342 LEU A O 1
ATOM 2697 N N . PHE A 1 343 ? -0.270 12.843 -18.380 1.00 85.19 343 PHE A N 1
ATOM 2698 C CA . PHE A 1 343 ? -0.589 14.217 -18.761 1.00 85.19 343 PHE A CA 1
ATOM 2699 C C . PHE A 1 343 ? 0.403 15.185 -18.093 1.00 85.19 343 PHE A C 1
ATOM 2701 O O . PHE A 1 343 ? 0.872 14.885 -16.993 1.00 85.19 343 PHE A O 1
ATOM 2708 N N . PRO A 1 344 ? 0.754 16.323 -18.722 1.00 85.88 344 PRO A N 1
ATOM 2709 C CA . PRO A 1 344 ? 1.755 17.258 -18.192 1.00 85.88 344 PRO A CA 1
ATOM 2710 C C . PRO A 1 344 ? 1.447 17.807 -16.792 1.00 85.88 344 PRO A C 1
ATOM 2712 O O . PRO A 1 344 ? 2.362 18.107 -16.033 1.00 85.88 344 PRO A O 1
ATOM 2715 N N . GLU A 1 345 ? 0.169 17.908 -16.432 1.00 85.25 345 GLU A N 1
ATOM 2716 C CA . GLU A 1 345 ? -0.310 18.418 -15.144 1.00 85.25 345 GLU A CA 1
ATOM 2717 C C . GLU A 1 345 ? -0.253 17.362 -14.023 1.00 85.25 345 GLU A C 1
ATOM 2719 O O . GLU A 1 345 ? -0.590 17.643 -12.874 1.00 85.25 345 GLU A O 1
ATOM 2724 N N . GLN A 1 346 ? 0.142 16.124 -14.338 1.00 86.06 346 GLN A N 1
ATOM 2725 C CA . GLN A 1 346 ? 0.256 15.034 -13.375 1.00 86.06 346 GLN A CA 1
ATOM 2726 C C . GLN A 1 346 ? 1.466 15.259 -12.454 1.00 86.06 346 GLN A C 1
ATOM 2728 O O . GLN A 1 346 ? 2.585 14.867 -12.785 1.00 86.06 346 GLN A O 1
ATOM 2733 N N . LEU A 1 347 ? 1.239 15.843 -11.278 1.00 84.00 347 LEU A N 1
ATOM 2734 C CA . LEU A 1 347 ? 2.306 16.135 -10.311 1.00 84.00 347 LEU A CA 1
ATOM 2735 C C . LEU A 1 347 ? 2.779 14.909 -9.513 1.00 84.00 347 LEU A C 1
ATOM 2737 O O . LEU A 1 347 ? 3.912 14.890 -9.039 1.00 84.00 347 LEU A O 1
ATOM 2741 N N . THR A 1 348 ? 1.928 13.890 -9.369 1.00 87.88 348 THR A N 1
ATOM 2742 C CA . THR A 1 348 ? 2.208 12.685 -8.575 1.00 87.88 348 THR A CA 1
ATOM 2743 C C . THR A 1 348 ? 2.104 11.405 -9.397 1.00 87.88 348 THR A C 1
ATOM 2745 O O . THR A 1 348 ? 1.378 11.330 -10.389 1.00 87.88 348 THR A O 1
ATOM 2748 N N . ALA A 1 349 ? 2.825 10.363 -8.994 1.00 89.88 349 ALA A N 1
ATOM 2749 C CA . ALA A 1 349 ? 2.766 9.055 -9.618 1.00 89.88 349 ALA A CA 1
ATOM 2750 C C . ALA A 1 349 ? 1.373 8.430 -9.438 1.00 89.88 349 ALA A C 1
ATOM 2752 O O . ALA A 1 349 ? 0.827 8.383 -8.337 1.00 89.88 349 ALA A O 1
ATOM 2753 N N . VAL A 1 350 ? 0.806 7.891 -10.519 1.00 91.62 350 VAL A N 1
ATOM 2754 C CA . VAL A 1 350 ? -0.448 7.128 -10.466 1.00 91.62 350 VAL A CA 1
ATOM 2755 C C . VAL A 1 350 ? -0.114 5.644 -10.448 1.00 91.62 350 VAL A C 1
ATOM 2757 O O . VAL A 1 350 ? 0.607 5.146 -11.311 1.00 91.62 350 VAL A O 1
ATOM 2760 N N . ARG A 1 351 ? -0.657 4.911 -9.475 1.00 91.12 351 ARG A N 1
ATOM 2761 C CA . ARG A 1 351 ? -0.424 3.471 -9.320 1.00 91.12 351 ARG A CA 1
ATOM 2762 C C . ARG A 1 351 ? -1.715 2.696 -9.538 1.00 91.12 351 ARG A C 1
ATOM 2764 O O . ARG A 1 351 ? -2.760 3.042 -8.994 1.00 91.12 351 ARG A O 1
ATOM 2771 N N . VAL A 1 352 ? -1.631 1.627 -10.319 1.00 91.69 352 VAL A N 1
ATOM 2772 C CA . VAL A 1 352 ? -2.746 0.733 -10.633 1.00 91.69 352 VAL A CA 1
ATOM 2773 C C . VAL A 1 352 ? -2.358 -0.678 -10.225 1.00 91.69 352 VAL A C 1
ATOM 2775 O O . VAL A 1 352 ? -1.460 -1.277 -10.813 1.00 91.69 352 VAL A O 1
ATOM 2778 N N . LEU A 1 353 ? -3.049 -1.217 -9.223 1.00 91.88 353 LEU A N 1
ATOM 2779 C CA . LEU A 1 353 ? -2.911 -2.608 -8.809 1.00 91.88 353 LEU A CA 1
ATOM 2780 C C . LEU A 1 353 ? -4.071 -3.423 -9.392 1.00 91.88 353 LEU A C 1
ATOM 2782 O O . LEU A 1 353 ? -5.214 -3.294 -8.956 1.00 91.88 353 LEU A O 1
ATOM 2786 N N . GLN A 1 354 ? -3.775 -4.262 -10.380 1.00 91.50 354 GLN A N 1
ATOM 2787 C CA . GLN A 1 354 ? -4.709 -5.255 -10.899 1.00 91.50 354 GLN A CA 1
ATOM 2788 C C . GLN A 1 354 ? -4.627 -6.518 -10.044 1.00 91.50 354 GLN A C 1
ATOM 2790 O O . GLN A 1 354 ? -3.543 -7.067 -9.852 1.00 91.50 354 GLN A O 1
ATOM 2795 N N . LEU A 1 355 ? -5.781 -7.012 -9.597 1.00 90.88 355 LEU A N 1
ATOM 2796 C CA . LEU A 1 355 ? -5.902 -8.258 -8.848 1.00 90.88 355 LEU A CA 1
ATOM 2797 C C . LEU A 1 355 ? -6.733 -9.266 -9.638 1.00 90.88 355 LEU A C 1
ATOM 2799 O O . LEU A 1 355 ? -7.853 -8.976 -10.062 1.00 90.88 355 LEU A O 1
ATOM 2803 N N . GLY A 1 356 ? -6.182 -10.462 -9.822 1.00 86.50 356 GLY A N 1
ATOM 2804 C CA . GLY A 1 356 ? -6.864 -11.557 -10.492 1.00 86.50 356 GLY A CA 1
ATOM 2805 C C . GLY A 1 356 ? -7.866 -12.267 -9.582 1.00 86.50 356 GLY A C 1
ATOM 2806 O O . GLY A 1 356 ? -7.871 -12.116 -8.357 1.00 86.50 356 GLY A O 1
ATOM 2807 N N . LYS A 1 357 ? -8.679 -13.143 -10.185 1.00 78.81 357 LYS A N 1
ATOM 2808 C CA . LYS A 1 357 ? -9.678 -13.976 -9.489 1.00 78.81 357 LYS A CA 1
ATOM 2809 C C . LYS A 1 357 ? -9.107 -14.662 -8.244 1.00 78.81 357 LYS A C 1
ATOM 2811 O O . LYS A 1 357 ? -9.734 -14.648 -7.192 1.00 78.81 357 LYS A O 1
ATOM 2816 N N . GLY A 1 358 ? -7.895 -15.209 -8.340 1.00 67.12 358 GLY A N 1
ATOM 2817 C CA . GLY A 1 358 ? -7.253 -15.941 -7.250 1.00 67.12 358 GLY A CA 1
ATOM 2818 C C . GLY A 1 358 ? -6.938 -15.109 -6.001 1.00 67.12 358 GLY A C 1
ATOM 2819 O O . GLY A 1 358 ? -6.779 -15.707 -4.942 1.00 67.12 358 GLY A O 1
ATOM 2820 N N . ALA A 1 359 ? -6.837 -13.782 -6.099 1.00 62.09 359 ALA A N 1
ATOM 2821 C CA . ALA A 1 359 ? -6.649 -12.902 -4.943 1.00 62.09 359 ALA A CA 1
ATOM 2822 C C . ALA A 1 359 ? -7.989 -12.475 -4.304 1.00 62.09 359 ALA A C 1
ATOM 2824 O O . ALA A 1 359 ? -8.022 -12.135 -3.125 1.00 62.09 359 ALA A O 1
ATOM 2825 N N . LEU A 1 360 ? -9.095 -12.536 -5.062 1.00 58.34 360 LEU A N 1
ATOM 2826 C CA . LEU A 1 360 ? -10.413 -11.993 -4.692 1.00 58.34 360 LEU A CA 1
ATOM 2827 C C . LEU A 1 360 ? -11.484 -13.061 -4.361 1.00 58.34 360 LEU A C 1
ATOM 2829 O O . LEU A 1 360 ? -12.567 -12.713 -3.887 1.00 58.34 360 LEU A O 1
ATOM 2833 N N . LEU A 1 361 ? -11.226 -14.349 -4.628 1.00 42.75 361 LEU A N 1
ATOM 2834 C CA . LEU A 1 361 ? -12.268 -15.358 -4.901 1.00 42.75 361 LEU A CA 1
ATOM 2835 C C . LEU A 1 361 ? -13.279 -15.688 -3.776 1.00 42.75 361 LEU A C 1
ATOM 2837 O O . LEU A 1 361 ? -14.297 -16.295 -4.087 1.00 42.75 361 LEU A O 1
ATOM 2841 N N . SER A 1 362 ? -13.082 -15.302 -2.509 1.00 38.16 362 SER A N 1
ATOM 2842 C CA . SER A 1 362 ? -14.117 -15.504 -1.462 1.00 38.16 362 SER A CA 1
ATOM 2843 C C . SER A 1 362 ? -14.874 -14.224 -1.081 1.00 38.16 362 SER A C 1
ATOM 2845 O O . SER A 1 362 ? -16.038 -14.269 -0.677 1.00 38.16 362 SER A O 1
ATOM 2847 N N . ALA A 1 363 ? -14.258 -13.054 -1.279 1.00 31.16 363 ALA A N 1
ATOM 2848 C CA . ALA A 1 363 ? -14.912 -11.781 -0.981 1.00 31.16 363 ALA A CA 1
ATOM 2849 C C . ALA A 1 363 ? -16.091 -11.533 -1.940 1.00 31.16 363 ALA A C 1
ATOM 2851 O O . ALA A 1 363 ? -17.158 -11.088 -1.523 1.00 31.16 363 ALA A O 1
ATOM 2852 N N . MET A 1 364 ? -15.939 -11.900 -3.220 1.00 29.02 364 MET A N 1
ATOM 2853 C CA . MET A 1 364 ? -17.004 -11.724 -4.213 1.00 29.02 364 MET A CA 1
ATOM 2854 C C . MET A 1 364 ? -18.078 -12.818 -4.180 1.00 29.02 364 MET A C 1
ATOM 2856 O O . MET A 1 364 ? -19.229 -12.519 -4.479 1.00 29.02 364 MET A O 1
ATOM 2860 N N . SER A 1 365 ? -17.758 -14.058 -3.793 1.00 25.70 365 SER A N 1
ATOM 2861 C CA . SER A 1 365 ? -18.744 -15.156 -3.761 1.00 25.70 365 SER A CA 1
ATOM 2862 C C . SER A 1 365 ? -19.790 -14.997 -2.650 1.00 25.70 365 SER A C 1
ATOM 2864 O O . SER A 1 365 ? -20.885 -15.544 -2.755 1.00 25.70 365 SER A O 1
ATOM 2866 N N . THR A 1 366 ? -19.488 -14.198 -1.621 1.00 28.64 366 THR A N 1
ATOM 2867 C CA . THR A 1 366 ? -20.442 -13.834 -0.560 1.00 28.64 366 THR A CA 1
ATOM 2868 C C . THR A 1 366 ? -21.266 -12.587 -0.919 1.00 28.64 366 THR A C 1
ATOM 2870 O O . THR A 1 366 ? -22.407 -12.461 -0.480 1.00 28.64 366 THR A O 1
ATOM 2873 N N . LEU A 1 367 ? -20.715 -11.680 -1.738 1.00 28.84 367 LEU A N 1
ATOM 2874 C CA . LEU A 1 367 ? -21.372 -10.435 -2.167 1.00 28.84 367 LEU A CA 1
ATOM 2875 C C . LEU A 1 367 ? -22.224 -10.594 -3.437 1.00 28.84 367 LEU A C 1
ATOM 2877 O O . LEU A 1 367 ? -23.193 -9.862 -3.608 1.00 28.84 367 LEU A O 1
ATOM 2881 N N . ILE A 1 368 ? -21.913 -11.562 -4.302 1.00 30.83 368 ILE A N 1
ATOM 2882 C CA . ILE A 1 368 ? -22.680 -11.874 -5.515 1.00 30.83 368 ILE A CA 1
ATOM 2883 C C . ILE A 1 368 ? -23.417 -13.198 -5.295 1.00 30.83 368 ILE A C 1
ATOM 2885 O O . ILE A 1 368 ? -23.040 -14.247 -5.812 1.00 30.83 368 ILE A O 1
ATOM 2889 N N . ARG A 1 369 ? -24.495 -13.156 -4.511 1.00 28.31 369 ARG A N 1
ATOM 2890 C CA . ARG A 1 369 ? -25.556 -14.169 -4.584 1.00 28.31 369 ARG A CA 1
ATOM 2891 C C . ARG A 1 369 ? -26.826 -13.507 -5.095 1.00 28.31 369 ARG A C 1
ATOM 2893 O O . ARG A 1 369 ? -27.846 -13.467 -4.417 1.00 28.31 369 ARG A O 1
ATOM 2900 N N . GLU A 1 370 ? -26.727 -12.946 -6.293 1.00 29.48 370 GLU A N 1
ATOM 2901 C CA . GLU A 1 370 ? -27.895 -12.556 -7.073 1.00 29.48 370 GLU A CA 1
ATOM 2902 C C . GLU A 1 370 ? -28.472 -13.810 -7.738 1.00 29.48 370 GLU A C 1
ATOM 2904 O O . GLU A 1 370 ? -27.737 -14.640 -8.279 1.00 29.48 370 GLU A O 1
ATOM 2909 N N . GLN A 1 371 ? -29.790 -13.986 -7.634 1.00 35.31 371 GLN A N 1
ATOM 2910 C CA . GLN A 1 371 ? -30.502 -15.070 -8.300 1.00 35.31 371 GLN A CA 1
ATOM 2911 C C . GLN A 1 371 ? -30.419 -14.857 -9.813 1.00 35.31 371 GLN A C 1
ATOM 2913 O O . GLN A 1 371 ? -31.119 -14.015 -10.368 1.00 35.31 371 GLN A O 1
ATOM 2918 N N . VAL A 1 372 ? -29.549 -15.614 -10.476 1.00 30.27 372 VAL A N 1
ATOM 2919 C CA . VAL A 1 372 ? -29.526 -15.708 -11.936 1.00 30.27 372 VAL A CA 1
ATOM 2920 C C . VAL A 1 372 ? -30.826 -16.392 -12.378 1.00 30.27 372 VAL A C 1
ATOM 2922 O O . VAL A 1 372 ? -31.089 -17.504 -11.915 1.00 30.27 372 VAL A O 1
ATOM 2925 N N . PRO A 1 373 ? -31.647 -15.789 -13.256 1.00 29.92 373 PRO A N 1
ATOM 2926 C CA . PRO A 1 373 ? -32.710 -16.522 -13.923 1.00 29.92 373 PRO A CA 1
ATOM 2927 C C . PRO A 1 373 ? -32.071 -17.569 -14.840 1.00 29.92 373 PRO A C 1
ATOM 2929 O O . PRO A 1 373 ? -31.238 -17.233 -15.685 1.00 29.92 373 PRO A O 1
ATOM 2932 N N . GLU A 1 374 ? -32.462 -18.834 -14.684 1.00 33.28 374 GLU A N 1
ATOM 2933 C CA . GLU A 1 374 ? -32.250 -19.870 -15.695 1.00 33.28 374 GLU A CA 1
ATOM 2934 C C . GLU A 1 374 ? -32.878 -19.386 -17.004 1.00 33.28 374 GLU A C 1
ATOM 2936 O O . GLU A 1 374 ? -34.099 -19.399 -17.131 1.00 33.28 374 GLU A O 1
ATOM 2941 N N . ASN A 1 375 ? -32.059 -18.848 -17.912 1.00 34.38 375 ASN A N 1
ATOM 2942 C CA . ASN A 1 375 ? -32.194 -18.882 -19.375 1.00 34.38 375 ASN A CA 1
ATOM 2943 C C . ASN A 1 375 ? -31.322 -17.792 -20.016 1.00 34.38 375 ASN A C 1
ATOM 2945 O O . ASN A 1 375 ? -31.818 -16.814 -20.566 1.00 34.38 375 ASN A O 1
ATOM 2949 N N . LEU A 1 376 ? -30.008 -17.999 -20.018 1.00 30.47 376 LEU A N 1
ATOM 2950 C CA . LEU A 1 376 ? -29.199 -17.608 -21.168 1.00 30.47 376 LEU A CA 1
ATOM 2951 C C . LEU A 1 376 ? -28.353 -18.816 -21.545 1.00 30.47 376 LEU A C 1
ATOM 2953 O O . LEU A 1 376 ? -27.460 -19.226 -20.807 1.00 30.47 376 LEU A O 1
ATOM 2957 N N . GLN A 1 377 ? -28.715 -19.410 -22.678 1.00 32.25 377 GLN A N 1
ATOM 2958 C CA . GLN A 1 377 ? -27.955 -20.461 -23.331 1.00 32.25 377 GLN A CA 1
ATOM 2959 C C . GLN A 1 377 ? -26.509 -19.987 -23.491 1.00 32.25 377 GLN A C 1
ATOM 2961 O O . GLN A 1 377 ? -26.228 -18.960 -24.106 1.00 32.25 377 GLN A O 1
ATOM 2966 N N . THR A 1 378 ? -25.598 -20.724 -22.867 1.00 31.94 378 THR A N 1
ATOM 2967 C CA . THR A 1 378 ? -24.164 -20.636 -23.102 1.00 31.94 378 THR A CA 1
ATOM 2968 C C . THR A 1 378 ? -23.875 -21.125 -24.512 1.00 31.94 378 THR A C 1
ATOM 2970 O O . THR A 1 378 ? -23.657 -22.319 -24.714 1.00 31.94 378 THR A O 1
ATOM 2973 N N . ASP A 1 379 ? -23.836 -20.207 -25.472 1.00 25.94 379 ASP A N 1
ATOM 2974 C CA . ASP A 1 379 ? -23.077 -20.437 -26.693 1.00 25.94 379 ASP A CA 1
ATOM 2975 C C . ASP A 1 379 ? -21.595 -20.317 -26.341 1.00 25.94 379 ASP A C 1
ATOM 2977 O O . ASP A 1 379 ? -21.036 -19.240 -26.120 1.00 25.94 379 ASP A O 1
ATOM 2981 N N . SER A 1 380 ? -20.969 -21.482 -26.210 1.00 37.72 380 SER A N 1
ATOM 2982 C CA . SER A 1 380 ? -19.533 -21.655 -26.081 1.00 37.72 380 SER A CA 1
ATOM 2983 C C . SER A 1 380 ? -18.849 -21.229 -27.379 1.00 37.72 380 SER A C 1
ATOM 2985 O O . SER A 1 380 ? -18.549 -22.062 -28.234 1.00 37.72 380 SER A O 1
ATOM 2987 N N . ILE A 1 381 ? -18.571 -19.937 -27.524 1.00 30.72 381 ILE A N 1
ATOM 2988 C CA . ILE A 1 381 ? -17.553 -19.474 -28.462 1.00 30.72 381 ILE A CA 1
ATOM 2989 C C . ILE A 1 381 ? -16.228 -19.507 -27.706 1.00 30.72 381 ILE A C 1
ATOM 2991 O O . ILE A 1 381 ? -15.879 -18.605 -26.946 1.00 30.72 381 ILE A O 1
ATOM 2995 N N . VAL A 1 382 ? -15.510 -20.615 -27.883 1.00 38.81 382 VAL A N 1
ATOM 2996 C CA . VAL A 1 382 ? -14.073 -20.692 -27.617 1.00 38.81 382 VAL A CA 1
ATOM 2997 C C . VAL A 1 382 ? -13.392 -19.852 -28.696 1.00 38.81 382 VAL A C 1
ATOM 2999 O O . VAL A 1 382 ? -12.928 -20.370 -29.707 1.00 38.81 382 VAL A O 1
ATOM 3002 N N . GLU A 1 383 ? -13.378 -18.536 -28.511 1.00 33.31 383 GLU A N 1
ATOM 3003 C CA . GLU A 1 383 ? -12.473 -17.671 -29.255 1.00 33.31 383 GLU A CA 1
ATOM 3004 C C . GLU A 1 383 ? -11.121 -17.714 -28.546 1.00 33.31 383 GLU A C 1
ATOM 3006 O O . GLU A 1 383 ? -10.876 -17.062 -27.531 1.00 33.31 383 GLU A O 1
ATOM 3011 N N . ASN A 1 384 ? -10.250 -18.565 -29.089 1.00 36.09 384 ASN A N 1
ATOM 3012 C CA . ASN A 1 384 ? -8.804 -18.495 -28.922 1.00 36.09 384 ASN A CA 1
ATOM 3013 C C . ASN A 1 384 ? -8.320 -17.189 -29.571 1.00 36.09 384 ASN A C 1
ATOM 3015 O O . ASN A 1 384 ? -7.743 -17.203 -30.658 1.00 36.09 384 ASN A O 1
ATOM 3019 N N . ASP A 1 385 ? -8.603 -16.052 -28.941 1.00 33.97 385 ASP A N 1
ATOM 3020 C CA . ASP A 1 385 ? -8.150 -14.765 -29.446 1.00 33.97 385 ASP A CA 1
ATOM 3021 C C . ASP A 1 385 ? -6.830 -14.397 -28.761 1.00 33.97 385 ASP A C 1
ATOM 3023 O O . ASP A 1 385 ? -6.771 -13.861 -27.658 1.00 33.97 385 ASP A O 1
ATOM 3027 N N . THR A 1 386 ? -5.728 -14.748 -29.425 1.00 37.91 386 THR A N 1
ATOM 3028 C CA . THR A 1 386 ? -4.358 -14.337 -29.072 1.00 37.91 386 THR A CA 1
ATOM 3029 C C . THR A 1 386 ? -4.089 -12.851 -29.361 1.00 37.91 386 THR A C 1
ATOM 3031 O O . THR A 1 386 ? -2.945 -12.398 -29.287 1.00 37.91 386 THR A O 1
ATOM 3034 N N . ALA A 1 387 ? -5.114 -12.070 -29.710 1.00 43.69 387 ALA A N 1
ATOM 3035 C CA . ALA A 1 387 ? -5.020 -10.625 -29.817 1.00 43.69 387 ALA A CA 1
ATOM 3036 C C . ALA A 1 387 ? -5.075 -9.989 -28.418 1.00 43.69 387 ALA A C 1
ATOM 3038 O O . ALA A 1 387 ? -5.950 -10.290 -27.611 1.00 43.69 387 ALA A O 1
ATOM 3039 N N . VAL A 1 388 ? -4.147 -9.075 -28.120 1.00 52.09 388 VAL A N 1
ATOM 3040 C CA . VAL A 1 388 ? -4.167 -8.273 -26.886 1.00 52.09 388 VAL A CA 1
ATOM 3041 C C . VAL A 1 388 ? -5.351 -7.303 -26.959 1.00 52.09 388 VAL A C 1
ATOM 3043 O O . VAL A 1 388 ? -5.210 -6.142 -27.343 1.00 52.09 388 VAL A O 1
ATOM 3046 N N . THR A 1 389 ? -6.552 -7.782 -26.643 1.00 63.19 389 THR A N 1
ATOM 3047 C CA . THR A 1 389 ? -7.737 -6.937 -26.522 1.00 63.19 389 THR A CA 1
ATOM 3048 C C . THR A 1 389 ? -7.577 -6.075 -25.278 1.00 63.19 389 THR A C 1
ATOM 3050 O O . THR A 1 389 ? -7.390 -6.599 -24.178 1.00 63.19 389 THR A O 1
ATOM 3053 N N . LYS A 1 390 ? -7.630 -4.747 -25.439 1.00 74.81 390 LYS A N 1
ATOM 3054 C CA . LYS A 1 390 ? -7.591 -3.810 -24.308 1.00 74.81 390 LYS A CA 1
ATOM 3055 C C . LYS A 1 390 ? -8.672 -4.191 -23.281 1.00 74.81 390 LYS A C 1
ATOM 3057 O O . LYS A 1 390 ? -9.787 -4.521 -23.693 1.00 74.81 390 LYS A O 1
ATOM 3062 N N . PRO A 1 391 ? -8.379 -4.132 -21.970 1.00 83.56 391 PRO A N 1
ATOM 3063 C CA . PRO A 1 391 ? -9.351 -4.500 -20.951 1.00 83.56 391 PRO A CA 1
ATOM 3064 C C . PRO A 1 391 ? -10.580 -3.587 -21.016 1.00 83.56 391 PRO A C 1
ATOM 3066 O O . PRO A 1 391 ? -10.467 -2.373 -21.198 1.00 83.56 391 PRO A O 1
ATOM 3069 N N . VAL A 1 392 ? -11.761 -4.176 -20.841 1.00 86.81 392 VAL A N 1
ATOM 3070 C CA . VAL A 1 392 ? -13.039 -3.453 -20.864 1.00 86.81 392 VAL A CA 1
ATOM 3071 C C . VAL A 1 392 ? -13.455 -3.136 -19.434 1.00 86.81 392 VAL A C 1
ATOM 3073 O O . VAL A 1 392 ? -13.608 -4.043 -18.619 1.00 86.81 392 VAL A O 1
ATOM 3076 N N . VAL A 1 393 ? -13.669 -1.859 -19.118 1.00 87.81 393 VAL A N 1
ATOM 3077 C CA . VAL A 1 393 ? -14.178 -1.443 -17.803 1.00 87.81 393 VAL A CA 1
ATOM 3078 C C . VAL A 1 393 ? -15.674 -1.743 -17.721 1.00 87.81 393 VAL A C 1
ATOM 3080 O O . VAL A 1 393 ? -16.458 -1.217 -18.504 1.00 87.81 393 VAL A O 1
ATOM 3083 N N . LEU A 1 394 ? -16.064 -2.585 -16.766 1.00 92.38 394 LEU A N 1
ATOM 3084 C CA . LEU A 1 394 ? -17.455 -2.948 -16.491 1.00 92.38 394 LEU A CA 1
ATOM 3085 C C . LEU A 1 394 ? -18.092 -2.013 -15.460 1.00 92.38 394 LEU A C 1
ATOM 3087 O O . LEU A 1 394 ? -19.263 -1.665 -15.571 1.00 92.38 394 LEU A O 1
ATOM 3091 N N . TRP A 1 395 ? -17.319 -1.615 -14.450 1.00 94.12 395 TRP A N 1
ATOM 3092 C CA . TRP A 1 395 ? -17.777 -0.749 -13.368 1.00 94.12 395 TRP A CA 1
ATOM 3093 C C . TRP A 1 395 ? -16.616 0.068 -12.808 1.00 94.12 395 TRP A C 1
ATOM 3095 O O . TRP A 1 395 ? -15.471 -0.389 -12.829 1.00 94.12 395 TRP A O 1
ATOM 3105 N N . ARG A 1 396 ? -16.910 1.263 -12.289 1.00 91.56 396 ARG A N 1
ATOM 3106 C CA . ARG A 1 396 ? -15.928 2.107 -11.608 1.00 91.56 396 ARG A CA 1
ATOM 3107 C C . ARG A 1 396 ? -16.548 2.889 -10.454 1.00 91.56 396 ARG A C 1
ATOM 3109 O O . ARG A 1 396 ? -17.674 3.365 -10.578 1.00 91.56 396 ARG A O 1
ATOM 3116 N N . ALA A 1 397 ? -15.769 3.108 -9.405 1.00 91.12 397 ALA A N 1
ATOM 3117 C CA . ALA A 1 397 ? -16.034 4.097 -8.368 1.00 91.12 397 ALA A CA 1
ATOM 3118 C C . ALA A 1 397 ? -14.774 4.913 -8.097 1.00 91.12 397 ALA A C 1
ATOM 3120 O O . ALA A 1 397 ? -13.666 4.380 -8.117 1.00 91.12 397 ALA A O 1
ATOM 3121 N N . LEU A 1 398 ? -14.959 6.204 -7.839 1.00 90.38 398 LEU A N 1
ATOM 3122 C CA . LEU A 1 398 ? -13.893 7.121 -7.466 1.00 90.38 398 LEU A CA 1
ATOM 3123 C C . LEU A 1 398 ? -14.282 7.814 -6.169 1.00 90.38 398 LEU A C 1
ATOM 3125 O O . LEU A 1 398 ? -15.429 8.232 -6.010 1.00 90.38 398 LEU A O 1
ATOM 3129 N N . TYR A 1 399 ? -13.325 7.943 -5.263 1.00 88.00 399 TYR A N 1
ATOM 3130 C CA . TYR A 1 399 ? -13.489 8.711 -4.039 1.00 88.00 399 TYR A CA 1
ATOM 3131 C C . TYR A 1 399 ? -12.178 9.394 -3.667 1.00 88.00 399 TYR A C 1
ATOM 3133 O O . TYR A 1 399 ? -11.097 8.988 -4.096 1.00 88.00 399 TYR A O 1
ATOM 3141 N N . VAL A 1 400 ? -12.291 10.454 -2.877 1.00 88.25 400 VAL A N 1
ATOM 3142 C CA . VAL A 1 400 ? -11.151 11.199 -2.354 1.00 88.25 400 VAL A CA 1
ATOM 3143 C C . VAL A 1 400 ? -11.136 11.024 -0.845 1.00 88.25 400 VAL A C 1
ATOM 3145 O O . VAL A 1 400 ? -12.161 11.208 -0.193 1.00 88.25 400 VAL A O 1
ATOM 3148 N N . GLN A 1 401 ? -9.984 10.642 -0.310 1.00 83.50 401 GLN A N 1
ATOM 3149 C CA . GLN A 1 401 ? -9.742 10.489 1.117 1.00 83.50 401 GLN A CA 1
ATOM 3150 C C . GLN A 1 401 ? -8.842 11.634 1.580 1.00 83.50 401 GLN A C 1
ATOM 3152 O O . GLN A 1 401 ? -7.804 11.880 0.966 1.00 83.50 401 GLN A O 1
ATOM 3157 N N . GLU A 1 402 ? -9.231 12.332 2.643 1.00 83.62 402 GLU A N 1
ATOM 3158 C CA . GLU A 1 402 ? -8.343 13.296 3.297 1.00 83.62 402 GLU A CA 1
ATOM 3159 C C . GLU A 1 402 ? -7.278 12.537 4.091 1.00 83.62 402 GLU A C 1
ATOM 3161 O O . GLU A 1 402 ? -7.591 11.557 4.775 1.00 83.62 402 GLU A O 1
ATOM 3166 N N . LEU A 1 403 ? -6.024 12.966 3.963 1.00 79.88 403 LEU A N 1
ATOM 3167 C CA . LEU A 1 403 ? -4.941 12.464 4.788 1.00 79.88 403 LEU A CA 1
ATOM 3168 C C . LEU A 1 403 ? -4.900 13.229 6.094 1.00 79.88 403 LEU A C 1
ATOM 3170 O O . LEU A 1 403 ? -4.850 14.458 6.116 1.00 79.88 403 LEU A O 1
ATOM 3174 N N . VAL A 1 404 ? -4.911 12.476 7.185 1.00 78.44 404 VAL A N 1
ATOM 3175 C CA . VAL A 1 404 ? -4.759 13.022 8.523 1.00 78.44 404 VAL A CA 1
ATOM 3176 C C . VAL A 1 404 ? -3.676 12.246 9.243 1.00 78.44 404 VAL A C 1
ATOM 3178 O O . VAL A 1 404 ? -3.732 11.018 9.344 1.00 78.44 404 VAL A O 1
ATOM 3181 N N . LYS A 1 405 ? -2.675 12.977 9.726 1.00 79.31 405 LYS A N 1
ATOM 3182 C CA . LYS A 1 405 ? -1.633 12.432 10.590 1.00 79.31 405 LYS A CA 1
ATOM 3183 C C . LYS A 1 405 ? -2.200 12.319 12.001 1.00 79.31 405 LYS A C 1
ATOM 3185 O O . LYS A 1 405 ? -2.833 13.254 12.482 1.00 79.31 405 LYS A O 1
ATOM 3190 N N . GLY A 1 406 ? -2.000 11.164 12.624 1.00 75.88 406 GLY A N 1
ATOM 3191 C CA . GLY A 1 406 ? -2.381 10.946 14.011 1.00 75.88 406 GLY A CA 1
ATOM 3192 C C . GLY A 1 406 ? -1.557 11.838 14.928 1.00 75.88 406 GLY A C 1
ATOM 3193 O O . GLY A 1 406 ? -0.355 12.022 14.719 1.00 75.88 406 GLY A O 1
ATOM 3194 N N . GLU A 1 407 ? -2.213 12.385 15.938 1.00 78.50 407 GLU A N 1
ATOM 3195 C CA . GLU A 1 407 ? -1.582 13.159 16.992 1.00 78.50 407 GLU A CA 1
ATOM 3196 C C . GLU A 1 407 ? -1.632 12.374 18.300 1.00 78.50 407 GLU A C 1
ATOM 3198 O O . GLU A 1 407 ? -2.555 11.605 18.584 1.00 78.50 407 GLU A O 1
ATOM 3203 N N . PHE A 1 408 ? -0.616 12.575 19.126 1.00 76.94 408 PHE A N 1
ATOM 3204 C CA . PHE A 1 408 ? -0.485 11.854 20.377 1.00 76.94 408 PHE A CA 1
ATOM 3205 C C . PHE A 1 408 ? -0.506 12.836 21.539 1.00 76.94 408 PHE A C 1
ATOM 3207 O O . PHE A 1 408 ? 0.403 13.652 21.691 1.00 76.94 408 PHE A O 1
ATOM 3214 N N . GLY A 1 409 ? -1.556 12.765 22.356 1.00 67.81 409 GLY A N 1
ATOM 3215 C CA . GLY A 1 409 ? -1.721 13.588 23.550 1.00 67.81 409 GLY A CA 1
ATOM 3216 C C . GLY A 1 409 ? -1.898 12.738 24.801 1.00 67.81 409 GLY A C 1
ATOM 3217 O O . GLY A 1 409 ? -2.339 11.593 24.724 1.00 67.81 409 GLY A O 1
ATOM 3218 N N . GLY A 1 410 ? -1.561 13.329 25.954 1.00 76.25 410 GLY A N 1
ATOM 3219 C CA . GLY A 1 410 ? -1.527 12.710 27.288 1.00 76.25 410 GLY A CA 1
ATOM 3220 C C . GLY A 1 410 ? -2.367 11.440 27.446 1.00 76.25 410 GLY A C 1
ATOM 3221 O O . GLY A 1 410 ? -1.823 10.338 27.376 1.00 76.25 410 GLY A O 1
ATOM 3222 N N . ASP A 1 411 ? -3.677 11.581 27.666 1.00 81.12 411 ASP A N 1
ATOM 3223 C CA . ASP A 1 411 ? -4.588 10.440 27.861 1.00 81.12 411 ASP A CA 1
ATOM 3224 C C . ASP A 1 411 ? -5.448 10.100 26.634 1.00 81.12 411 ASP A C 1
ATOM 3226 O O . ASP A 1 411 ? -6.089 9.048 26.607 1.00 81.12 411 ASP A O 1
ATOM 3230 N N . ILE A 1 412 ? -5.450 10.959 25.610 1.00 83.88 412 ILE A N 1
ATOM 3231 C CA . ILE A 1 412 ? -6.220 10.780 24.374 1.00 83.88 412 ILE A CA 1
ATOM 3232 C C . ILE A 1 412 ? -5.283 10.925 23.179 1.00 83.88 412 ILE A C 1
ATOM 3234 O O . ILE A 1 412 ? -4.596 11.932 23.038 1.00 83.88 412 ILE A O 1
ATOM 3238 N N . SER A 1 413 ? -5.275 9.918 22.313 1.00 85.94 413 SER A N 1
ATOM 3239 C CA . SER A 1 413 ? -4.461 9.856 21.096 1.00 85.94 413 SER A CA 1
ATOM 3240 C C . SER A 1 413 ? -5.332 9.554 19.876 1.00 85.94 413 SER A C 1
ATOM 3242 O O . SER A 1 413 ? -6.337 8.846 19.996 1.00 85.94 413 SER A O 1
ATOM 3244 N N . SER A 1 414 ? -4.944 10.056 18.705 1.00 85.56 414 SER A N 1
ATOM 3245 C CA . SER A 1 414 ? -5.591 9.768 17.424 1.00 85.56 414 SER A CA 1
ATOM 3246 C C . SER A 1 414 ? -4.686 8.943 16.508 1.00 85.56 414 SER A C 1
ATOM 3248 O O . SER A 1 414 ? -3.458 9.012 16.570 1.00 85.56 414 SER A O 1
ATOM 3250 N N . THR A 1 415 ? -5.292 8.106 15.667 1.00 87.56 415 THR A N 1
ATOM 3251 C CA . THR A 1 415 ? -4.566 7.294 14.681 1.00 87.56 415 THR A CA 1
ATOM 3252 C C . THR A 1 415 ? -4.494 7.982 13.325 1.00 87.56 415 THR A C 1
ATOM 3254 O O . THR A 1 415 ? -5.462 8.600 12.885 1.00 87.56 415 THR A O 1
ATOM 3257 N N . SER A 1 416 ? -3.379 7.792 12.620 1.00 84.94 416 SER A N 1
ATOM 3258 C CA . SER A 1 416 ? -3.206 8.266 11.244 1.00 84.94 416 SER A CA 1
ATOM 3259 C C . SER A 1 416 ? -4.152 7.560 10.268 1.00 84.94 416 SER A C 1
ATOM 3261 O O . SER A 1 416 ? -4.405 6.359 10.382 1.00 84.94 416 SER A O 1
ATOM 3263 N N . SER A 1 417 ? -4.637 8.294 9.267 1.00 83.75 417 SER A N 1
ATOM 3264 C CA . SER A 1 417 ? -5.388 7.722 8.146 1.00 83.75 417 SER A CA 1
ATOM 3265 C C . SER A 1 417 ? -4.482 6.876 7.235 1.00 83.75 417 SER A C 1
ATOM 3267 O O . SER A 1 417 ? -3.300 7.199 7.121 1.00 83.75 417 SER A O 1
ATOM 3269 N N . PRO A 1 418 ? -5.010 5.873 6.508 1.00 84.81 418 PRO A N 1
ATOM 3270 C CA . PRO A 1 418 ? -4.219 5.100 5.550 1.00 84.81 418 PRO A CA 1
ATOM 3271 C C . PRO A 1 418 ? -3.629 5.967 4.429 1.00 84.81 418 PRO A C 1
ATOM 3273 O O . PRO A 1 418 ? -4.381 6.617 3.693 1.00 84.81 418 PRO A O 1
ATOM 3276 N N . ASP A 1 419 ? -2.309 5.914 4.273 1.00 84.19 419 ASP A N 1
ATOM 3277 C CA . ASP A 1 419 ? -1.543 6.674 3.284 1.00 84.19 419 ASP A CA 1
ATOM 3278 C C . ASP A 1 419 ? -1.698 6.153 1.833 1.00 84.19 419 ASP A C 1
ATOM 3280 O O . ASP A 1 419 ? -2.478 5.237 1.531 1.00 84.19 419 ASP A O 1
ATOM 3284 N N . GLY A 1 420 ? -1.017 6.816 0.893 1.00 80.88 420 GLY A N 1
ATOM 3285 C CA . GLY A 1 420 ? -1.056 6.518 -0.544 1.00 80.88 420 GLY A CA 1
ATOM 3286 C C . GLY A 1 420 ? -0.012 5.501 -1.003 1.00 80.88 420 GLY A C 1
ATOM 3287 O O . GLY A 1 420 ? -0.002 5.140 -2.186 1.00 80.88 420 GLY A O 1
ATOM 3288 N N . ASN A 1 421 ? 0.847 5.037 -0.096 1.00 83.94 421 ASN A N 1
ATOM 3289 C CA . ASN A 1 421 ? 1.949 4.144 -0.403 1.00 83.94 421 ASN A CA 1
ATOM 3290 C C . ASN A 1 421 ? 1.453 2.717 -0.672 1.00 83.94 421 ASN A C 1
ATOM 3292 O O . ASN A 1 421 ? 0.364 2.291 -0.283 1.00 83.94 421 ASN A O 1
ATOM 3296 N N . LEU A 1 422 ? 2.286 1.937 -1.364 1.00 82.69 422 LEU A N 1
ATOM 3297 C CA . LEU A 1 422 ? 2.037 0.507 -1.590 1.00 82.69 422 LEU A CA 1
ATOM 3298 C C . LEU A 1 422 ? 2.478 -0.380 -0.418 1.00 82.69 422 LEU A C 1
ATOM 3300 O O . LEU A 1 422 ? 2.167 -1.571 -0.404 1.00 82.69 422 LEU A O 1
ATOM 3304 N N . ASN A 1 423 ? 3.244 0.176 0.519 1.00 83.25 423 ASN A N 1
ATOM 3305 C CA . ASN A 1 423 ? 3.773 -0.521 1.685 1.00 83.25 423 ASN A CA 1
ATOM 3306 C C . ASN A 1 423 ? 3.090 -0.017 2.968 1.00 83.25 423 ASN A C 1
ATOM 3308 O O . ASN A 1 423 ? 2.266 0.887 2.926 1.00 83.25 423 ASN A O 1
ATOM 3312 N N . TYR A 1 424 ? 3.428 -0.634 4.100 1.00 86.19 424 TYR A N 1
ATOM 3313 C CA . TYR A 1 424 ? 2.830 -0.340 5.405 1.00 86.19 424 TYR A CA 1
ATOM 3314 C C . TYR A 1 424 ? 3.760 0.437 6.339 1.00 86.19 424 TYR A C 1
ATOM 3316 O O . TYR A 1 424 ? 3.504 0.480 7.539 1.00 86.19 424 TYR A O 1
ATOM 3324 N N . ASN A 1 425 ? 4.856 1.007 5.834 1.00 85.56 425 ASN A N 1
ATOM 3325 C CA . ASN A 1 425 ? 5.918 1.520 6.695 1.00 85.56 425 ASN A CA 1
ATOM 3326 C C . ASN A 1 425 ? 5.432 2.674 7.577 1.00 85.56 425 ASN A C 1
ATOM 3328 O O . ASN A 1 425 ? 5.620 2.609 8.787 1.00 85.56 425 ASN A O 1
ATOM 3332 N N . GLU A 1 426 ? 4.751 3.673 7.009 1.00 83.69 426 GLU A N 1
ATOM 3333 C CA . GLU A 1 426 ? 4.306 4.849 7.770 1.00 83.69 426 GLU A CA 1
ATOM 3334 C C . GLU A 1 426 ? 3.269 4.486 8.838 1.00 83.69 426 GLU A C 1
ATOM 3336 O O . GLU A 1 426 ? 3.395 4.891 9.995 1.00 83.69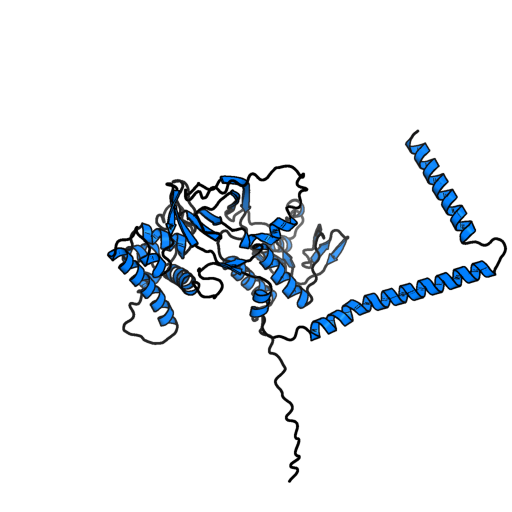 426 GLU A O 1
ATOM 3341 N N . ILE A 1 427 ? 2.261 3.675 8.491 1.00 85.94 427 ILE A N 1
ATOM 3342 C CA . ILE A 1 427 ? 1.245 3.250 9.462 1.00 85.94 427 ILE A CA 1
ATOM 3343 C C . ILE A 1 427 ? 1.834 2.349 10.554 1.00 85.94 427 ILE A C 1
ATOM 3345 O O . ILE A 1 427 ? 1.447 2.472 11.719 1.00 85.94 427 ILE A O 1
ATOM 3349 N N . VAL A 1 428 ? 2.790 1.474 10.217 1.00 87.94 428 VAL A N 1
ATOM 3350 C CA . VAL A 1 428 ? 3.498 0.649 11.205 1.00 87.94 428 VAL A CA 1
ATOM 3351 C C . VAL A 1 428 ? 4.330 1.540 12.116 1.00 87.94 428 VAL A C 1
ATOM 3353 O O . VAL A 1 428 ? 4.172 1.450 13.327 1.00 87.94 428 VAL A O 1
ATOM 3356 N N . GLU A 1 429 ? 5.142 2.443 11.572 1.00 86.25 429 GLU A N 1
ATOM 3357 C CA . GLU A 1 429 ? 5.968 3.369 12.351 1.00 86.25 429 GLU A CA 1
ATOM 3358 C C . GLU A 1 429 ? 5.118 4.250 13.279 1.00 86.25 429 GLU A C 1
ATOM 3360 O O . GLU A 1 429 ? 5.415 4.374 14.467 1.00 86.25 429 GLU A O 1
ATOM 3365 N N . SER A 1 430 ? 4.014 4.805 12.770 1.00 85.50 430 SER A N 1
ATOM 3366 C CA . SER A 1 430 ? 3.048 5.576 13.560 1.00 85.50 430 SER A CA 1
ATOM 3367 C C . SER A 1 430 ? 2.436 4.733 14.686 1.00 85.50 430 SER A C 1
ATOM 3369 O O . SER A 1 430 ? 2.309 5.210 15.813 1.00 85.50 430 SER A O 1
ATOM 3371 N N . THR A 1 431 ? 2.130 3.460 14.420 1.00 87.19 431 THR A N 1
ATOM 3372 C CA . THR A 1 431 ? 1.608 2.526 15.430 1.00 87.19 431 THR A CA 1
ATOM 3373 C C . THR A 1 431 ? 2.653 2.180 16.493 1.00 87.19 431 THR A C 1
ATOM 3375 O O . THR A 1 431 ? 2.307 2.096 17.671 1.00 87.19 431 THR A O 1
ATOM 3378 N N . VAL A 1 432 ? 3.923 1.996 16.112 1.00 86.44 432 VAL A N 1
ATOM 3379 C CA . VAL A 1 432 ? 5.021 1.748 17.064 1.00 86.44 432 VAL A CA 1
ATOM 3380 C C . VAL A 1 432 ? 5.205 2.951 17.982 1.00 86.44 432 VAL A C 1
ATOM 3382 O O . VAL A 1 432 ? 5.193 2.781 19.199 1.00 86.44 432 VAL A O 1
ATOM 3385 N N . LYS A 1 433 ? 5.267 4.165 17.423 1.00 85.50 433 LYS A N 1
ATOM 3386 C CA . LYS A 1 433 ? 5.367 5.408 18.207 1.00 85.50 433 LYS A CA 1
ATOM 3387 C C . LYS A 1 433 ? 4.204 5.556 19.191 1.00 85.50 433 LYS A C 1
ATOM 3389 O O . LYS A 1 433 ? 4.426 5.856 20.362 1.00 85.50 433 LYS A O 1
ATOM 3394 N N . LEU A 1 434 ? 2.976 5.281 18.742 1.00 85.94 434 LEU A N 1
ATOM 3395 C CA . LEU A 1 434 ? 1.793 5.282 19.606 1.00 85.94 434 LEU A CA 1
ATOM 3396 C C . LEU A 1 434 ? 1.927 4.261 20.745 1.00 85.94 434 LEU A C 1
ATOM 3398 O O . LEU A 1 434 ? 1.643 4.568 21.902 1.00 85.94 434 LEU A O 1
ATOM 3402 N N . TYR A 1 435 ? 2.360 3.039 20.432 1.00 85.62 435 TYR A N 1
ATOM 3403 C CA . TYR A 1 435 ? 2.540 1.988 21.429 1.00 85.62 435 TYR A CA 1
ATOM 3404 C C . TYR A 1 435 ? 3.593 2.367 22.479 1.00 85.62 435 TYR A C 1
ATOM 3406 O O . TYR A 1 435 ? 3.335 2.221 23.674 1.00 85.62 435 TYR A O 1
ATOM 3414 N N . GLU A 1 436 ? 4.741 2.893 22.051 1.00 85.06 436 GLU A N 1
ATOM 3415 C CA . GLU A 1 436 ? 5.821 3.341 22.938 1.00 85.06 436 GLU A CA 1
ATOM 3416 C C . GLU A 1 436 ? 5.367 4.452 23.888 1.00 85.06 436 GLU A C 1
ATOM 3418 O O . GLU A 1 436 ? 5.760 4.480 25.052 1.00 85.06 436 GLU A O 1
ATOM 3423 N N . GLN A 1 437 ? 4.492 5.348 23.436 1.00 82.44 437 GLN A N 1
ATOM 3424 C CA . GLN A 1 437 ? 3.930 6.391 24.294 1.00 82.44 437 GLN A CA 1
ATOM 3425 C C . GLN A 1 437 ? 2.881 5.861 25.276 1.00 82.44 437 GLN A C 1
ATOM 3427 O O . GLN A 1 437 ? 2.800 6.340 26.407 1.00 82.44 437 GLN A O 1
ATOM 3432 N N . LEU A 1 438 ? 2.082 4.871 24.870 1.00 82.50 438 LEU A N 1
ATOM 3433 C CA . LEU A 1 438 ? 1.059 4.271 25.730 1.00 82.50 438 LEU A CA 1
ATOM 3434 C C . LEU A 1 438 ? 1.654 3.349 26.801 1.00 82.50 438 LEU A C 1
ATOM 3436 O O . LEU A 1 438 ? 1.164 3.329 27.930 1.00 82.50 438 LEU A O 1
ATOM 3440 N N . MET A 1 439 ? 2.678 2.574 26.442 1.00 78.94 439 MET A N 1
ATOM 3441 C CA . MET A 1 439 ? 3.215 1.481 27.262 1.00 78.94 439 MET A CA 1
ATOM 3442 C C . MET A 1 439 ? 4.644 1.731 27.773 1.00 78.94 439 MET A C 1
ATOM 3444 O O . MET A 1 439 ? 5.135 0.953 28.593 1.00 78.94 439 MET A O 1
ATOM 3448 N N . GLY A 1 440 ? 5.312 2.796 27.318 1.00 76.56 440 GLY A N 1
ATOM 3449 C CA . GLY A 1 440 ? 6.748 3.022 27.511 1.00 76.56 440 GLY A CA 1
ATOM 3450 C C . GLY A 1 440 ? 7.605 2.274 26.481 1.00 76.56 440 GLY A C 1
ATOM 3451 O O . GLY A 1 440 ? 7.092 1.535 25.642 1.00 76.56 440 GLY A O 1
ATOM 3452 N N . SER A 1 441 ? 8.932 2.426 26.562 1.00 64.50 441 SER A N 1
ATOM 3453 C CA . SER A 1 441 ? 9.920 1.797 25.664 1.00 64.50 441 SER A CA 1
ATOM 3454 C C . SER A 1 441 ? 10.100 0.287 25.921 1.00 64.50 441 SER A C 1
ATOM 3456 O O . SER A 1 441 ? 11.207 -0.194 26.175 1.00 64.50 441 SER A O 1
ATOM 3458 N N . GLY A 1 442 ? 9.001 -0.465 25.956 1.00 59.22 442 GLY A N 1
ATOM 3459 C CA . GLY A 1 442 ? 9.000 -1.920 26.065 1.00 59.22 442 GLY A CA 1
ATOM 3460 C C . GLY A 1 442 ? 8.981 -2.589 24.692 1.00 59.22 442 GLY A C 1
ATOM 3461 O O . GLY A 1 442 ? 8.428 -2.047 23.741 1.00 59.22 442 GLY A O 1
ATOM 3462 N N . GLU A 1 443 ? 9.534 -3.800 24.598 1.00 58.66 443 GLU A N 1
ATOM 3463 C CA . GLU A 1 443 ? 9.499 -4.599 23.367 1.00 58.66 443 GLU A CA 1
ATOM 3464 C C . GLU A 1 443 ? 8.068 -4.794 22.842 1.00 58.66 443 GLU A C 1
ATOM 3466 O O . GLU A 1 443 ? 7.179 -5.310 23.536 1.00 58.66 443 GLU A O 1
ATOM 3471 N N . LEU A 1 444 ? 7.865 -4.404 21.583 1.00 61.53 444 LEU A N 1
ATO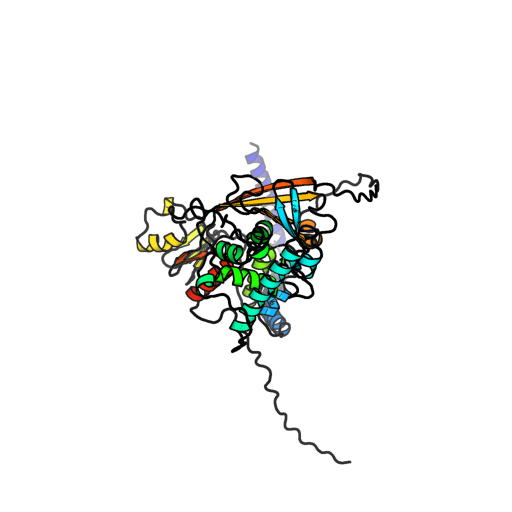M 3472 C CA . LEU A 1 444 ? 6.656 -4.675 20.823 1.00 61.53 444 LEU A CA 1
ATOM 3473 C C . LEU A 1 444 ? 6.610 -6.175 20.492 1.00 61.53 444 LEU A C 1
ATOM 3475 O O . LEU A 1 444 ? 7.517 -6.702 19.861 1.00 61.53 444 LEU A O 1
ATOM 3479 N N . PHE A 1 445 ? 5.545 -6.860 20.918 1.00 60.31 445 PHE A N 1
ATOM 3480 C CA . PHE A 1 445 ? 5.375 -8.312 20.753 1.00 60.31 445 PHE A CA 1
ATOM 3481 C C . PHE A 1 445 ? 6.498 -9.168 21.368 1.00 60.31 445 PHE A C 1
ATOM 3483 O O . PHE A 1 445 ? 7.084 -9.990 20.668 1.00 60.31 445 PHE A O 1
ATOM 3490 N N . LYS A 1 446 ? 6.739 -9.052 22.685 1.00 56.12 446 LYS A N 1
ATOM 3491 C CA . LYS A 1 446 ? 7.622 -9.982 23.420 1.00 56.12 446 LYS A CA 1
ATOM 3492 C C . LYS A 1 446 ? 7.408 -11.435 22.990 1.00 56.12 446 LYS A C 1
ATOM 3494 O O . LYS A 1 446 ? 6.275 -11.937 23.021 1.00 56.12 446 LYS A O 1
ATOM 3499 N N . GLU A 1 447 ? 8.497 -12.104 22.620 1.00 46.19 447 GLU A N 1
ATOM 3500 C CA . GLU A 1 447 ? 8.493 -13.550 22.446 1.00 46.19 447 GLU A CA 1
ATOM 3501 C C . GLU A 1 447 ? 8.136 -14.194 23.788 1.00 46.19 447 GLU A C 1
ATOM 3503 O O . GLU A 1 447 ? 8.778 -13.961 24.811 1.00 46.19 447 GLU A O 1
ATOM 3508 N N . GLU A 1 448 ? 7.056 -14.973 23.810 1.00 48.69 448 GLU A N 1
ATOM 3509 C CA . GLU A 1 448 ? 6.736 -15.783 24.980 1.00 48.69 448 GLU A CA 1
ATOM 3510 C C . GLU A 1 448 ? 7.769 -16.913 25.037 1.00 48.69 448 GLU A C 1
ATOM 3512 O O . GLU A 1 448 ? 7.686 -17.858 24.251 1.00 48.69 448 GLU A O 1
ATOM 3517 N N . THR A 1 449 ? 8.748 -16.809 25.942 1.00 36.94 449 THR A N 1
ATOM 3518 C CA . THR A 1 449 ? 9.629 -17.924 26.292 1.00 36.94 449 THR A CA 1
ATOM 3519 C C . THR A 1 449 ? 8.757 -19.075 26.775 1.00 36.94 449 THR A C 1
ATOM 3521 O O . THR A 1 449 ? 8.068 -18.987 27.792 1.00 36.94 449 THR A O 1
ATOM 3524 N N . SER A 1 450 ? 8.743 -20.164 26.012 1.00 38.75 450 SER A N 1
ATOM 3525 C CA . SER A 1 450 ? 8.103 -21.405 26.422 1.00 38.75 450 SER A CA 1
ATOM 3526 C C . SER A 1 450 ? 8.830 -21.944 27.652 1.00 38.75 450 SER A C 1
ATOM 3528 O O . SER A 1 450 ? 9.941 -22.463 27.547 1.00 38.75 450 SER A O 1
ATOM 3530 N N . GLN A 1 451 ? 8.211 -21.814 28.824 1.00 40.81 451 GLN A N 1
ATOM 3531 C CA . GLN A 1 451 ? 8.557 -22.615 29.994 1.00 40.81 451 GLN A CA 1
ATOM 3532 C C . GLN A 1 451 ? 8.110 -24.054 29.737 1.00 40.81 451 GLN A C 1
ATOM 3534 O O . GLN A 1 451 ? 7.016 -24.429 30.129 1.00 40.81 451 GLN A O 1
ATOM 3539 N N . GLU A 1 452 ? 8.919 -24.830 29.026 1.00 39.84 452 GLU A N 1
ATOM 3540 C CA . GLU A 1 452 ? 8.860 -26.296 29.018 1.00 39.84 452 GLU A CA 1
ATOM 3541 C C . GLU A 1 452 ? 10.142 -26.799 28.343 1.00 39.84 452 GLU A C 1
ATOM 3543 O O . GLU A 1 452 ? 10.197 -26.992 27.136 1.00 39.84 452 GLU A O 1
ATOM 3548 N N . ASN A 1 453 ? 11.216 -26.870 29.134 1.00 35.25 453 ASN A N 1
ATOM 3549 C CA . ASN A 1 453 ? 12.419 -27.679 28.889 1.00 35.25 453 ASN A CA 1
ATOM 3550 C C . ASN A 1 453 ? 13.207 -27.872 30.203 1.00 35.25 453 ASN A C 1
ATOM 3552 O O . ASN A 1 453 ? 14.432 -27.891 30.221 1.00 35.25 453 ASN A O 1
ATOM 3556 N N . THR A 1 454 ? 12.509 -28.012 31.329 1.00 33.47 454 THR A N 1
ATOM 3557 C CA . THR A 1 454 ? 13.045 -28.769 32.465 1.00 33.47 454 THR A CA 1
ATOM 3558 C C . THR A 1 454 ? 12.456 -30.159 32.333 1.00 33.47 454 THR A C 1
ATOM 3560 O O . THR A 1 454 ? 11.371 -30.426 32.842 1.00 33.47 454 THR A O 1
ATOM 3563 N N . ALA A 1 455 ? 13.125 -30.998 31.542 1.00 37.41 455 ALA A N 1
ATOM 3564 C CA . ALA A 1 455 ? 12.967 -32.432 31.691 1.00 37.41 455 ALA A CA 1
ATOM 3565 C C . ALA A 1 455 ? 13.405 -32.754 33.122 1.00 37.41 455 ALA A C 1
ATOM 3567 O O . ALA A 1 455 ? 14.530 -32.440 33.511 1.00 37.41 455 ALA A O 1
ATOM 3568 N N . GLU A 1 456 ? 12.470 -33.266 33.912 1.00 34.88 456 GLU A N 1
ATOM 3569 C CA . GLU A 1 456 ? 12.773 -33.962 35.151 1.00 34.88 456 GLU A CA 1
ATOM 3570 C C . GLU A 1 456 ? 13.748 -35.090 34.784 1.00 34.88 456 GLU A C 1
ATOM 3572 O O . GLU A 1 456 ? 13.414 -35.975 33.993 1.00 34.88 456 GLU A O 1
ATOM 3577 N N . GLU A 1 457 ? 14.986 -34.994 35.272 1.00 33.34 457 GLU A N 1
ATOM 3578 C CA . GLU A 1 457 ? 15.874 -36.145 35.399 1.00 33.34 457 GLU A CA 1
ATOM 3579 C C . GLU A 1 457 ? 15.184 -37.094 36.385 1.00 33.34 457 GLU A C 1
ATOM 3581 O O . GLU A 1 457 ? 15.216 -36.891 37.597 1.00 33.34 457 GLU A O 1
ATOM 3586 N N . ASP A 1 458 ? 14.442 -38.056 35.839 1.00 33.22 458 ASP A N 1
ATOM 3587 C CA . ASP A 1 458 ? 13.920 -39.195 36.581 1.00 33.22 458 ASP A CA 1
ATOM 3588 C C . ASP A 1 458 ? 15.092 -40.159 36.799 1.00 33.22 458 ASP A C 1
ATOM 3590 O O . ASP A 1 458 ? 15.519 -40.872 35.886 1.00 33.22 458 ASP A O 1
ATOM 3594 N N . ASP A 1 459 ? 15.661 -40.090 38.003 1.00 39.81 459 ASP A N 1
ATOM 3595 C CA . ASP A 1 459 ? 16.566 -41.085 38.570 1.00 39.81 459 ASP A CA 1
ATOM 3596 C C . ASP A 1 459 ? 15.847 -42.444 38.608 1.00 39.81 459 ASP A C 1
ATOM 3598 O O . ASP A 1 459 ? 15.090 -42.754 39.529 1.00 39.81 459 ASP A O 1
ATOM 3602 N N . GLY A 1 460 ? 16.096 -43.260 37.586 1.00 32.47 460 GLY A N 1
ATOM 3603 C CA . GLY A 1 460 ? 15.636 -44.641 37.484 1.00 32.47 460 GLY A CA 1
ATOM 3604 C C . GLY A 1 460 ? 16.802 -45.587 37.234 1.00 32.47 460 GLY A C 1
ATOM 3605 O O . GLY A 1 460 ? 16.964 -46.095 36.125 1.00 32.47 460 GLY A O 1
ATOM 3606 N N . ASP A 1 461 ? 17.615 -45.803 38.269 1.00 37.72 461 ASP A N 1
ATOM 3607 C CA . ASP A 1 461 ? 18.437 -47.006 38.406 1.00 37.72 461 ASP A CA 1
ATOM 3608 C C . ASP A 1 461 ? 17.517 -48.234 38.336 1.00 37.72 461 ASP A C 1
ATOM 3610 O O . ASP A 1 461 ? 16.658 -48.404 39.194 1.00 37.72 461 ASP A O 1
ATOM 3614 N N . ASP A 1 462 ? 17.706 -49.088 37.330 1.00 32.59 462 ASP A N 1
ATOM 3615 C CA . ASP A 1 462 ? 17.468 -50.530 37.443 1.00 32.59 462 ASP A CA 1
ATOM 3616 C C . ASP A 1 462 ? 18.237 -51.254 36.328 1.00 32.59 462 ASP A C 1
ATOM 3618 O O . ASP A 1 462 ? 17.761 -51.507 35.218 1.00 32.59 462 ASP A O 1
ATOM 3622 N N . VAL A 1 463 ? 19.489 -51.578 36.652 1.00 33.50 463 VAL A N 1
ATOM 3623 C CA . VAL A 1 463 ? 20.260 -52.632 35.994 1.00 33.50 463 VAL A CA 1
ATOM 3624 C C . VAL A 1 463 ? 19.687 -53.962 36.479 1.00 33.50 463 VAL A C 1
ATOM 3626 O O . VAL A 1 463 ? 19.882 -54.338 37.632 1.00 33.50 463 VAL A O 1
ATOM 3629 N N . ILE A 1 464 ? 18.998 -54.683 35.597 1.00 34.34 464 ILE A N 1
ATOM 3630 C CA . ILE A 1 464 ? 18.732 -56.110 35.781 1.00 34.34 464 ILE A CA 1
ATOM 3631 C C . ILE A 1 464 ? 19.636 -56.862 34.808 1.00 34.34 464 ILE A C 1
ATOM 3633 O O . ILE A 1 464 ? 19.511 -56.729 33.590 1.00 34.34 464 ILE A O 1
ATOM 3637 N N . GLU A 1 465 ? 20.580 -57.598 35.393 1.00 33.38 465 GLU A N 1
ATOM 3638 C CA . GLU A 1 465 ? 21.363 -58.652 34.756 1.00 33.38 465 GLU A CA 1
ATOM 3639 C C . GLU A 1 465 ? 20.437 -59.714 34.147 1.00 33.38 465 GLU A C 1
ATOM 3641 O O . GLU A 1 465 ? 19.526 -60.198 34.818 1.00 33.38 465 GLU A O 1
ATOM 3646 N N . ASP A 1 466 ? 20.684 -60.064 32.883 1.00 34.09 466 ASP A N 1
ATOM 3647 C CA . ASP A 1 466 ? 20.958 -61.444 32.447 1.00 34.09 466 ASP A CA 1
ATOM 3648 C C . ASP A 1 466 ? 21.534 -61.463 31.018 1.00 34.09 466 ASP A C 1
ATOM 3650 O O . ASP A 1 466 ? 20.926 -60.852 30.103 1.00 34.09 466 ASP A O 1
#

pLDDT: mean 73.8, std 19.13, range [25.7, 94.5]

Radius of gyration: 32.98 Å; chains: 1; bounding box: 103×88×75 Å

Foldseek 3Di:
DVVVVVVVVVVVVVVVVVVVVCCQQPPPDDPVSNVVVVVVVVVVVVVVVVVVVVVVCCVVVVLVVVVVVPPDFDDVVQLPVQWDKAAQPFEWEAFQVLDTQGLCLDLVSLVPDPVDDPVLSVLVVVVVVLLVLQVVPVPDDDDPPRPHDDPVLQQDQLLVNCVVSVHDPVNVQSLVCVQLNFWFDLVDPDDDPPDGDGNNSSSVSSSLQNCLACVDVNYRHSDMATQQGPVSSVVSVVVVVVNVPDDDDPPWDFDDADQVFRWTAIPVRDIGGDQAAEDALVPDDPPVVVVPDDPVSVVLCCLNDFDPPPDFDKDKDKDWDWDDDSDPPGAWYKYKHQACRNHVPRRTIDIDTHHHCRRNVPVVVVVPPDDDPPDDDPPPPPPPPPDPDHIGTPDMDMDMDTWDPKDDDDRYTYATDDDPGSDCVVNVVSVVVNCCNVPNPDDDPDGDDDPPDPDPPPPDDDDDDD

InterPro domains:
  IPR018203 GDP dissociation inhibitor [PF00996] (78-279)
  IPR018203 GDP dissociation inhibitor [PR00891] (120-135)
  IPR018203 GDP dissociation inhibitor [PR00891] (229-250)
  IPR018203 GDP dissociation inhibitor [PTHR11787] (78-450)
  IPR036188 FAD/NAD(P)-binding domain superfamily [G3DSA:3.50.50.60] (215-303)
  IPR036188 FAD/NAD(P)-binding domain superfamily [SSF51905] (76-279)

Secondary structure (DSSP, 8-state):
-HHHHHHHHHHHHHHHHHHHHHHHHS-SS-HHHHHHHHHHHHHHHHHHHHHHHHHHHHHHHHHHHHHHH-----HHHHHHTT--EEE-SEEEEE-TT--EEEP--SHHHHHH-SSS-HHHHHHHHHHHHHHHHHHHHTTSS--TTS-PPPHHHHHSBHHHHHHHTT--HHHHHIIIIIIS---B-SS-TTTS-S-PPBHHHHHHHHHHHHHHTTSBTTB-SS-EEETT-TTHHHHHHHHHHHHTT-----S--EEEEEGGGTEEEETTS-EE--SSEEEETT-PPPGGGGTT--HHHHHHHHTTS--TTS---EEEEEEEEEES-SSTT-SSEEEEE-TTSS-TT--B-EEEEE--HHHHTTHHHHH------S------------S-PPPEEEEEEEEEEE-----B-SSEEEEPPP-SSSSSHHHHHHHHHHHHHHH-SPPTT---------------------

Sequence (466 aa):
MLTTSIYVAVSYRLFELTNTLKTAFIPTKDDKRLVYNTISGIIICTCLYFFSFVLIQIPQKMSRLLRRRVHQPNAEVRIKQLIEFKSTDASFVGDSSGELRNVLDSRAAIFKDKGLTRLEKNLLMKFFKLVQTHLASSSTEHDETAVKVSEEDMESPFVEFLSKMRLPPKIKSILLYGIAMLDHDQDNTEETCEHVLKTTEGIDRLALYITSIGRFSNALGALMYPVYGQGELPQAFCRRAAVKGCIYVLRMPVTSLLLDKASVRLASGQEIFSQKLVLDQCVTVGLESLSPLTDQQKETIRVLVPNEISSKEKIARGICIIRGSVRADISNALVVYPPKSLFPEQLTAVRVLQLGKGALLSAMSTLIREQVPENLQTDSIVENDTAVTKPVVLWRALYVQELVKGEFGGDISSTSSPDGNLNYNEIVESTVKLYEQLMGSGELFKEETSQENTAEEDDGDDVIED

Organism: Brassica cretica (NCBI:txid69181)